Protein AF-A0A7J8PVX2-F1 (afdb_monomer_lite)

pLDDT: mean 70.54, std 24.71, range [24.61, 98.69]

Secondary structure (DSSP, 8-state):
-HHHHHHHHHHHHHHHHHHHHHHHHHHHHHHHHHHHTTSS-----------------SSSSHHHHHHHHHHHHHHH-TT----TT--HHHHHHHHTTSHHHHHHH-------------S--HHHHHHHHHHHHHHTT-----HHHHHHT-HHHHHHHHHHHHHHHHGGG----S------------------------------SSSSS------SS--HHHHHHHHHHHHHHHHHHHHHSHHHHHHHHHHHHHHHHHHHHHHHHHHHHHHHHHHHHHHHHHHHHHHHHHHHHHHHHHHHHHHHHHHHHHHHHHHHHHHHHHHHHHHHHHHHHHHHHHHHHHHHHHHHHHHHHHHHHHHHHHHHHHHHHHHHHHHHHHHHHHHHHHHHHHHHHHHHHHHHHHHHHHHHHHHHHHHH-

Foldseek 3Di:
DVVVVVVVVVVVVVVVVVVVVVVVVVVVVVVVVVVVPPDDDDDDDDDDDDPPDPPDDPPPPVLPLLLVLVVVLCVLPVVDPDDSNDDLVNVLVVPQQLPSLLVLVDPDDDDDDDDDDDDDDRLVSVVVSQVVCVVVVHQADDNCCSVVSVCPSVSSRSVRSVCVVPVVPDDDDDDDDDDPDDDDDDDDDDDDDDDDDDDDDDDDDDPDPDDDPDDDDDDPVNVVVVVVVVVVVVVVVCPPCVVPVVVVVVVVVVVVVVVVVVVVVVVVVVVVVVVVVVVVVVVVVVVVVVVVVVVVVVVVVVVVVVVVVVVVVVVVVVVVVVVVVVVVVVVVVVVVVVVVVVVVVVVVVVVVVVVVVVVVVVVVVVVVVVVVVVVVVVVVVVVVVVVVVVVVVVVVVVVVVVVVVVVVVVVVVVVVD

InterPro domains:
  IPR001715 Calponin homology domain [PS50021] (63-166)
  IPR027640 Kinesin-like protein [PTHR47972] (85-417)
  IPR036872 CH domain superfamily [G3DSA:1.10.418.10] (64-169)
  IPR036872 CH domain superfamily [SSF47576] (66-169)

Organism: Gossypium raimondii (NCBI:txid29730)

Radius of gyration: 64.92 Å; chains: 1; bounding box: 144×57×229 Å

Sequence (417 aa):
LRSFTFRQTATKQRLDIENGLFEKSLDFKLISKMRGNSTANGSNGTHDVDIEQMESFDGLISGDWLSSLVNWLNGILPDLRLPLDATEEELRQYLIDGTIFCTILNKPRPSSAEMDGGSKCGPVNVKRFLVAMDEMGLASFELSDIEQGHMMPVIQCLKTLRVCVNSNGEVNNIQNPSRKTWNLSGEFERIQLKQGFNADLSDATILELMKPSSLENASTQSLFSMLYRIMDGSIERNKRDLPHIEKSKVEEMGKVEKQNLLQLKKNNIQNDLEISRLRKELESRKEMHERHCLQLEAQAEGTKAVLEVKLKELECLLTDSKKKADDLQSFSESTQKRWKNRECSYQSFIDQQFGALKGLREISKSIKREALKTKKSHSEELNHLGKKLKGLRDAAGNYHLTLAENRILYNEIQDLK

Structure (mmCIF, N/CA/C/O backbone):
data_AF-A0A7J8PVX2-F1
#
_entry.id   AF-A0A7J8PVX2-F1
#
loop_
_atom_site.group_PDB
_atom_site.id
_atom_site.type_symbol
_atom_site.label_atom_id
_atom_site.label_alt_id
_atom_site.label_comp_id
_atom_site.label_asym_id
_atom_site.label_entity_id
_atom_site.label_seq_id
_atom_site.pdbx_PDB_ins_code
_atom_site.Cartn_x
_atom_site.Cartn_y
_atom_site.Cartn_z
_atom_site.occupancy
_atom_site.B_iso_or_equiv
_atom_site.auth_seq_id
_atom_site.auth_comp_id
_atom_site.auth_asym_id
_atom_site.auth_atom_id
_atom_site.pdbx_PDB_model_num
ATOM 1 N N . LEU A 1 1 ? -2.454 8.209 26.049 1.00 47.81 1 LEU A N 1
ATOM 2 C CA . LEU A 1 1 ? -1.529 9.012 25.209 1.00 47.81 1 LEU A CA 1
ATOM 3 C C . LEU A 1 1 ? -0.669 8.182 24.244 1.00 47.81 1 LEU A C 1
ATOM 5 O O . LEU A 1 1 ? -0.766 8.442 23.057 1.00 47.81 1 LEU A O 1
ATOM 9 N N . ARG A 1 2 ? 0.098 7.161 24.671 1.00 36.06 2 ARG A N 1
ATOM 10 C CA . ARG A 1 2 ? 0.995 6.391 23.764 1.00 36.06 2 ARG A CA 1
ATOM 11 C C . ARG A 1 2 ? 0.306 5.639 22.604 1.00 36.06 2 ARG A C 1
ATOM 13 O O . ARG A 1 2 ? 0.864 5.558 21.519 1.00 36.06 2 ARG A O 1
ATOM 20 N N . SER A 1 3 ? -0.913 5.125 22.796 1.00 36.06 3 SER A N 1
ATOM 21 C CA . SER A 1 3 ? -1.684 4.464 21.717 1.00 36.06 3 SER A CA 1
ATOM 22 C C . SER A 1 3 ? -2.271 5.462 20.703 1.00 36.06 3 SER A C 1
ATOM 24 O O . SER A 1 3 ? -2.513 5.108 19.551 1.00 36.06 3 SER A O 1
ATOM 26 N N . PHE A 1 4 ? -2.468 6.718 21.119 1.00 38.09 4 PHE A N 1
ATOM 27 C CA . PHE A 1 4 ? -2.995 7.782 20.264 1.00 38.09 4 PHE A CA 1
ATOM 28 C C . PHE A 1 4 ? -1.893 8.341 19.359 1.00 38.09 4 PHE A C 1
ATOM 30 O O . PHE A 1 4 ? -2.088 8.446 18.153 1.00 38.09 4 PHE A O 1
ATOM 37 N N . THR A 1 5 ? -0.694 8.572 19.908 1.00 42.53 5 THR A N 1
ATOM 38 C CA . THR A 1 5 ? 0.482 8.959 19.116 1.00 42.53 5 THR A CA 1
ATOM 39 C C . THR A 1 5 ? 0.912 7.867 18.135 1.00 42.53 5 THR A C 1
ATOM 41 O O . THR A 1 5 ? 1.250 8.186 16.999 1.00 42.53 5 THR A O 1
ATOM 44 N N . PHE A 1 6 ? 0.830 6.582 18.503 1.00 43.50 6 PHE A N 1
ATOM 45 C CA . PHE A 1 6 ? 1.146 5.484 17.576 1.00 43.50 6 PHE A CA 1
ATOM 46 C C . PHE A 1 6 ? 0.176 5.422 16.386 1.00 43.50 6 PHE A C 1
ATOM 48 O O . PHE A 1 6 ? 0.616 5.350 15.241 1.00 43.50 6 PHE A O 1
ATOM 55 N N . ARG A 1 7 ? -1.138 5.543 16.631 1.00 43.59 7 ARG A N 1
ATOM 56 C CA . ARG A 1 7 ? -2.145 5.585 15.556 1.00 43.59 7 ARG A CA 1
ATOM 57 C C . ARG A 1 7 ? -1.966 6.789 14.639 1.00 43.59 7 ARG A C 1
ATOM 59 O O . ARG A 1 7 ? -2.012 6.619 13.430 1.00 43.59 7 ARG A O 1
ATOM 66 N N . GLN A 1 8 ? -1.693 7.963 15.205 1.00 45.53 8 GLN A N 1
ATOM 67 C CA . GLN A 1 8 ? -1.500 9.194 14.436 1.00 45.53 8 GLN A CA 1
ATOM 68 C C . GLN A 1 8 ? -0.233 9.146 13.557 1.00 45.53 8 GLN A C 1
ATOM 70 O O . GLN A 1 8 ? -0.214 9.686 12.451 1.00 45.53 8 GLN A O 1
ATOM 75 N N . THR A 1 9 ? 0.812 8.448 14.018 1.00 49.00 9 THR A N 1
ATOM 76 C CA . THR A 1 9 ? 2.056 8.248 13.253 1.00 49.00 9 THR A CA 1
ATOM 77 C C . THR A 1 9 ? 1.867 7.217 12.135 1.00 49.00 9 THR A C 1
ATOM 79 O O . THR A 1 9 ? 2.327 7.437 11.017 1.00 49.00 9 THR A O 1
ATOM 82 N N . ALA A 1 10 ? 1.122 6.138 12.401 1.00 51.75 10 ALA A N 1
ATOM 83 C CA . ALA A 1 10 ? 0.789 5.119 11.405 1.00 51.75 10 ALA A CA 1
ATOM 84 C C . ALA A 1 10 ? -0.134 5.659 10.296 1.00 51.75 10 ALA A C 1
ATOM 86 O O . ALA A 1 10 ? 0.075 5.363 9.121 1.00 51.75 10 ALA A O 1
ATOM 87 N N . THR A 1 11 ? -1.112 6.508 10.636 1.00 54.28 11 THR A N 1
ATOM 88 C CA . THR A 1 11 ? -1.960 7.178 9.636 1.00 54.28 11 THR A CA 1
ATOM 89 C C . THR A 1 11 ? -1.164 8.149 8.773 1.00 54.28 11 THR A C 1
ATOM 91 O O . THR A 1 11 ? -1.391 8.207 7.570 1.00 54.28 11 THR A O 1
ATOM 94 N N . LYS A 1 12 ? -0.189 8.859 9.356 1.00 57.00 12 LYS A N 1
ATOM 95 C CA . LYS A 1 12 ? 0.681 9.774 8.609 1.00 57.00 12 LYS A CA 1
ATOM 96 C C . LYS A 1 12 ? 1.586 9.026 7.622 1.00 57.00 12 LYS A C 1
ATOM 98 O O . LYS A 1 12 ? 1.623 9.385 6.455 1.00 57.00 12 LYS A O 1
ATOM 103 N N . GLN A 1 13 ? 2.222 7.932 8.050 1.00 55.34 13 GLN A N 1
ATOM 104 C CA . GLN A 1 13 ? 3.028 7.091 7.153 1.00 55.34 13 GLN A CA 1
ATOM 105 C C . GLN A 1 13 ? 2.207 6.457 6.026 1.00 55.34 13 GLN A C 1
ATOM 107 O O . GLN A 1 13 ? 2.706 6.319 4.913 1.00 55.34 13 GLN A O 1
ATOM 112 N N . ARG A 1 14 ? 0.952 6.079 6.292 1.00 57.72 14 ARG A N 1
ATOM 113 C CA . ARG A 1 14 ? 0.057 5.538 5.265 1.00 57.72 14 ARG A CA 1
ATOM 114 C C . ARG A 1 14 ? -0.314 6.591 4.216 1.00 57.72 14 ARG A C 1
ATOM 116 O O . ARG A 1 14 ? -0.226 6.290 3.031 1.00 57.72 14 ARG A O 1
ATOM 123 N N . LEU A 1 15 ? -0.639 7.810 4.649 1.00 54.41 15 LEU A N 1
ATOM 124 C CA . LEU A 1 15 ? -0.889 8.953 3.765 1.00 54.41 15 LEU A CA 1
ATOM 125 C C . LEU A 1 15 ? 0.341 9.302 2.917 1.00 54.41 15 LEU A C 1
ATOM 127 O O . LEU A 1 15 ? 0.212 9.493 1.714 1.00 54.41 15 LEU A O 1
ATOM 131 N N . ASP A 1 16 ? 1.542 9.298 3.498 1.00 53.50 16 ASP A N 1
ATOM 132 C CA . ASP A 1 16 ? 2.779 9.581 2.755 1.00 53.50 16 ASP A CA 1
ATOM 133 C C . ASP A 1 16 ? 3.081 8.499 1.690 1.00 53.50 16 ASP A C 1
ATOM 135 O O . ASP A 1 16 ? 3.583 8.804 0.606 1.00 53.50 16 ASP A O 1
ATOM 139 N N . ILE A 1 17 ? 2.742 7.230 1.960 1.00 60.22 17 ILE A N 1
ATOM 140 C CA . ILE A 1 17 ? 2.884 6.120 0.999 1.00 60.22 17 ILE A CA 1
ATOM 141 C C . ILE A 1 17 ? 1.820 6.191 -0.104 1.00 60.22 17 ILE A C 1
ATOM 143 O O . ILE A 1 17 ? 2.147 5.970 -1.271 1.00 60.22 17 ILE A O 1
ATOM 147 N N . GLU A 1 18 ? 0.565 6.486 0.242 1.00 50.28 18 GLU A N 1
ATOM 148 C CA . GLU A 1 18 ? -0.531 6.635 -0.724 1.00 50.28 18 GLU A CA 1
ATOM 149 C C . GLU A 1 18 ? -0.285 7.840 -1.647 1.00 50.28 18 GLU A C 1
ATOM 151 O O . GLU A 1 18 ? -0.389 7.695 -2.865 1.00 50.28 18 GLU A O 1
ATOM 156 N N . ASN A 1 19 ? 0.190 8.966 -1.104 1.00 46.56 19 ASN A N 1
ATOM 157 C CA . ASN A 1 19 ? 0.591 10.140 -1.883 1.00 46.56 19 ASN A CA 1
ATOM 158 C C . ASN A 1 19 ? 1.762 9.829 -2.828 1.00 46.56 19 ASN A C 1
ATOM 160 O O . ASN A 1 19 ? 1.694 10.145 -4.015 1.00 46.56 19 ASN A O 1
ATOM 164 N N . GLY A 1 20 ? 2.796 9.121 -2.353 1.00 52.06 20 GLY A N 1
ATOM 165 C CA . GLY A 1 20 ? 3.926 8.712 -3.197 1.00 52.06 20 GLY A CA 1
ATOM 166 C C . GLY A 1 20 ? 3.565 7.681 -4.279 1.00 52.06 20 GLY A C 1
ATOM 167 O O . GLY A 1 20 ? 4.192 7.644 -5.337 1.00 52.06 20 GLY A O 1
ATOM 168 N N . LEU A 1 21 ? 2.552 6.838 -4.053 1.00 47.91 21 LEU A N 1
ATOM 169 C CA . LEU A 1 21 ? 2.011 5.928 -5.073 1.00 47.91 21 LEU A CA 1
ATOM 170 C C . LEU A 1 21 ? 1.160 6.673 -6.109 1.00 47.91 21 LEU A C 1
ATOM 172 O O . LEU A 1 21 ? 1.183 6.317 -7.291 1.00 47.91 21 LEU A O 1
ATOM 176 N N . PHE A 1 22 ? 0.436 7.706 -5.682 1.00 43.22 22 PHE A N 1
ATOM 177 C CA . PHE A 1 22 ? -0.389 8.535 -6.553 1.00 43.22 22 PHE A CA 1
ATOM 178 C C . PHE A 1 22 ? 0.467 9.394 -7.493 1.00 43.22 22 PHE A C 1
ATOM 180 O O . PHE A 1 22 ? 0.227 9.409 -8.701 1.00 43.22 22 PHE A O 1
ATOM 187 N N . GLU A 1 23 ? 1.533 10.004 -6.972 1.00 44.66 23 GLU A N 1
ATOM 188 C CA . GLU A 1 23 ? 2.498 10.801 -7.741 1.00 44.66 23 GLU A CA 1
ATOM 189 C C . GLU A 1 23 ? 3.204 9.949 -8.817 1.00 44.66 23 GLU A C 1
ATOM 191 O O . GLU A 1 23 ? 3.236 10.310 -9.993 1.00 44.66 23 GLU A O 1
ATOM 196 N N . LYS A 1 24 ? 3.619 8.719 -8.469 1.00 50.28 24 LYS A N 1
ATOM 197 C CA . LYS A 1 24 ? 4.195 7.757 -9.432 1.00 50.28 24 LYS A CA 1
ATOM 198 C C . LYS A 1 24 ? 3.195 7.264 -10.488 1.00 50.28 24 LYS A C 1
ATOM 200 O O . LYS A 1 24 ? 3.590 6.940 -11.608 1.00 50.28 24 LYS A O 1
ATOM 205 N N . SER A 1 25 ? 1.906 7.186 -10.153 1.00 45.50 25 SER A N 1
ATOM 206 C CA . SER A 1 25 ? 0.832 6.819 -11.092 1.00 45.50 25 SER A CA 1
ATOM 207 C C . SER A 1 25 ? 0.553 7.938 -12.105 1.00 45.50 25 SER A C 1
ATOM 209 O O . SER A 1 25 ? 0.358 7.671 -13.297 1.00 45.50 25 SER A O 1
ATOM 211 N N . LEU A 1 26 ? 0.599 9.195 -11.650 1.00 45.44 26 LEU A N 1
ATOM 212 C CA . LEU A 1 26 ? 0.530 10.396 -12.487 1.00 45.44 26 LEU A CA 1
ATOM 213 C C . LEU A 1 26 ? 1.711 10.468 -13.461 1.00 45.44 26 LEU A C 1
ATOM 215 O O . LEU A 1 26 ? 1.483 10.628 -14.662 1.00 45.44 26 LEU A O 1
ATOM 219 N N . ASP A 1 27 ? 2.935 10.229 -12.986 1.00 53.28 27 ASP A N 1
ATOM 220 C CA . ASP A 1 27 ? 4.129 10.165 -13.837 1.00 53.28 27 ASP A CA 1
ATOM 221 C C . ASP A 1 27 ? 4.020 9.061 -14.896 1.00 53.28 27 ASP A C 1
ATOM 223 O O . ASP A 1 27 ? 4.310 9.279 -16.075 1.00 53.28 27 ASP A O 1
ATOM 227 N N . PHE A 1 28 ? 3.518 7.879 -14.523 1.00 42.19 28 PHE A N 1
ATOM 228 C CA . PHE A 1 28 ? 3.331 6.775 -15.467 1.00 42.19 28 PHE A CA 1
ATOM 229 C C . PHE A 1 28 ? 2.276 7.096 -16.543 1.00 42.19 28 PHE A C 1
ATOM 231 O O . PHE A 1 28 ? 2.468 6.780 -17.723 1.00 42.19 28 PHE A O 1
ATOM 238 N N . LYS A 1 29 ? 1.180 7.778 -16.176 1.00 45.00 29 LYS A N 1
ATOM 239 C CA . LYS A 1 29 ? 0.164 8.261 -17.130 1.00 45.00 29 LYS A CA 1
ATOM 240 C C . LYS A 1 29 ? 0.699 9.371 -18.039 1.00 45.00 29 LYS A C 1
ATOM 242 O O . LYS A 1 29 ? 0.405 9.349 -19.236 1.00 45.00 29 LYS A O 1
ATOM 247 N N . LEU A 1 30 ? 1.515 10.288 -17.518 1.00 45.38 30 LEU A N 1
ATOM 248 C CA . LEU A 1 30 ? 2.146 11.361 -18.292 1.00 45.38 30 LEU A CA 1
ATOM 249 C C . LEU A 1 30 ? 3.147 10.794 -19.315 1.00 45.38 30 LEU A C 1
ATOM 251 O O . LEU A 1 30 ? 3.119 11.159 -20.492 1.00 45.38 30 LEU A O 1
ATOM 255 N N . ILE A 1 31 ? 3.952 9.807 -18.905 1.00 46.91 31 ILE A N 1
ATOM 256 C CA . ILE A 1 31 ? 4.888 9.078 -19.775 1.00 46.91 31 ILE A CA 1
ATOM 257 C C . ILE A 1 31 ? 4.140 8.273 -20.853 1.00 46.91 31 ILE A C 1
ATOM 259 O O . ILE A 1 31 ? 4.582 8.214 -22.004 1.00 46.91 31 ILE A O 1
ATOM 263 N N . SER A 1 32 ? 2.981 7.688 -20.526 1.00 46.84 32 SER A N 1
ATOM 264 C CA . SER A 1 32 ? 2.128 6.998 -21.503 1.00 46.84 32 SER A CA 1
ATOM 265 C C . SER A 1 32 ? 1.498 7.961 -22.520 1.00 46.84 32 SER A C 1
ATOM 267 O O . SER A 1 32 ? 1.388 7.614 -23.696 1.00 46.84 32 SER A O 1
ATOM 269 N N . LYS A 1 33 ? 1.117 9.176 -22.101 1.00 42.09 33 LYS A N 1
ATOM 270 C CA . LYS A 1 33 ? 0.555 10.218 -22.981 1.00 42.09 33 LYS A CA 1
ATOM 271 C C . LYS A 1 33 ? 1.622 10.806 -23.919 1.00 42.09 33 LYS A C 1
ATOM 273 O O . LYS A 1 33 ? 1.370 10.955 -25.110 1.00 42.09 33 LYS A O 1
ATOM 278 N N . MET A 1 34 ? 2.844 11.029 -23.423 1.00 43.12 34 MET A N 1
ATOM 279 C CA . MET A 1 34 ? 3.997 11.467 -24.232 1.00 43.12 34 MET A CA 1
ATOM 280 C C . MET A 1 34 ? 4.395 10.436 -25.304 1.00 43.12 34 MET A C 1
ATOM 282 O O . MET A 1 34 ? 4.826 10.799 -26.398 1.00 43.12 34 MET A O 1
ATOM 286 N N . ARG A 1 35 ? 4.202 9.141 -25.020 1.00 43.62 35 ARG A N 1
ATOM 287 C CA . ARG A 1 35 ? 4.445 8.045 -25.972 1.00 43.62 35 ARG A CA 1
ATOM 288 C C . ARG A 1 35 ? 3.366 7.938 -27.058 1.00 43.62 35 ARG A C 1
ATOM 290 O O . ARG A 1 35 ? 3.695 7.559 -28.176 1.00 43.62 35 ARG A O 1
ATOM 297 N N . GLY A 1 36 ? 2.116 8.300 -26.755 1.00 38.06 36 GLY A N 1
ATOM 298 C CA . GLY A 1 36 ? 1.002 8.295 -27.715 1.00 38.06 36 GLY A CA 1
ATOM 299 C C . GLY A 1 36 ? 1.053 9.418 -28.760 1.00 38.06 36 GLY A C 1
ATOM 300 O O . GLY A 1 36 ? 0.540 9.246 -29.860 1.00 38.06 36 GLY A O 1
ATOM 301 N N . ASN A 1 37 ? 1.726 10.533 -28.459 1.00 39.94 37 ASN A N 1
ATOM 302 C CA . ASN A 1 37 ? 1.791 11.700 -29.348 1.00 39.94 37 ASN A CA 1
ATOM 303 C C . ASN A 1 37 ? 2.960 11.673 -30.355 1.00 39.94 37 ASN A C 1
ATOM 305 O O . ASN A 1 37 ? 3.088 12.588 -31.161 1.00 39.94 37 ASN A O 1
ATOM 309 N N . SER A 1 38 ? 3.823 10.650 -30.335 1.00 41.47 38 SER A N 1
ATOM 310 C CA . SER A 1 38 ? 5.005 10.575 -31.219 1.00 41.47 38 SER A CA 1
ATOM 311 C C . SER A 1 38 ? 4.773 9.812 -32.533 1.00 41.47 38 SER A C 1
ATOM 313 O O . SER A 1 38 ? 5.717 9.572 -33.284 1.00 41.47 38 SER A O 1
ATOM 315 N N . THR A 1 39 ? 3.530 9.437 -32.839 1.00 42.78 39 THR A N 1
ATOM 316 C CA . THR A 1 39 ? 3.168 8.740 -34.082 1.00 42.78 39 THR A CA 1
ATOM 317 C C . THR A 1 39 ? 1.979 9.411 -34.761 1.00 42.78 39 THR A C 1
ATOM 319 O O . THR A 1 39 ? 0.872 8.893 -34.691 1.00 42.78 39 THR A O 1
ATOM 322 N N . ALA A 1 40 ? 2.212 10.553 -35.418 1.00 39.66 40 ALA A N 1
ATOM 323 C CA . ALA A 1 40 ? 1.543 10.947 -36.665 1.00 39.66 40 ALA A CA 1
ATOM 324 C C . ALA A 1 40 ? 2.111 12.273 -37.213 1.00 39.66 40 ALA A C 1
ATOM 326 O O . ALA A 1 40 ? 2.048 13.304 -36.558 1.00 39.66 40 ALA A O 1
ATOM 327 N N . ASN A 1 41 ? 2.574 12.196 -38.463 1.00 34.19 41 ASN A N 1
ATOM 328 C CA . ASN A 1 41 ? 2.618 13.235 -39.497 1.00 34.19 41 ASN A CA 1
ATOM 329 C C . ASN A 1 41 ? 3.578 14.427 -39.350 1.00 34.19 41 ASN A C 1
ATOM 331 O O . ASN A 1 41 ? 3.411 15.334 -38.544 1.00 34.19 41 ASN A O 1
ATOM 335 N N . GLY A 1 42 ? 4.535 14.469 -40.282 1.00 39.22 42 GLY A N 1
ATOM 336 C CA . GLY A 1 42 ? 5.121 15.720 -40.733 1.00 39.22 42 GLY A CA 1
ATOM 337 C C . GLY A 1 42 ? 4.179 16.444 -41.694 1.00 39.22 42 GLY A C 1
ATOM 338 O O . GLY A 1 42 ? 3.648 15.830 -42.613 1.00 39.22 42 GLY A O 1
ATOM 339 N N . SER A 1 43 ? 4.034 17.751 -41.502 1.00 34.25 43 SER A N 1
ATOM 340 C CA . SER A 1 43 ? 3.824 18.752 -42.553 1.00 34.25 43 SER A CA 1
ATOM 341 C C . SER A 1 43 ? 3.884 20.146 -41.929 1.00 34.25 43 SER A C 1
ATOM 343 O O . SER A 1 43 ? 3.336 20.371 -40.855 1.00 34.25 43 SER A O 1
ATOM 345 N N . ASN A 1 44 ? 4.565 21.061 -42.617 1.00 37.72 44 ASN A N 1
ATOM 346 C CA . ASN A 1 44 ? 4.631 22.493 -42.326 1.00 37.72 44 ASN A CA 1
ATOM 347 C C . ASN A 1 44 ? 3.245 23.127 -42.125 1.00 37.72 44 ASN A C 1
ATOM 349 O O . ASN A 1 44 ? 2.313 22.803 -42.856 1.00 37.72 44 ASN A O 1
ATOM 353 N N . GLY A 1 45 ? 3.167 24.122 -41.241 1.00 30.25 45 GLY A N 1
ATOM 354 C CA . GLY A 1 45 ? 2.026 25.029 -41.151 1.00 30.25 45 GLY A CA 1
ATOM 355 C C . GLY A 1 45 ? 2.123 25.945 -39.939 1.00 30.25 45 GLY A C 1
ATOM 356 O O . GLY A 1 45 ? 1.873 25.525 -38.818 1.00 30.25 45 GLY A O 1
ATOM 357 N N . THR A 1 46 ? 2.508 27.196 -40.171 1.00 42.09 46 THR A N 1
ATOM 358 C CA . THR A 1 46 ? 2.279 28.323 -39.264 1.00 42.09 46 THR A CA 1
ATOM 359 C C . THR A 1 46 ? 0.776 28.562 -39.147 1.00 42.09 46 THR A C 1
ATOM 361 O O . THR A 1 46 ? 0.171 28.906 -40.158 1.00 42.09 46 THR A O 1
ATOM 364 N N . HIS A 1 47 ? 0.183 28.401 -37.965 1.00 30.27 47 HIS A N 1
ATOM 365 C CA . HIS A 1 47 ? -1.035 29.114 -37.575 1.00 30.27 47 HIS A CA 1
ATOM 366 C C . HIS A 1 47 ? -1.292 28.964 -36.072 1.00 30.27 47 HIS A C 1
ATOM 368 O O . HIS A 1 47 ? -1.226 27.858 -35.536 1.00 30.27 47 HIS A O 1
ATOM 374 N N . ASP A 1 48 ? -1.565 30.106 -35.437 1.00 39.66 48 ASP A N 1
ATOM 375 C CA . ASP A 1 48 ? -2.241 30.242 -34.148 1.00 39.66 48 ASP A CA 1
ATOM 376 C C . ASP A 1 48 ? -3.413 29.268 -34.029 1.00 39.66 48 ASP A C 1
ATOM 378 O O . ASP A 1 48 ? -4.245 29.189 -34.937 1.00 39.66 48 ASP A O 1
ATOM 382 N N . VAL A 1 49 ? -3.501 28.589 -32.886 1.00 31.41 49 VAL A N 1
ATOM 383 C CA . VAL A 1 49 ? -4.769 28.080 -32.365 1.00 31.41 49 VAL A CA 1
ATOM 384 C C . VAL A 1 49 ? -4.790 28.350 -30.869 1.00 31.41 49 VAL A C 1
ATOM 386 O O . VAL A 1 49 ? -3.910 27.916 -30.122 1.00 31.41 49 VAL A O 1
ATOM 389 N N . ASP A 1 50 ? -5.810 29.108 -30.498 1.00 31.72 50 ASP A N 1
ATOM 390 C CA . ASP A 1 50 ? -6.150 29.597 -29.178 1.00 31.72 50 ASP A CA 1
ATOM 391 C C . ASP A 1 50 ? -6.088 28.529 -28.082 1.00 31.72 50 ASP A C 1
ATOM 393 O O . ASP A 1 50 ? -6.637 27.428 -28.182 1.00 31.72 50 ASP A O 1
ATOM 397 N N . ILE A 1 51 ? -5.437 28.909 -26.984 1.00 34.09 51 ILE A N 1
ATOM 398 C CA . ILE A 1 51 ? -5.463 28.203 -25.707 1.00 34.09 51 ILE A CA 1
ATOM 399 C C . ILE A 1 51 ? -6.722 28.670 -24.968 1.00 34.09 51 ILE A C 1
ATOM 401 O O . ILE A 1 51 ? -6.664 29.492 -24.060 1.00 34.09 51 ILE A O 1
ATOM 405 N N . GLU A 1 52 ? -7.870 28.128 -25.359 1.00 37.12 52 GLU A N 1
ATOM 406 C CA . GLU A 1 52 ? -9.092 28.127 -24.548 1.00 37.12 52 GLU A CA 1
ATOM 407 C C . GLU A 1 52 ? -9.504 26.681 -24.265 1.00 37.12 52 GLU A C 1
ATOM 409 O O . GLU A 1 52 ? -10.496 26.178 -24.776 1.00 37.12 52 GLU A O 1
ATOM 414 N N . GLN A 1 53 ? -8.713 25.985 -23.448 1.00 32.72 53 GLN A N 1
ATOM 415 C CA . GLN A 1 53 ? -9.169 24.824 -22.675 1.00 32.72 53 GLN A CA 1
ATOM 416 C C . GLN A 1 53 ? -8.419 24.794 -21.341 1.00 32.72 53 GLN A C 1
ATOM 418 O O . GLN A 1 53 ? -7.589 23.926 -21.082 1.00 32.72 53 GLN A O 1
ATOM 423 N N . MET A 1 54 ? -8.700 25.784 -20.493 1.00 29.19 54 MET A N 1
ATOM 424 C CA . MET A 1 54 ? -8.303 25.788 -19.084 1.00 29.19 54 MET A CA 1
ATOM 425 C C . MET A 1 54 ? -9.538 25.907 -18.183 1.00 29.19 54 MET A C 1
ATOM 427 O O . MET A 1 54 ? -9.578 26.704 -17.259 1.00 29.19 54 MET A O 1
ATOM 431 N N . GLU A 1 55 ? -10.544 25.078 -18.451 1.00 33.44 55 GLU A N 1
ATOM 432 C CA . GLU A 1 55 ? -11.661 24.819 -17.537 1.00 33.44 55 GLU A CA 1
ATOM 433 C C . GLU A 1 55 ? -11.816 23.305 -17.352 1.00 33.44 55 GLU A C 1
ATOM 435 O O . GLU A 1 55 ? -12.765 22.669 -17.796 1.00 33.44 55 GLU A O 1
ATOM 440 N N . SER A 1 56 ? -10.809 22.680 -16.742 1.00 37.50 56 SER A N 1
ATOM 441 C CA . SER A 1 56 ? -10.927 21.322 -16.201 1.00 37.50 56 SER A CA 1
ATOM 442 C C . SER A 1 56 ? -9.827 21.085 -15.170 1.00 37.50 56 SER A C 1
ATOM 444 O O . SER A 1 56 ? -8.937 20.255 -15.342 1.00 37.50 56 SER A O 1
ATOM 446 N N . PHE A 1 57 ? -9.837 21.883 -14.102 1.00 31.73 57 PHE A N 1
ATOM 447 C CA . PHE A 1 57 ? -8.940 21.658 -12.965 1.00 31.73 57 PHE A CA 1
ATOM 448 C C . PHE A 1 57 ? -9.616 21.838 -11.602 1.00 31.73 57 PHE A C 1
ATOM 450 O O . PHE A 1 57 ? -8.938 22.017 -10.598 1.00 31.73 57 PHE A O 1
ATOM 457 N N . ASP A 1 58 ? -10.946 21.727 -11.549 1.00 35.91 58 ASP A N 1
ATOM 458 C CA . ASP A 1 58 ? -11.698 21.760 -10.283 1.00 35.91 58 ASP A CA 1
ATOM 459 C C . ASP A 1 58 ? -12.090 20.351 -9.779 1.00 35.91 58 ASP A C 1
ATOM 461 O O . ASP A 1 58 ? -12.565 20.163 -8.666 1.00 35.91 58 ASP A O 1
ATOM 465 N N . GLY A 1 59 ? -11.819 19.305 -10.573 1.00 38.31 59 GLY A N 1
ATOM 466 C CA . GLY A 1 59 ? -12.137 17.912 -10.225 1.00 38.31 59 GLY A CA 1
ATOM 467 C C . GLY A 1 59 ? -11.097 17.189 -9.358 1.00 38.31 59 GLY A C 1
ATOM 468 O O . GLY A 1 59 ? -11.331 16.050 -8.961 1.00 38.31 59 GLY A O 1
ATOM 469 N N . LEU A 1 60 ? -9.941 17.804 -9.072 1.00 37.84 60 LEU A N 1
ATOM 470 C CA . LEU A 1 60 ? -8.808 17.123 -8.422 1.00 37.84 60 LEU A CA 1
ATOM 471 C C . LEU A 1 60 ? -8.678 17.406 -6.912 1.00 37.84 60 LEU A C 1
ATOM 473 O O . LEU A 1 60 ? -7.871 16.767 -6.247 1.00 37.84 60 LEU A O 1
ATOM 477 N N . ILE A 1 61 ? -9.499 18.303 -6.352 1.00 43.25 61 ILE A N 1
ATOM 478 C CA . ILE A 1 61 ? -9.517 18.640 -4.910 1.00 43.25 61 ILE A CA 1
ATOM 479 C C . ILE A 1 61 ? -10.686 17.934 -4.179 1.00 43.25 61 ILE A C 1
ATOM 481 O O . ILE A 1 61 ? -10.889 18.105 -2.978 1.00 43.25 61 ILE A O 1
ATOM 485 N N . SER A 1 62 ? -11.461 17.085 -4.871 1.00 54.00 62 SER A N 1
ATOM 486 C CA . SER A 1 62 ? -12.678 16.499 -4.286 1.00 54.00 62 SER A CA 1
ATOM 487 C C . SER A 1 62 ? -12.420 15.402 -3.226 1.00 54.00 62 SER A C 1
ATOM 489 O O . SER A 1 62 ? -13.244 15.172 -2.345 1.00 54.00 62 SER A O 1
ATOM 491 N N . GLY A 1 63 ? -11.256 14.743 -3.243 1.00 54.34 63 GLY A N 1
ATOM 492 C CA . GLY A 1 63 ? -10.966 13.627 -2.325 1.00 54.34 63 GLY A CA 1
ATOM 493 C C . GLY A 1 63 ? -10.721 14.046 -0.868 1.00 54.34 63 GLY A C 1
ATOM 494 O O . GLY A 1 63 ? -11.204 13.400 0.064 1.00 54.34 63 GLY A O 1
ATOM 495 N N . ASP A 1 64 ? -10.020 15.163 -0.659 1.00 63.94 64 ASP A N 1
ATOM 496 C CA . ASP A 1 64 ? -9.561 15.569 0.677 1.00 63.94 64 ASP A CA 1
ATOM 497 C C . ASP A 1 64 ? -10.688 16.147 1.546 1.00 63.94 64 ASP A C 1
ATOM 499 O O . ASP A 1 64 ? -10.697 15.986 2.774 1.00 63.94 64 ASP A O 1
ATOM 503 N N . TRP A 1 65 ? -11.677 16.810 0.935 1.00 70.62 65 TRP A N 1
ATOM 504 C CA . TRP A 1 65 ? -12.773 17.412 1.698 1.00 70.62 65 TRP A CA 1
ATOM 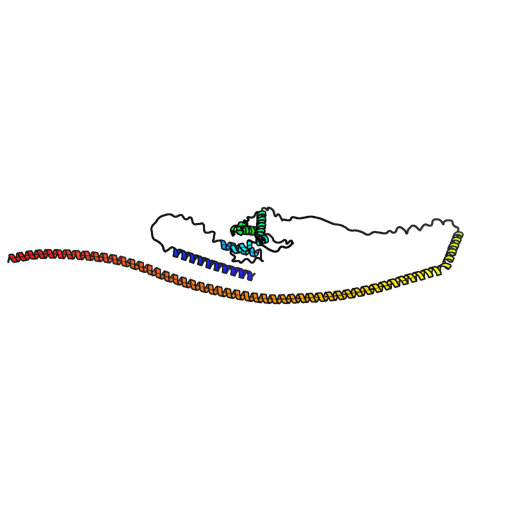505 C C . TRP A 1 65 ? -13.772 16.361 2.198 1.00 70.62 65 TRP A C 1
ATOM 507 O O . TRP A 1 65 ? -14.308 16.530 3.296 1.00 70.62 65 TRP A O 1
ATOM 517 N N . LEU A 1 66 ? -13.992 15.279 1.441 1.00 75.12 66 LEU A N 1
ATOM 518 C CA . LEU A 1 66 ? -14.925 14.210 1.799 1.00 75.12 66 LEU A CA 1
ATOM 519 C C . LEU A 1 66 ? -14.436 13.463 3.043 1.00 75.12 66 LEU A C 1
ATOM 521 O O . LEU A 1 66 ? -15.176 13.325 4.016 1.00 75.12 66 LEU A O 1
ATOM 525 N N . SER A 1 67 ? -13.145 13.120 3.074 1.00 76.75 67 SER A N 1
ATOM 526 C CA . SER A 1 67 ? -12.495 12.516 4.244 1.00 76.75 67 SER A CA 1
ATOM 527 C C . SER A 1 67 ? -12.562 13.431 5.479 1.00 76.75 67 SER A C 1
ATOM 529 O O . SER A 1 67 ? -12.917 12.995 6.579 1.00 76.75 67 SER A O 1
ATOM 531 N N . SER A 1 68 ? -12.319 14.738 5.301 1.00 78.69 68 SER A N 1
ATOM 532 C CA . SER A 1 68 ? -12.433 15.737 6.378 1.00 78.69 68 SER A CA 1
ATOM 533 C C . SER A 1 68 ? -13.860 15.873 6.923 1.00 78.69 68 SER A C 1
ATOM 535 O O . SER A 1 68 ? -14.047 16.058 8.130 1.00 78.69 68 SER A O 1
ATOM 537 N N . LEU A 1 69 ? -14.872 15.785 6.055 1.00 77.62 69 LEU A N 1
ATOM 538 C CA . LEU A 1 69 ? -16.278 15.894 6.436 1.00 77.62 69 LEU A CA 1
ATOM 539 C C . LEU A 1 69 ? -16.778 14.626 7.136 1.00 77.62 69 LEU A C 1
ATOM 541 O O . LEU A 1 69 ? -17.395 14.726 8.195 1.00 77.62 69 LEU A O 1
ATOM 545 N N . VAL A 1 70 ? -16.467 13.448 6.594 1.00 80.75 70 VAL A N 1
ATOM 546 C CA . VAL A 1 70 ? -16.833 12.150 7.181 1.00 80.75 70 VAL A CA 1
ATOM 547 C C . VAL A 1 70 ? -16.223 11.990 8.573 1.00 80.75 70 VAL A C 1
ATOM 549 O O . VAL A 1 70 ? -16.913 11.598 9.512 1.00 80.75 70 VAL A O 1
ATOM 552 N N . ASN A 1 71 ? -14.955 12.372 8.746 1.00 80.31 71 ASN A N 1
ATOM 553 C CA . ASN A 1 71 ? -14.300 12.328 10.052 1.00 80.31 71 ASN A CA 1
ATOM 554 C C . ASN A 1 71 ? -14.968 13.273 11.071 1.00 80.31 71 ASN A C 1
ATOM 556 O O . ASN A 1 71 ? -15.124 12.928 12.240 1.00 80.31 71 ASN A O 1
ATOM 560 N N . TRP A 1 72 ? -15.410 14.456 10.630 1.00 82.31 72 TRP A N 1
ATOM 561 C CA . TRP A 1 72 ? -16.166 15.376 11.482 1.00 82.31 72 TRP A CA 1
ATOM 562 C C . TRP A 1 72 ? -17.548 14.818 11.860 1.00 82.31 72 TRP A C 1
ATOM 564 O O . TRP A 1 72 ? -17.911 14.864 13.035 1.00 82.31 72 TRP A O 1
ATOM 574 N N . LEU A 1 73 ? -18.283 14.234 10.908 1.00 80.25 73 LEU A N 1
ATOM 575 C CA . LEU A 1 73 ? -19.591 13.615 11.154 1.00 80.25 73 LEU A CA 1
ATOM 576 C C . LEU A 1 73 ? -19.496 12.451 12.149 1.00 80.25 73 LEU A C 1
ATOM 578 O O . LEU A 1 73 ? -20.242 12.431 13.126 1.00 80.25 73 LEU A O 1
ATOM 582 N N . ASN A 1 74 ? -18.530 11.547 11.964 1.00 81.94 74 ASN A N 1
ATOM 583 C CA . ASN A 1 74 ? -18.265 10.441 12.892 1.00 81.94 74 ASN A CA 1
ATOM 584 C C . ASN A 1 74 ? -17.796 10.934 14.277 1.00 81.94 74 ASN A C 1
ATOM 586 O O . ASN A 1 74 ? -17.994 10.259 15.284 1.00 81.94 74 ASN A O 1
ATOM 590 N N . GLY A 1 75 ? -17.179 12.120 14.348 1.00 74.94 75 GLY A N 1
ATOM 591 C CA . GLY A 1 75 ? -16.794 12.759 15.608 1.00 74.94 75 GLY A CA 1
ATOM 592 C C . GLY A 1 75 ? -17.972 13.365 16.380 1.00 74.94 75 GLY A C 1
ATOM 593 O O . GLY A 1 75 ? -17.982 13.319 17.610 1.00 74.94 75 GLY A O 1
ATOM 594 N N . ILE A 1 76 ? -18.967 13.925 15.681 1.00 70.62 76 ILE A N 1
ATOM 595 C CA . ILE A 1 76 ? -20.188 14.470 16.303 1.00 70.62 76 ILE A CA 1
ATOM 596 C C . ILE A 1 76 ? -21.177 13.360 16.661 1.00 70.62 76 ILE A C 1
ATOM 598 O O . ILE A 1 76 ? -21.856 13.459 17.685 1.00 70.62 76 ILE A O 1
ATOM 602 N N . LEU A 1 77 ? -21.244 12.312 15.841 1.00 73.00 77 LEU A N 1
ATOM 603 C CA . LEU A 1 77 ? -22.164 11.189 15.981 1.00 73.00 77 LEU A CA 1
ATOM 604 C C . LEU A 1 77 ? -21.359 9.885 16.096 1.00 73.00 77 LEU A C 1
ATOM 606 O O . LEU A 1 77 ? -21.113 9.236 15.085 1.00 73.00 77 LEU A O 1
ATOM 610 N N . PRO A 1 78 ? -20.961 9.468 17.312 1.00 64.81 78 PRO A N 1
ATOM 611 C CA . PRO A 1 78 ? -20.148 8.264 17.512 1.00 64.81 78 PRO A CA 1
ATOM 612 C C . PRO A 1 78 ? -20.834 6.969 17.053 1.00 64.81 78 PRO A C 1
ATOM 614 O O . PRO A 1 78 ? -20.164 5.984 16.748 1.00 64.81 78 PRO A O 1
ATOM 617 N N . ASP A 1 79 ? -22.168 6.973 17.006 1.00 62.91 79 ASP A N 1
ATOM 618 C CA . ASP A 1 79 ? -22.980 5.841 16.551 1.00 62.91 79 ASP A CA 1
ATOM 619 C C . ASP A 1 79 ? -23.096 5.777 15.019 1.00 62.91 79 ASP A C 1
ATOM 621 O O . ASP A 1 79 ? -23.503 4.753 14.461 1.00 62.91 79 ASP A O 1
ATOM 625 N N . LEU A 1 80 ? -22.707 6.849 14.322 1.00 67.62 80 LEU A N 1
ATOM 626 C CA . LEU A 1 80 ? -22.679 6.908 12.871 1.00 67.62 80 LEU A CA 1
ATOM 627 C C . LEU A 1 80 ? -21.409 6.202 12.371 1.00 67.62 80 LEU A C 1
ATOM 629 O O . LEU A 1 80 ? -20.290 6.653 12.591 1.00 67.62 80 LEU A O 1
ATOM 633 N N . ARG A 1 81 ? -21.576 5.051 11.712 1.00 64.75 81 ARG A N 1
ATOM 634 C CA . ARG A 1 81 ? -20.468 4.244 11.171 1.00 64.75 81 ARG A CA 1
ATOM 635 C C . ARG A 1 81 ? -20.239 4.535 9.688 1.00 64.75 81 ARG A C 1
ATOM 637 O O . ARG A 1 81 ? -20.346 3.621 8.872 1.00 64.75 81 ARG A O 1
ATOM 644 N N . LEU A 1 82 ? -19.955 5.789 9.327 1.00 74.38 82 LEU A N 1
ATOM 645 C CA . LEU A 1 82 ? -19.586 6.103 7.943 1.00 74.38 82 LEU A CA 1
ATOM 646 C C . LEU A 1 82 ? -18.175 5.572 7.633 1.00 74.38 82 LEU A C 1
ATOM 648 O O . LEU A 1 82 ? -17.249 5.868 8.402 1.00 74.38 82 LEU A O 1
ATOM 652 N N . PRO A 1 83 ? -17.982 4.826 6.529 1.00 72.69 83 PRO A N 1
ATOM 653 C CA . PRO A 1 83 ? -16.656 4.432 6.054 1.00 72.69 83 PRO A CA 1
ATOM 654 C C . PRO A 1 83 ? -15.786 5.660 5.749 1.00 72.69 83 PRO A C 1
ATOM 656 O O . PRO A 1 83 ? -16.260 6.632 5.171 1.00 72.69 83 PRO A O 1
ATOM 659 N N . LEU A 1 84 ? -14.506 5.631 6.133 1.00 65.12 84 LEU A N 1
ATOM 660 C CA . LEU A 1 84 ? -13.564 6.739 5.889 1.00 65.12 84 LEU A CA 1
ATOM 661 C C . LEU A 1 84 ? -13.185 6.888 4.403 1.00 65.12 84 LEU A C 1
ATOM 663 O O . LEU A 1 84 ? -12.682 7.934 4.003 1.00 65.12 84 LEU A O 1
ATOM 667 N N . ASP A 1 85 ? -13.419 5.839 3.620 1.00 68.31 85 ASP A N 1
ATOM 668 C CA . ASP A 1 85 ? -13.280 5.737 2.168 1.00 68.31 85 ASP A CA 1
ATOM 669 C C . ASP A 1 85 ? -14.623 5.886 1.432 1.00 68.31 85 ASP A C 1
ATOM 671 O O . ASP A 1 85 ? -14.708 5.556 0.250 1.00 68.31 85 ASP A O 1
ATOM 675 N N . ALA A 1 86 ? -15.661 6.383 2.117 1.00 73.75 86 ALA A N 1
ATOM 676 C CA . ALA A 1 86 ? -16.968 6.599 1.515 1.00 73.75 86 ALA A CA 1
ATOM 677 C C . ALA A 1 86 ? -16.866 7.510 0.288 1.00 73.75 86 ALA A C 1
ATOM 679 O O . ALA A 1 86 ? -16.212 8.553 0.315 1.00 73.75 86 ALA A O 1
ATOM 680 N N . THR A 1 87 ? -17.556 7.115 -0.772 1.00 80.56 87 THR A N 1
ATOM 681 C CA . THR A 1 87 ? -17.763 7.914 -1.978 1.00 80.56 87 THR A CA 1
ATOM 682 C C . THR A 1 87 ? -18.835 8.982 -1.752 1.00 80.56 87 THR A C 1
ATOM 684 O O . THR A 1 87 ? -19.626 8.921 -0.809 1.00 80.56 87 THR A O 1
ATOM 687 N N . GLU A 1 88 ? -18.884 9.979 -2.635 1.00 78.06 88 GLU A N 1
ATOM 688 C CA . GLU A 1 88 ? -19.909 11.033 -2.620 1.00 78.06 88 GLU A CA 1
ATOM 689 C C . GLU A 1 88 ? -21.335 10.450 -2.660 1.00 78.06 88 GLU A C 1
ATOM 691 O O . GLU A 1 88 ? -22.222 10.907 -1.937 1.00 78.06 88 GLU A O 1
ATOM 696 N N . GLU A 1 89 ? -21.525 9.378 -3.432 1.00 80.25 89 GLU A N 1
ATOM 697 C CA . GLU A 1 89 ? -22.800 8.672 -3.558 1.00 80.25 89 GLU A CA 1
ATOM 698 C C . GLU A 1 89 ? -23.148 7.867 -2.299 1.00 80.25 89 GLU A C 1
ATOM 700 O O . GLU A 1 89 ? -24.294 7.862 -1.860 1.00 80.25 89 GLU A O 1
ATOM 705 N N . GLU A 1 90 ? -22.171 7.235 -1.648 1.00 80.19 90 GLU A N 1
ATOM 706 C CA . GLU A 1 90 ? -22.414 6.573 -0.363 1.00 80.19 90 GLU A CA 1
ATOM 707 C C . GLU A 1 90 ? -22.779 7.595 0.714 1.00 80.19 90 GLU A C 1
ATOM 709 O O . GLU A 1 90 ? -23.773 7.406 1.411 1.00 80.19 90 GLU A O 1
ATOM 714 N N . LEU A 1 91 ? -22.061 8.722 0.802 1.00 81.81 91 LEU A N 1
ATOM 715 C CA . LEU A 1 91 ? -22.399 9.815 1.719 1.00 81.81 91 LEU A CA 1
ATOM 716 C C . LEU A 1 91 ? -23.833 10.319 1.489 1.00 81.81 91 LEU A C 1
ATOM 718 O O . LEU A 1 91 ? -24.571 10.547 2.451 1.00 81.81 91 LEU A O 1
ATOM 722 N N . ARG A 1 92 ? -24.249 10.450 0.226 1.00 85.62 92 ARG A N 1
ATOM 723 C CA . ARG A 1 92 ? -25.620 10.813 -0.138 1.00 85.62 92 ARG A CA 1
ATOM 724 C C . ARG A 1 92 ? -26.644 9.832 0.431 1.00 85.62 92 ARG A C 1
ATOM 726 O O . ARG A 1 92 ? -27.621 10.281 1.024 1.00 85.62 92 ARG A O 1
ATOM 733 N N . GLN A 1 93 ? -26.413 8.521 0.325 1.00 82.19 93 GLN A N 1
ATOM 734 C CA . GLN A 1 93 ? -27.330 7.498 0.855 1.00 82.19 93 GLN A CA 1
ATOM 735 C C . GLN A 1 93 ? -27.536 7.604 2.372 1.00 82.19 93 GLN A C 1
ATOM 737 O O . GLN A 1 93 ? -28.621 7.317 2.872 1.00 82.19 93 GLN A O 1
ATOM 742 N N . TYR A 1 94 ? -26.527 8.059 3.116 1.00 80.19 94 TYR A N 1
ATOM 743 C CA . TYR A 1 94 ? -26.660 8.281 4.557 1.00 80.19 94 TYR A CA 1
ATOM 744 C C . TYR A 1 94 ? -27.377 9.593 4.902 1.00 80.19 94 TYR A C 1
ATOM 746 O O . TYR A 1 94 ? -28.058 9.675 5.925 1.00 80.19 94 TYR A O 1
ATOM 754 N N . LEU A 1 95 ? -27.238 10.623 4.065 1.00 82.31 95 LEU A N 1
ATOM 755 C CA . LEU A 1 95 ? -27.811 11.950 4.304 1.00 82.31 95 LEU A CA 1
ATOM 756 C C . LEU A 1 95 ? -29.244 12.108 3.770 1.00 82.31 95 LEU A C 1
ATOM 758 O O . LEU A 1 95 ? -29.997 12.923 4.303 1.00 82.31 95 LEU A O 1
ATOM 762 N N . ILE A 1 96 ? -29.644 11.327 2.762 1.00 81.94 96 ILE A N 1
ATOM 763 C CA . ILE A 1 96 ? -30.942 11.457 2.075 1.00 81.94 96 ILE A CA 1
ATOM 764 C C . ILE A 1 96 ? -32.148 11.155 2.977 1.00 81.94 96 ILE A C 1
ATOM 766 O O . ILE A 1 96 ? -33.234 11.688 2.758 1.00 81.94 96 ILE A O 1
ATOM 770 N N . ASP A 1 97 ? -31.962 10.348 4.028 1.00 80.38 97 ASP A N 1
ATOM 771 C CA . ASP A 1 97 ? -33.005 10.070 5.025 1.00 80.38 97 ASP A CA 1
ATOM 772 C C . ASP A 1 97 ? -33.224 11.245 6.007 1.00 80.38 97 ASP A C 1
ATOM 774 O O . ASP A 1 97 ? -34.139 11.249 6.831 1.00 80.38 97 ASP A O 1
ATOM 778 N N . GLY A 1 98 ? -32.363 12.265 5.956 1.00 74.50 98 GLY A N 1
ATOM 779 C CA . GLY A 1 98 ? -32.472 13.483 6.758 1.00 74.50 98 GLY A CA 1
ATOM 780 C C . GLY A 1 98 ? -32.218 13.312 8.260 1.00 74.50 98 GLY A C 1
ATOM 781 O O . GLY A 1 98 ? -32.057 14.300 8.975 1.00 74.50 98 GLY A O 1
ATOM 782 N N . THR A 1 99 ? -32.119 12.077 8.749 1.00 78.50 99 THR A N 1
ATOM 783 C CA . THR A 1 99 ? -31.919 11.744 10.164 1.00 78.50 99 THR A CA 1
ATOM 784 C C . THR A 1 99 ? -30.613 12.322 10.719 1.00 78.50 99 THR A C 1
ATOM 786 O O . THR A 1 99 ? -30.598 12.891 11.810 1.00 78.50 99 THR A O 1
ATOM 789 N N . ILE A 1 100 ? -29.520 12.258 9.953 1.00 79.94 100 ILE A N 1
ATOM 790 C CA . ILE A 1 100 ? -28.213 12.813 10.349 1.00 79.94 100 ILE A CA 1
ATOM 791 C C . ILE A 1 100 ? -28.292 14.332 10.516 1.00 79.94 100 ILE A C 1
ATOM 793 O O . ILE A 1 100 ? -27.852 14.861 11.535 1.00 79.94 100 ILE A O 1
ATOM 797 N N . PHE A 1 101 ? -28.906 15.029 9.560 1.00 82.19 101 PHE A N 1
ATOM 798 C CA . PHE A 1 101 ? -29.091 16.477 9.614 1.00 82.19 101 PHE A CA 1
ATOM 799 C C . PHE A 1 101 ? -29.881 16.911 10.854 1.00 82.19 101 PHE A C 1
ATOM 801 O O . PHE A 1 101 ? -29.448 17.795 11.594 1.00 82.19 101 PHE A O 1
ATOM 808 N N . CYS A 1 102 ? -31.002 16.242 11.135 1.00 73.44 102 CYS A N 1
ATOM 809 C CA . CYS A 1 102 ? -31.793 16.518 12.332 1.00 73.44 102 CYS A CA 1
ATOM 810 C C . CYS A 1 102 ? -31.032 16.202 13.627 1.00 73.44 102 CYS A C 1
ATOM 812 O O . CYS A 1 102 ? -31.184 16.926 14.607 1.00 73.44 102 CYS A O 1
ATOM 814 N N . THR A 1 103 ? -30.196 15.161 13.639 1.00 74.56 103 THR A N 1
ATOM 815 C CA . THR A 1 103 ? -29.394 14.786 14.818 1.00 74.56 103 THR A CA 1
ATOM 816 C C . THR A 1 103 ? -28.270 15.792 15.087 1.00 74.56 103 THR A C 1
ATOM 818 O O . THR A 1 103 ? -27.964 16.077 16.242 1.00 74.56 103 THR A O 1
ATOM 821 N N . ILE A 1 104 ? -27.681 16.387 14.042 1.00 74.00 104 ILE A N 1
ATOM 822 C CA . ILE A 1 104 ? -26.674 17.452 14.190 1.00 74.00 104 ILE A CA 1
ATOM 823 C C . ILE A 1 104 ? -27.301 18.717 14.791 1.00 74.00 104 ILE A C 1
ATOM 825 O O . ILE A 1 104 ? -26.687 19.347 15.652 1.00 74.00 104 ILE A O 1
ATOM 829 N N . LEU A 1 105 ? -28.519 19.078 14.374 1.00 69.50 105 LEU A N 1
ATOM 830 C CA . LEU A 1 105 ? -29.231 20.233 14.931 1.00 69.50 105 LEU A CA 1
ATOM 831 C C . LEU A 1 105 ? -29.790 19.977 16.343 1.00 69.50 105 LEU A C 1
ATOM 833 O O . LEU A 1 105 ? -29.827 20.900 17.155 1.00 69.50 105 LEU A O 1
ATOM 837 N N . ASN A 1 106 ? -30.181 18.739 16.667 1.00 67.94 106 ASN A N 1
ATOM 838 C CA . ASN A 1 106 ? -30.746 18.368 17.967 1.00 67.94 106 ASN A CA 1
ATOM 839 C C . ASN A 1 106 ? -29.761 17.564 18.834 1.00 67.94 106 ASN A C 1
ATOM 841 O O . ASN A 1 106 ? -29.768 16.333 18.821 1.00 67.94 106 ASN A O 1
ATOM 845 N N . LYS A 1 107 ? -29.023 18.236 19.729 1.00 47.19 107 LYS A N 1
ATOM 846 C CA . LYS A 1 107 ? -28.685 17.611 21.024 1.00 47.19 107 LYS A CA 1
ATOM 847 C C . LYS A 1 107 ? -29.938 17.639 21.914 1.00 47.19 107 LYS A C 1
ATOM 849 O O . LYS A 1 107 ? -30.632 18.650 21.949 1.00 47.19 107 LYS A O 1
ATOM 854 N N . PRO A 1 108 ? -30.289 16.536 22.589 1.00 40.09 108 PRO A N 1
ATOM 855 C CA . PRO A 1 108 ? -31.680 16.156 22.799 1.00 40.09 108 PRO A CA 1
ATOM 856 C C . PRO A 1 108 ? -32.400 17.018 23.842 1.00 40.09 108 PRO A C 1
ATOM 858 O O . PRO A 1 108 ? -31.876 17.290 24.921 1.00 40.09 108 PRO A O 1
ATOM 861 N N . ARG A 1 109 ? -33.685 17.274 23.592 1.00 24.61 109 ARG A N 1
ATOM 862 C CA . ARG A 1 109 ? -34.706 16.898 24.573 1.00 24.61 109 ARG A CA 1
ATOM 863 C C . ARG A 1 109 ? -35.513 15.741 23.985 1.00 24.61 109 ARG A C 1
ATOM 865 O O . ARG A 1 109 ? -36.085 15.911 22.912 1.00 24.61 109 ARG A O 1
ATOM 872 N N . PRO A 1 110 ? -35.572 14.582 24.654 1.00 37.53 110 PRO A N 1
ATOM 873 C CA . PRO A 1 110 ? -36.545 13.563 24.328 1.00 37.53 110 PRO A CA 1
ATOM 874 C C . PRO A 1 110 ? -37.859 13.931 25.026 1.00 37.53 110 PRO A C 1
ATOM 876 O O . PRO A 1 110 ? -37.958 13.888 26.249 1.00 37.53 110 PRO A O 1
ATOM 879 N N . SER A 1 111 ? -38.875 14.293 24.257 1.00 26.95 111 SER A N 1
ATOM 880 C CA . SER A 1 111 ? -40.271 14.115 24.665 1.00 26.95 111 SER A CA 1
ATOM 881 C C . SER A 1 111 ? -40.879 13.191 23.616 1.00 26.95 111 SER A C 1
ATOM 883 O O . SER A 1 111 ? -40.982 13.560 22.453 1.00 26.95 111 SER A O 1
ATOM 885 N N . SER A 1 112 ? -41.006 11.900 23.922 1.00 37.50 112 SER A N 1
ATOM 886 C CA . SER A 1 112 ? -42.236 11.346 24.498 1.00 37.50 112 SER A CA 1
ATOM 887 C C . SER A 1 112 ? -43.453 11.700 23.649 1.00 37.50 112 SER A C 1
ATOM 889 O O . SER A 1 112 ? -44.115 12.694 23.927 1.00 37.50 112 SER A O 1
ATOM 891 N N . ALA A 1 113 ? -43.733 10.887 22.634 1.00 29.02 113 ALA A N 1
ATOM 892 C CA . ALA A 1 113 ? -44.961 10.095 22.555 1.00 29.02 113 ALA A CA 1
ATOM 893 C C . ALA A 1 113 ? -45.070 9.442 21.166 1.00 29.02 113 ALA A C 1
ATOM 895 O O . ALA A 1 113 ? -45.135 10.123 20.153 1.00 29.02 113 ALA A O 1
ATOM 896 N N . GLU A 1 114 ? -45.060 8.111 21.211 1.00 34.88 114 GLU A N 1
ATOM 897 C CA . GLU A 1 114 ? -45.859 7.167 20.421 1.00 34.88 114 GLU A CA 1
ATOM 898 C C . GLU A 1 114 ? -45.728 7.076 18.888 1.00 34.88 114 GLU A C 1
ATOM 900 O O . GLU A 1 114 ? -46.026 7.988 18.130 1.00 34.88 114 GLU A O 1
ATOM 905 N N . MET A 1 115 ? -45.336 5.853 18.498 1.00 41.56 115 MET A N 1
ATOM 906 C CA . MET A 1 115 ? -45.902 4.994 17.450 1.00 41.56 115 MET A CA 1
ATOM 907 C C . MET A 1 115 ? -46.281 5.634 16.109 1.00 41.56 115 MET A C 1
ATOM 909 O O . MET A 1 115 ? -47.310 6.282 16.001 1.00 41.56 115 MET A O 1
ATOM 913 N N . ASP A 1 116 ? -45.576 5.240 15.048 1.00 31.73 116 ASP A N 1
ATOM 914 C CA . ASP A 1 116 ? -46.215 4.395 14.035 1.00 31.73 116 ASP A CA 1
ATOM 915 C C . ASP A 1 116 ? -45.159 3.637 13.222 1.00 31.73 116 ASP A C 1
ATOM 917 O O . ASP A 1 116 ? -44.059 4.130 12.955 1.00 31.73 116 ASP A O 1
ATOM 921 N N . GLY A 1 117 ? -45.480 2.396 12.884 1.00 37.44 117 GLY A N 1
ATOM 922 C CA . GLY A 1 117 ? -44.651 1.535 12.066 1.00 37.44 117 GLY A CA 1
ATOM 923 C C . GLY A 1 117 ? -44.819 1.851 10.585 1.00 37.44 117 GLY A C 1
ATOM 924 O O . GLY A 1 117 ? -45.925 1.984 10.081 1.00 37.44 117 GLY A O 1
ATOM 925 N N . GLY A 1 118 ? -43.703 1.828 9.861 1.00 39.31 118 GLY A N 1
ATOM 926 C CA . GLY A 1 118 ? -43.708 1.574 8.425 1.00 39.31 118 GLY A CA 1
ATOM 927 C C . GLY A 1 118 ? -43.640 2.807 7.523 1.00 39.31 118 GLY A C 1
ATOM 928 O O . GLY A 1 118 ? -44.538 3.631 7.462 1.00 39.31 118 GLY A O 1
ATOM 929 N N . SER A 1 119 ? -42.603 2.788 6.682 1.00 45.81 119 SER A N 1
ATOM 930 C CA . SER A 1 119 ? -42.490 3.483 5.394 1.00 45.81 119 SER A CA 1
ATOM 931 C C . SER A 1 119 ? -42.038 4.954 5.388 1.00 45.81 119 SER A C 1
ATOM 933 O O . SER A 1 119 ? -42.815 5.880 5.575 1.00 45.81 119 SER A O 1
ATOM 935 N N . LYS A 1 120 ? -40.766 5.122 4.987 1.00 48.66 120 LYS A N 1
ATOM 936 C CA . LYS A 1 120 ? -40.187 6.232 4.201 1.00 48.66 120 LYS A CA 1
ATOM 937 C C . LYS A 1 120 ? -40.525 7.652 4.674 1.00 48.66 120 LYS A C 1
ATOM 939 O O . LYS A 1 120 ? -41.462 8.267 4.177 1.00 48.66 120 LYS A O 1
ATOM 944 N N . CYS A 1 121 ? -39.662 8.229 5.509 1.00 50.16 121 CYS A N 1
ATOM 945 C CA . CYS A 1 121 ? -39.747 9.646 5.876 1.00 50.16 121 CYS A CA 1
ATOM 946 C C . CYS A 1 121 ? -38.449 10.430 5.605 1.00 50.16 121 CYS A C 1
ATOM 948 O O . CYS A 1 121 ? -38.168 11.418 6.276 1.00 50.16 121 CYS A O 1
ATOM 950 N N . GLY A 1 122 ? -37.671 10.028 4.595 1.00 60.09 122 GLY A N 1
ATOM 951 C CA . GLY A 1 122 ? -36.435 10.727 4.228 1.00 60.09 122 GLY A CA 1
ATOM 952 C C . GLY A 1 122 ? -36.612 12.224 3.912 1.00 60.09 122 GLY A C 1
ATOM 953 O O . GLY 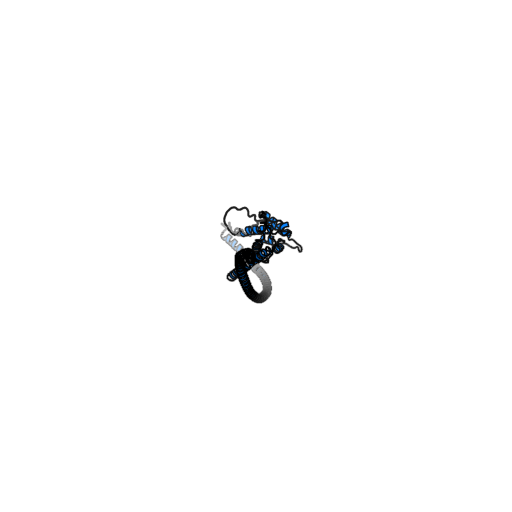A 1 122 ? -36.003 13.065 4.578 1.00 60.09 122 GLY A O 1
ATOM 954 N N . PRO A 1 123 ? -37.513 12.616 2.985 1.00 65.31 123 PRO A N 1
ATOM 955 C CA . PRO A 1 123 ? -37.617 14.016 2.564 1.00 65.31 123 PRO A CA 1
ATOM 956 C C . PRO A 1 123 ? -38.246 14.945 3.616 1.00 65.31 123 PRO A C 1
ATOM 958 O O . PRO A 1 123 ? -38.048 16.157 3.560 1.00 65.31 123 PRO A O 1
ATOM 961 N N . VAL A 1 124 ? -38.995 14.423 4.595 1.00 73.69 124 VAL A N 1
ATOM 962 C CA . VAL A 1 124 ? -39.622 15.249 5.649 1.00 73.69 124 VAL A CA 1
ATOM 963 C C . VAL A 1 124 ? -38.580 15.738 6.653 1.00 73.69 124 VAL A C 1
ATOM 965 O O . VAL A 1 124 ? -38.615 16.898 7.064 1.00 73.69 124 VAL A O 1
ATOM 968 N N . ASN A 1 125 ? -37.621 14.881 7.005 1.00 75.31 125 ASN A N 1
ATOM 969 C CA . ASN A 1 125 ? -36.518 15.241 7.892 1.00 75.31 125 ASN A CA 1
ATOM 970 C C . ASN A 1 125 ? -35.571 16.247 7.223 1.00 75.31 125 ASN A C 1
ATOM 972 O O . ASN A 1 125 ? -35.178 17.230 7.852 1.00 75.31 125 ASN A O 1
ATOM 976 N N . VAL A 1 126 ? -35.286 16.076 5.925 1.00 80.25 126 VAL A N 1
ATOM 977 C CA . VAL A 1 126 ? -34.496 17.051 5.152 1.00 80.25 126 VAL A CA 1
ATOM 978 C C . VAL A 1 126 ? -35.210 18.406 5.086 1.00 80.25 126 VAL A C 1
ATOM 980 O O . VAL A 1 126 ? -34.599 19.425 5.390 1.00 80.25 126 VAL A O 1
ATOM 983 N N . LYS A 1 127 ? -36.521 18.446 4.797 1.00 78.44 127 LYS A N 1
ATOM 984 C CA . LYS A 1 127 ? -37.293 19.706 4.807 1.00 78.44 127 LYS A CA 1
ATOM 985 C C . LYS A 1 127 ? -37.260 20.404 6.166 1.00 78.44 127 LYS A C 1
ATOM 987 O O . LYS A 1 127 ? -37.083 21.616 6.221 1.00 78.44 127 LYS A O 1
ATOM 992 N N . ARG A 1 128 ? -37.386 19.652 7.264 1.00 77.38 128 ARG A N 1
ATOM 993 C CA . ARG A 1 128 ? -37.270 20.197 8.628 1.00 77.38 128 ARG A CA 1
ATOM 994 C C . ARG A 1 128 ? -35.895 20.807 8.897 1.00 77.38 128 ARG A C 1
ATOM 996 O O . ARG A 1 128 ? -35.817 21.868 9.505 1.00 77.38 128 ARG A O 1
ATOM 1003 N N . PHE A 1 129 ? -34.829 20.161 8.430 1.00 83.06 129 PHE A N 1
ATOM 1004 C CA . PHE A 1 129 ? -33.477 20.704 8.518 1.00 83.06 129 PHE A CA 1
ATOM 1005 C C . PHE A 1 129 ? -33.319 22.001 7.713 1.00 83.06 129 PHE A C 1
ATOM 1007 O O . PHE A 1 129 ? -32.765 22.968 8.228 1.00 83.06 129 PHE A O 1
ATOM 1014 N N . LEU A 1 130 ? -33.831 22.044 6.481 1.00 81.50 130 LEU A N 1
ATOM 1015 C CA . LEU A 1 130 ? -33.729 23.226 5.622 1.00 81.50 130 LEU A CA 1
ATOM 1016 C C . LEU A 1 130 ? -34.462 24.436 6.214 1.00 81.50 130 LEU A C 1
ATOM 1018 O O . LEU A 1 130 ? -33.908 25.531 6.206 1.00 81.50 130 LEU A O 1
ATOM 1022 N N . VAL A 1 131 ? -35.645 24.229 6.806 1.00 78.38 131 VAL A N 1
ATOM 1023 C CA . VAL A 1 131 ? -36.371 25.282 7.542 1.00 78.38 131 VAL A CA 1
ATOM 1024 C C . VAL A 1 131 ? -35.540 25.803 8.718 1.00 78.38 131 VAL A C 1
ATOM 1026 O O . VAL A 1 131 ? -35.430 27.009 8.901 1.00 78.38 131 VAL A O 1
ATOM 1029 N N . ALA A 1 132 ? -34.885 24.921 9.477 1.00 76.19 132 ALA A N 1
ATOM 1030 C CA . ALA A 1 132 ? -34.032 25.342 10.586 1.00 76.19 132 ALA A CA 1
ATOM 1031 C C . ALA A 1 132 ? -32.775 26.107 10.120 1.00 76.19 132 ALA A C 1
ATOM 1033 O O . ALA A 1 132 ? -32.346 27.044 10.789 1.00 76.19 132 ALA A O 1
ATOM 1034 N N . MET A 1 133 ? -32.181 25.738 8.979 1.00 78.94 133 MET A N 1
ATOM 1035 C CA . MET A 1 133 ? -31.055 26.474 8.383 1.00 78.94 133 MET A CA 1
ATOM 1036 C C . MET A 1 133 ? -31.462 27.879 7.923 1.00 78.94 133 MET A C 1
ATOM 1038 O O . MET A 1 133 ? -30.709 28.825 8.158 1.00 78.94 133 MET A O 1
ATOM 1042 N N . ASP A 1 134 ? -32.658 28.019 7.345 1.00 75.62 134 ASP A N 1
ATOM 1043 C CA . ASP A 1 134 ? -33.239 29.306 6.939 1.00 75.62 134 ASP A CA 1
ATOM 1044 C C . ASP A 1 134 ? -33.550 30.201 8.154 1.00 75.62 134 ASP A C 1
ATOM 1046 O O . ASP A 1 134 ? -33.163 31.368 8.193 1.00 75.62 134 ASP A O 1
ATOM 1050 N N . GLU A 1 135 ? -34.117 29.632 9.224 1.00 73.19 135 GLU A N 1
ATOM 1051 C CA . GLU A 1 135 ? -34.341 30.336 10.498 1.00 73.19 135 GLU A CA 1
ATOM 1052 C C . GLU A 1 135 ? -33.037 30.803 11.171 1.00 73.19 135 GLU A C 1
ATOM 1054 O O . GLU A 1 135 ? -33.023 31.824 11.865 1.00 73.19 135 GLU A O 1
ATOM 1059 N N . MET A 1 136 ? -31.936 30.070 10.970 1.00 67.44 136 MET A N 1
ATOM 1060 C CA . MET A 1 136 ? -30.595 30.444 11.436 1.00 67.44 136 MET A CA 1
ATOM 1061 C C . MET A 1 136 ? -29.869 31.411 10.483 1.00 67.44 136 MET A C 1
ATOM 1063 O O . MET A 1 136 ? -28.771 31.864 10.812 1.00 67.44 136 MET A O 1
ATOM 1067 N N . GLY A 1 137 ? -30.455 31.738 9.325 1.00 65.44 137 GLY A N 1
ATOM 1068 C CA . GLY A 1 137 ? -29.858 32.613 8.313 1.00 65.44 137 GLY A CA 1
ATOM 1069 C C . GLY A 1 137 ? -28.602 32.031 7.656 1.00 65.44 137 GLY A C 1
ATOM 1070 O O . GLY A 1 137 ? -27.725 32.784 7.231 1.00 65.44 137 GLY A O 1
ATOM 1071 N N . LEU A 1 138 ? -28.476 30.702 7.618 1.00 74.00 138 LEU A N 1
ATOM 1072 C CA . LEU A 1 138 ? -27.329 30.000 7.046 1.00 74.00 138 LEU A CA 1
ATOM 1073 C C . LEU A 1 138 ? -27.623 29.555 5.612 1.00 74.00 138 LEU A C 1
ATOM 1075 O O . LEU A 1 138 ? -28.751 29.207 5.276 1.00 74.00 138 LEU A O 1
ATOM 1079 N N . ALA A 1 139 ? -26.585 29.515 4.773 1.00 73.81 139 ALA A N 1
ATOM 1080 C CA . ALA A 1 139 ? -26.705 29.011 3.408 1.00 73.81 139 ALA A CA 1
ATOM 1081 C C . ALA A 1 139 ? -27.163 27.539 3.415 1.00 73.81 139 ALA A C 1
ATOM 1083 O O . ALA A 1 139 ? -26.477 26.674 3.969 1.00 73.81 139 ALA A O 1
ATOM 1084 N N . SER A 1 140 ? -28.323 27.280 2.813 1.00 78.69 140 SER A N 1
ATOM 1085 C CA . SER A 1 140 ? -28.955 25.964 2.697 1.00 78.69 140 SER A CA 1
ATOM 1086 C C . SER A 1 140 ? -28.890 25.442 1.250 1.00 78.69 140 SER A C 1
ATOM 1088 O O . SER A 1 140 ? -28.317 26.091 0.375 1.00 78.69 140 SER A O 1
ATOM 1090 N N . PHE A 1 141 ? -29.411 24.238 1.011 1.00 85.38 141 PHE A N 1
ATOM 1091 C CA . PHE A 1 141 ? -29.487 23.593 -0.307 1.00 85.38 141 PHE A CA 1
ATOM 1092 C C . PHE A 1 141 ? -30.946 23.249 -0.640 1.00 85.38 141 PHE A C 1
ATOM 1094 O O . PHE A 1 141 ? -31.802 23.270 0.246 1.00 85.38 141 PHE A O 1
ATOM 1101 N N . GLU A 1 142 ? -31.257 22.908 -1.887 1.00 81.88 142 GLU A N 1
ATOM 1102 C CA . GLU A 1 142 ? -32.610 22.496 -2.262 1.00 81.88 142 GLU A CA 1
ATOM 1103 C C . GLU A 1 142 ? -32.814 20.989 -2.084 1.00 81.88 142 GLU A C 1
ATOM 1105 O O . GLU A 1 142 ? -31.913 20.183 -2.297 1.00 81.88 142 GLU A O 1
ATOM 1110 N N . LEU A 1 143 ? -34.033 20.556 -1.751 1.00 81.38 143 LEU A N 1
ATOM 1111 C CA . LEU A 1 143 ? -34.330 19.121 -1.638 1.00 81.38 143 LEU A CA 1
ATOM 1112 C C . LEU A 1 143 ? -34.034 18.356 -2.949 1.00 81.38 143 LEU A C 1
ATOM 1114 O O . LEU A 1 143 ? -33.612 17.202 -2.905 1.00 81.38 143 LEU A O 1
ATOM 1118 N N . SER A 1 144 ? -34.192 19.019 -4.097 1.00 78.94 144 SER A N 1
ATOM 1119 C CA . SER A 1 144 ? -33.799 18.532 -5.424 1.00 78.94 144 SER A CA 1
ATOM 1120 C C . SER A 1 144 ? -32.314 18.188 -5.510 1.00 78.94 144 SER A C 1
ATOM 1122 O O . SER A 1 144 ? -31.976 17.193 -6.144 1.00 78.94 144 SER A O 1
ATOM 1124 N N . ASP A 1 145 ? -31.434 18.946 -4.853 1.00 83.19 145 ASP A N 1
ATOM 1125 C CA . ASP A 1 145 ? -29.982 18.767 -4.955 1.00 83.19 145 ASP A CA 1
ATOM 1126 C C . ASP A 1 145 ? -29.553 17.411 -4.385 1.00 83.19 145 ASP A C 1
ATOM 1128 O O . ASP A 1 145 ? -28.841 16.641 -5.033 1.00 83.19 145 ASP A O 1
ATOM 1132 N N . ILE A 1 146 ? -30.056 17.059 -3.198 1.00 81.06 146 ILE A N 1
ATOM 1133 C CA . ILE A 1 146 ? -29.746 15.771 -2.566 1.00 81.06 146 ILE A CA 1
ATOM 1134 C C . ILE A 1 146 ? -30.476 14.604 -3.244 1.00 81.06 146 ILE A C 1
ATOM 1136 O O . ILE A 1 146 ? -29.928 13.506 -3.339 1.00 81.06 146 ILE A O 1
ATOM 1140 N N . GLU A 1 147 ? -31.686 14.817 -3.769 1.00 80.62 147 GLU A N 1
ATOM 1141 C CA . GLU A 1 147 ? -32.437 13.784 -4.490 1.00 80.62 147 GLU A CA 1
ATOM 1142 C C . GLU A 1 147 ? -31.851 13.489 -5.877 1.00 80.62 147 GLU A C 1
ATOM 1144 O O . GLU A 1 147 ? -31.892 12.339 -6.309 1.00 80.62 147 GLU A O 1
ATOM 1149 N N . GLN A 1 148 ? -31.248 14.472 -6.548 1.00 80.56 148 GLN A N 1
ATOM 1150 C CA . GLN A 1 148 ? -30.658 14.325 -7.887 1.00 80.56 148 GLN A CA 1
ATOM 1151 C C . GLN A 1 148 ? -29.153 14.015 -7.864 1.00 80.56 148 GLN A C 1
ATOM 1153 O O . GLN A 1 148 ? -28.588 13.669 -8.897 1.00 80.56 148 GLN A O 1
ATOM 1158 N N . GLY A 1 149 ? -28.515 14.066 -6.690 1.00 74.94 149 GLY A N 1
ATOM 1159 C CA . GLY A 1 149 ? -27.100 13.720 -6.528 1.00 74.94 149 GLY A CA 1
ATOM 1160 C C . GLY A 1 149 ? -26.130 14.886 -6.709 1.00 74.94 149 GLY A C 1
ATOM 1161 O O . GLY A 1 149 ? -24.931 14.674 -6.851 1.00 74.94 149 GLY A O 1
ATOM 1162 N N . HIS A 1 150 ? -26.623 16.121 -6.662 1.00 81.00 150 HIS A N 1
ATOM 1163 C CA . HIS A 1 150 ? -25.806 17.327 -6.632 1.00 81.00 150 HIS A CA 1
ATOM 1164 C C . HIS A 1 150 ? -25.314 17.582 -5.202 1.00 81.00 150 HIS A C 1
ATOM 1166 O O . HIS A 1 150 ? -25.919 18.337 -4.445 1.00 81.00 150 HIS A O 1
ATOM 1172 N N . MET A 1 151 ? -24.208 16.955 -4.791 1.00 82.38 151 MET A N 1
ATOM 1173 C CA . MET A 1 151 ? -23.762 17.069 -3.396 1.00 82.38 151 MET A CA 1
ATOM 1174 C C . MET A 1 151 ? -23.059 18.389 -3.083 1.00 82.38 151 MET A C 1
ATOM 1176 O O . MET A 1 151 ? -23.007 18.770 -1.918 1.00 82.38 151 MET A O 1
ATOM 1180 N N . MET A 1 152 ? -22.540 19.125 -4.070 1.00 77.44 152 MET A N 1
ATOM 1181 C CA . MET A 1 152 ? -21.777 20.365 -3.834 1.00 77.44 152 MET A CA 1
ATOM 1182 C C . MET A 1 152 ? -22.516 21.410 -2.968 1.00 77.44 152 MET A C 1
ATOM 1184 O O . MET A 1 152 ? -21.930 21.865 -1.979 1.00 77.44 152 MET A O 1
ATOM 1188 N N . PRO A 1 153 ? -23.798 21.740 -3.223 1.00 80.50 153 PRO A N 1
ATOM 1189 C CA . PRO A 1 153 ? -24.597 22.578 -2.322 1.00 80.50 153 PRO A CA 1
ATOM 1190 C C . PRO A 1 153 ? -24.767 21.981 -0.915 1.00 80.50 153 PRO A C 1
ATOM 1192 O O . PRO A 1 153 ? -24.605 22.680 0.088 1.00 80.50 153 PRO A O 1
ATOM 1195 N N . VAL A 1 154 ? -25.015 20.670 -0.820 1.00 82.31 154 VAL A N 1
ATOM 1196 C CA . VAL A 1 154 ? -25.184 19.936 0.450 1.00 82.31 154 VAL A CA 1
ATOM 1197 C C . VAL A 1 154 ? -23.913 20.013 1.303 1.00 82.31 154 VAL A C 1
ATOM 1199 O O . VAL A 1 154 ? -23.952 20.246 2.513 1.00 82.31 154 VAL A O 1
ATOM 1202 N N . ILE A 1 155 ? -22.759 19.870 0.661 1.00 79.62 155 ILE A N 1
ATOM 1203 C CA . ILE A 1 155 ? -21.437 19.937 1.282 1.00 79.62 155 ILE A CA 1
ATOM 1204 C C . ILE A 1 155 ? -21.146 21.352 1.763 1.00 79.62 155 ILE A C 1
ATOM 1206 O O . ILE A 1 155 ? -20.639 21.532 2.870 1.00 79.62 155 ILE A O 1
ATOM 1210 N N . GLN A 1 156 ? -21.461 22.360 0.951 1.00 76.50 156 GLN A N 1
ATOM 1211 C CA . GLN A 1 156 ? -21.256 23.756 1.315 1.00 76.50 156 GLN A CA 1
ATOM 1212 C C . GLN A 1 156 ? -22.132 24.152 2.513 1.00 76.50 156 GLN A C 1
ATOM 1214 O O . GLN A 1 156 ? -21.650 24.805 3.445 1.00 76.50 156 GLN A O 1
ATOM 1219 N N . CYS A 1 157 ? -23.374 23.667 2.549 1.00 83.31 157 CYS A N 1
ATOM 1220 C CA . CYS A 1 157 ? -24.279 23.782 3.690 1.00 83.31 157 CYS A CA 1
ATOM 1221 C C . CYS A 1 157 ? -23.683 23.126 4.951 1.00 83.31 157 CYS A C 1
ATOM 1223 O O . CYS A 1 157 ? -23.600 23.756 6.007 1.00 83.31 157 CYS A O 1
ATOM 1225 N N . LEU A 1 158 ? -23.182 21.889 4.852 1.00 80.88 158 LEU A N 1
ATOM 1226 C CA . LEU A 1 158 ? -22.549 21.183 5.974 1.00 80.88 158 LEU A CA 1
ATOM 1227 C C . LEU A 1 158 ? -21.248 21.842 6.455 1.00 80.88 158 LEU A C 1
ATOM 1229 O O . LEU A 1 158 ? -20.990 21.882 7.658 1.00 80.88 158 LEU A O 1
ATOM 1233 N N . LYS A 1 159 ? -20.432 22.391 5.548 1.00 76.75 159 LYS A N 1
ATOM 1234 C CA . LYS A 1 159 ? -19.231 23.168 5.895 1.00 76.75 159 LYS A CA 1
ATOM 1235 C C . LYS A 1 159 ? -19.599 24.437 6.658 1.00 76.75 159 LYS A C 1
ATOM 1237 O O . LYS A 1 159 ? -18.978 24.729 7.677 1.00 76.75 159 LYS A O 1
ATOM 1242 N N . THR A 1 160 ? -20.626 25.148 6.204 1.00 78.06 160 THR A N 1
ATOM 1243 C CA . THR A 1 160 ? -21.139 26.351 6.874 1.00 78.06 160 THR A CA 1
ATOM 1244 C C . THR A 1 160 ? -21.645 26.006 8.273 1.00 78.06 160 THR A C 1
ATOM 1246 O O . THR A 1 160 ? -21.231 26.621 9.254 1.00 78.06 160 THR A O 1
ATOM 1249 N N . LEU A 1 161 ? -22.433 24.934 8.392 1.00 79.19 161 LEU A N 1
ATOM 1250 C CA . LEU A 1 161 ? -22.917 24.432 9.674 1.00 79.19 161 LEU A CA 1
ATOM 1251 C C . LEU A 1 161 ? -21.768 24.016 10.607 1.00 79.19 161 LEU A C 1
ATOM 1253 O O . LEU A 1 161 ? -21.786 24.346 11.789 1.00 79.19 161 LEU A O 1
ATOM 1257 N N . ARG A 1 162 ? -20.734 23.345 10.085 1.00 79.88 162 ARG A N 1
ATOM 1258 C CA . ARG A 1 162 ? -19.523 22.985 10.839 1.00 79.88 162 ARG A CA 1
ATOM 1259 C C . ARG A 1 162 ? -18.830 24.212 11.424 1.00 79.88 162 ARG A C 1
ATOM 1261 O O . ARG A 1 162 ? -18.390 24.154 12.571 1.00 79.88 162 ARG A O 1
ATOM 1268 N N . VAL A 1 163 ? -18.726 25.301 10.664 1.00 72.81 163 VAL A N 1
ATOM 1269 C CA . VAL A 1 163 ? -18.171 26.567 11.164 1.00 72.81 163 VAL A CA 1
ATOM 1270 C C . VAL A 1 163 ? -19.056 27.117 12.286 1.00 72.81 163 VAL A C 1
ATOM 1272 O O . VAL A 1 163 ? -18.546 27.371 13.371 1.00 72.81 163 VAL A O 1
ATOM 1275 N N . CYS A 1 164 ? -20.379 27.168 12.109 1.00 66.12 164 CYS A N 1
ATOM 1276 C CA . CYS A 1 164 ? -21.310 27.633 13.147 1.00 66.12 164 CYS A CA 1
ATOM 1277 C C . CYS A 1 164 ? -21.273 26.797 14.438 1.00 66.12 164 CYS A C 1
ATOM 1279 O O . CYS A 1 164 ? -21.358 27.344 15.536 1.00 66.12 164 CYS A O 1
ATOM 1281 N N . VAL A 1 165 ? -21.119 25.476 14.327 1.00 67.00 165 VAL A N 1
ATOM 1282 C CA . VAL A 1 165 ? -21.035 24.570 15.484 1.00 67.00 165 VAL A CA 1
ATOM 1283 C C . VAL A 1 165 ? -19.697 24.723 16.222 1.00 67.00 165 VAL A C 1
ATOM 1285 O O . VAL A 1 165 ? -19.671 24.660 17.452 1.00 67.00 165 VAL A O 1
ATOM 1288 N N . ASN A 1 166 ? -18.596 24.967 15.500 1.00 63.31 166 ASN A N 1
ATOM 1289 C CA . ASN A 1 166 ? -17.246 25.056 16.072 1.00 63.31 166 ASN A CA 1
ATOM 1290 C C . ASN A 1 166 ? -16.872 26.461 16.581 1.00 63.31 166 ASN A C 1
ATOM 1292 O O . ASN A 1 166 ? -16.093 26.573 17.526 1.00 63.31 166 ASN A O 1
ATOM 1296 N N . SER A 1 167 ? -17.446 27.532 16.025 1.00 49.66 167 SER A N 1
ATOM 1297 C CA . SER A 1 167 ? -17.211 28.921 16.462 1.00 49.66 167 SER A CA 1
ATOM 1298 C C . SER A 1 167 ? -17.791 29.255 17.847 1.00 49.66 167 SER A C 1
ATOM 1300 O O . SER A 1 167 ? -17.571 30.347 18.357 1.00 49.66 167 SER A O 1
ATOM 1302 N N . ASN A 1 168 ? -18.468 28.314 18.514 1.00 47.50 168 ASN A N 1
ATOM 1303 C CA . ASN A 1 168 ? -18.933 28.461 19.899 1.00 47.50 168 ASN A CA 1
ATOM 1304 C C . ASN A 1 168 ? -17.824 28.264 20.961 1.00 47.50 168 ASN A C 1
ATOM 1306 O O . ASN A 1 168 ? -18.123 28.302 22.156 1.00 47.50 168 ASN A O 1
ATOM 1310 N N . GLY A 1 169 ? -16.571 28.022 20.548 1.00 42.34 169 GLY A N 1
ATOM 1311 C CA . GLY A 1 169 ? -15.435 27.713 21.429 1.00 42.34 169 GLY A CA 1
ATOM 1312 C C . GLY A 1 169 ? -14.473 28.863 21.756 1.00 42.34 169 GLY A C 1
ATOM 1313 O O . GLY A 1 169 ? -13.639 28.689 22.641 1.00 42.34 169 GLY A O 1
ATOM 1314 N N . GLU A 1 170 ? -14.574 30.028 21.110 1.00 32.75 170 GLU A N 1
ATOM 1315 C CA . GLU A 1 170 ? -13.683 31.167 21.380 1.00 32.75 170 GLU A CA 1
ATOM 1316 C C . GLU A 1 170 ? -14.481 32.425 21.731 1.00 32.75 170 GLU A C 1
ATOM 1318 O O . GLU A 1 170 ? -15.174 33.026 20.913 1.00 32.75 170 GLU A O 1
ATOM 1323 N N . VAL A 1 171 ? -14.376 32.830 22.995 1.00 35.28 171 VAL A N 1
ATOM 1324 C CA . VAL A 1 171 ? -14.769 34.163 23.447 1.00 35.28 171 VAL A CA 1
ATOM 1325 C C . VAL A 1 171 ? -13.773 35.159 22.862 1.00 35.28 171 VAL A C 1
ATOM 1327 O O . VAL A 1 171 ? -12.593 35.062 23.182 1.00 35.28 171 VAL A O 1
ATOM 1330 N N . ASN A 1 172 ? -14.249 36.110 22.049 1.00 28.23 172 ASN A N 1
ATOM 1331 C CA . ASN A 1 172 ? -13.969 37.549 22.173 1.00 28.23 172 ASN A CA 1
ATOM 1332 C C . ASN A 1 172 ? -14.839 38.376 21.197 1.00 28.23 172 ASN A C 1
ATOM 1334 O O . ASN A 1 172 ? -14.846 38.119 20.000 1.00 28.23 172 ASN A O 1
ATOM 1338 N N . ASN A 1 173 ? -15.572 39.350 21.768 1.00 32.28 173 ASN A N 1
ATOM 1339 C CA . ASN A 1 173 ? -16.178 40.578 21.201 1.00 32.28 173 ASN A CA 1
ATOM 1340 C C . ASN A 1 173 ? -15.966 40.810 19.683 1.00 32.28 173 ASN A C 1
ATOM 1342 O O . ASN A 1 173 ? -14.827 40.898 19.243 1.00 32.28 173 ASN A O 1
ATOM 1346 N N . ILE A 1 174 ? -16.987 41.032 18.839 1.00 32.19 174 ILE A N 1
ATOM 1347 C CA . ILE A 1 174 ? -17.981 42.128 18.858 1.00 32.19 174 ILE A CA 1
ATOM 1348 C C . ILE A 1 174 ? -19.255 41.711 18.070 1.00 32.19 174 ILE A C 1
ATOM 1350 O O . ILE A 1 174 ? -19.166 41.068 17.032 1.00 32.19 174 ILE A O 1
ATOM 1354 N N . GLN A 1 175 ? -20.418 42.156 18.571 1.00 32.97 175 GLN A N 1
ATOM 1355 C CA . GLN A 1 175 ? -21.781 42.163 17.993 1.00 32.97 175 GLN A CA 1
ATOM 1356 C C . GLN A 1 175 ? -22.515 40.836 17.717 1.00 32.97 175 GLN A C 1
ATOM 1358 O O . GLN A 1 175 ? -22.567 40.289 16.623 1.00 32.97 175 GLN A O 1
ATOM 1363 N N . ASN A 1 176 ? -23.242 40.441 18.762 1.00 29.16 176 ASN A N 1
ATOM 1364 C CA . ASN A 1 176 ? -24.507 39.708 18.738 1.00 29.16 176 ASN A CA 1
ATOM 1365 C C . ASN A 1 176 ? -25.461 40.238 17.638 1.00 29.16 176 ASN A C 1
ATOM 1367 O O . ASN A 1 176 ? -25.639 41.456 17.525 1.00 29.16 176 ASN A O 1
ATOM 1371 N N . PRO A 1 177 ? -26.180 39.339 16.946 1.00 32.66 177 PRO A N 1
ATOM 1372 C CA . PRO A 1 177 ? -27.614 39.296 17.202 1.00 32.66 177 PRO A CA 1
ATOM 1373 C C . PRO A 1 177 ? -28.138 37.884 17.508 1.00 32.66 177 PRO A C 1
ATOM 1375 O O . PRO A 1 177 ? -28.063 36.962 16.708 1.00 32.66 177 PRO A O 1
ATOM 1378 N N . SER A 1 178 ? -28.792 37.809 18.669 1.00 33.34 178 SER A N 1
ATOM 1379 C CA . SER A 1 178 ? -29.992 37.017 18.950 1.00 33.34 178 SER A CA 1
ATOM 1380 C C . SER A 1 178 ? -29.893 35.489 18.911 1.00 33.34 178 SER A C 1
ATOM 1382 O O . SER A 1 178 ? -30.429 34.824 18.030 1.00 33.34 178 SER A O 1
ATOM 1384 N N . ARG A 1 179 ? -29.434 34.923 20.035 1.00 32.09 179 ARG A N 1
ATOM 1385 C CA . ARG A 1 179 ? -30.001 33.670 20.562 1.00 32.09 179 ARG A CA 1
ATOM 1386 C C . ARG A 1 179 ? -31.492 33.871 20.861 1.00 32.09 179 ARG A C 1
ATOM 1388 O O . ARG A 1 179 ? -31.844 34.405 21.911 1.00 32.09 179 ARG A O 1
ATOM 1395 N N . LYS A 1 180 ? -32.366 33.416 19.963 1.00 31.09 180 LYS A N 1
ATOM 1396 C CA . LYS A 1 180 ? -33.736 33.031 20.318 1.00 31.09 180 LYS A CA 1
ATOM 1397 C C . LYS A 1 180 ? -33.724 31.555 20.694 1.00 31.09 180 LYS A C 1
ATOM 1399 O O . LYS A 1 180 ? -33.638 30.673 19.851 1.00 31.09 180 LYS A O 1
ATOM 1404 N N . THR A 1 181 ? -33.774 31.307 21.994 1.00 30.06 181 THR A N 1
ATOM 1405 C CA . THR A 1 181 ? -34.100 30.007 22.571 1.00 30.06 181 THR A CA 1
ATOM 1406 C C . THR A 1 181 ? -35.579 29.740 22.299 1.00 30.06 181 THR A C 1
ATOM 1408 O O . THR A 1 181 ? -36.437 30.448 22.824 1.00 30.06 181 THR A O 1
ATOM 1411 N N . TRP A 1 182 ? -35.884 28.746 21.469 1.00 34.56 182 TRP A N 1
ATOM 1412 C CA . TRP A 1 182 ? -37.249 28.295 21.215 1.00 34.56 182 TRP A CA 1
ATOM 1413 C C . TRP A 1 182 ? -37.821 27.612 22.465 1.00 34.56 182 TRP A C 1
ATOM 1415 O O . TRP A 1 182 ? -37.480 26.475 22.775 1.00 34.56 182 TRP A O 1
ATOM 1425 N N . ASN A 1 183 ? -38.684 28.318 23.198 1.00 31.48 183 ASN A N 1
ATOM 1426 C CA . ASN A 1 183 ? -39.609 27.740 24.171 1.00 31.48 183 ASN A CA 1
ATOM 1427 C C . ASN A 1 183 ? -40.994 28.343 23.907 1.00 31.48 183 ASN A C 1
ATOM 1429 O O . ASN A 1 183 ? -41.158 29.561 23.967 1.00 31.48 183 ASN A O 1
ATOM 1433 N N . LEU A 1 184 ? -41.983 27.491 23.652 1.00 29.47 184 LEU A N 1
ATOM 1434 C CA . LEU A 1 184 ? -43.400 27.841 23.674 1.00 29.47 184 LEU A CA 1
ATOM 1435 C C . LEU A 1 184 ? -44.161 26.775 24.472 1.00 29.47 184 LEU A C 1
ATOM 1437 O O . LEU A 1 184 ? -43.899 25.585 24.309 1.00 29.47 184 LEU A O 1
ATOM 1441 N N . SER A 1 185 ? -45.126 27.266 25.261 1.00 28.86 185 SER A N 1
ATOM 1442 C CA . SER A 1 185 ? -46.132 26.567 26.086 1.00 28.86 185 SER A CA 1
ATOM 1443 C C . SER A 1 185 ? -45.669 26.142 27.491 1.00 28.86 185 SER A C 1
ATOM 1445 O O . SER A 1 185 ? -44.693 25.416 27.617 1.00 28.86 185 SER A O 1
ATOM 1447 N N . GLY A 1 186 ? -46.295 26.509 28.616 1.00 28.14 186 GLY A N 1
ATOM 1448 C CA . GLY A 1 186 ? -47.506 27.289 28.904 1.00 28.14 186 GLY A CA 1
ATOM 1449 C C . GLY A 1 186 ? -47.940 27.036 30.368 1.00 28.14 186 GLY A C 1
ATOM 1450 O O . GLY A 1 186 ? -47.912 25.890 30.795 1.00 28.14 186 GLY A O 1
ATOM 1451 N N . GLU A 1 187 ? -48.299 28.116 31.083 1.00 29.75 187 GLU A N 1
ATOM 1452 C CA . GLU A 1 187 ? -49.223 28.229 32.249 1.00 29.75 187 GLU A CA 1
ATOM 1453 C C . GLU A 1 187 ? -48.875 27.589 33.625 1.00 29.75 187 GLU A C 1
ATOM 1455 O O . GLU A 1 187 ? -48.631 26.397 33.736 1.00 29.75 187 GLU A O 1
ATOM 1460 N N . PHE A 1 188 ? -48.679 28.436 34.665 1.00 30.47 188 PHE A N 1
ATOM 1461 C CA . PHE A 1 188 ? -49.542 28.674 35.867 1.00 30.47 188 PHE A CA 1
ATOM 1462 C C . PHE A 1 188 ? -49.432 27.556 36.945 1.00 30.47 188 PHE A C 1
ATOM 1464 O O . PHE A 1 188 ? -49.346 26.389 36.618 1.00 30.47 188 PHE A O 1
ATOM 1471 N N . GLU A 1 189 ? -49.378 27.745 38.269 1.00 30.77 189 GLU A N 1
ATOM 1472 C CA . GLU A 1 189 ? -49.681 28.844 39.188 1.00 30.77 189 GLU A CA 1
ATOM 1473 C C . GLU A 1 189 ? -49.080 28.519 40.580 1.00 30.77 189 GLU A C 1
ATOM 1475 O O . GLU A 1 189 ? -48.788 27.368 40.907 1.00 30.77 189 GLU A O 1
ATOM 1480 N N . ARG A 1 190 ? -48.899 29.546 41.417 1.00 30.22 190 ARG A N 1
ATOM 1481 C CA . ARG A 1 190 ? -48.468 29.473 42.827 1.00 30.22 190 ARG A CA 1
ATOM 1482 C C . ARG A 1 190 ? -49.555 28.887 43.726 1.00 30.22 190 ARG A C 1
ATOM 1484 O O . ARG A 1 190 ? -50.678 29.350 43.597 1.00 30.22 190 ARG A O 1
ATOM 1491 N N . ILE A 1 191 ? -49.191 28.140 44.782 1.00 28.05 191 ILE A N 1
ATOM 1492 C CA . ILE A 1 191 ? -49.898 28.195 46.083 1.00 28.05 191 ILE A CA 1
ATOM 1493 C C . ILE A 1 191 ? -48.907 28.034 47.260 1.00 28.05 191 ILE A C 1
ATOM 1495 O O . ILE A 1 191 ? -48.292 26.988 47.445 1.00 28.05 191 ILE A O 1
ATOM 1499 N N . GLN A 1 192 ? -48.775 29.094 48.068 1.00 35.91 192 GLN A N 1
ATOM 1500 C CA . GLN A 1 192 ? -48.442 29.043 49.503 1.00 35.91 192 GLN A CA 1
ATOM 1501 C C . GLN A 1 192 ? -49.741 28.840 50.299 1.00 35.91 192 GLN A C 1
ATOM 1503 O O . GLN A 1 192 ? -50.756 29.349 49.840 1.00 35.91 192 GLN A O 1
ATOM 1508 N N . LEU A 1 193 ? -49.686 28.216 51.488 1.00 28.77 193 LEU A N 1
ATOM 1509 C CA . LEU A 1 193 ? -50.533 28.394 52.703 1.00 28.77 193 LEU A CA 1
ATOM 1510 C C . LEU A 1 193 ? -50.467 27.084 53.538 1.00 28.77 193 LEU A C 1
ATOM 1512 O O . LEU A 1 193 ? -50.334 26.023 52.949 1.00 28.77 193 LEU A O 1
ATOM 1516 N N . LYS A 1 194 ? -50.610 26.989 54.867 1.00 29.17 194 LYS A N 1
ATOM 1517 C CA . LYS A 1 194 ? -50.740 27.906 56.014 1.00 29.17 194 LYS A CA 1
ATOM 1518 C C . LYS A 1 194 ? -50.617 27.053 57.299 1.00 29.17 194 LYS A C 1
ATOM 1520 O O . LYS A 1 194 ? -50.732 25.833 57.260 1.00 29.17 194 LYS A O 1
ATOM 1525 N N . GLN A 1 195 ? -50.437 27.734 58.422 1.00 28.25 195 GLN A N 1
ATOM 1526 C CA . GLN A 1 195 ? -50.347 27.254 59.806 1.00 28.25 195 GLN A CA 1
ATOM 1527 C C . GLN A 1 195 ? -51.718 27.320 60.535 1.00 28.25 195 GLN A C 1
ATOM 1529 O O . GLN A 1 195 ? -52.566 28.114 60.127 1.00 28.25 195 GLN A O 1
ATOM 1534 N N . GLY A 1 196 ? -51.876 26.586 61.655 1.00 27.02 196 GLY A N 1
ATOM 1535 C CA . GLY A 1 196 ? -52.904 26.764 62.720 1.00 27.02 196 GLY A CA 1
ATOM 1536 C C . GLY A 1 196 ? -53.848 25.554 62.901 1.00 27.02 196 GLY A C 1
ATOM 1537 O O . GLY A 1 196 ? -54.156 24.909 61.911 1.00 27.02 196 GLY A O 1
ATOM 1538 N N . PHE A 1 197 ? -54.372 25.166 64.076 1.00 26.39 197 PHE A N 1
ATOM 1539 C CA . PHE A 1 197 ? -54.555 25.826 65.384 1.00 26.39 197 PHE A CA 1
ATOM 1540 C C . PHE A 1 197 ? -55.072 24.784 66.422 1.00 26.39 197 PHE A C 1
ATOM 1542 O O . PHE A 1 197 ? -55.634 23.774 66.007 1.00 26.39 197 PHE A O 1
ATOM 1549 N N . ASN A 1 198 ? -54.966 25.042 67.736 1.00 27.03 198 ASN A N 1
ATOM 1550 C CA . ASN A 1 198 ? -55.902 24.537 68.765 1.00 27.03 198 ASN A CA 1
ATOM 1551 C C . ASN A 1 198 ? -55.841 25.429 70.028 1.00 27.03 198 ASN A C 1
ATOM 1553 O O . ASN A 1 198 ? -54.756 25.721 70.523 1.00 27.03 198 ASN A O 1
ATOM 1557 N N . ALA A 1 199 ? -57.015 25.839 70.515 1.00 31.88 199 ALA A N 1
ATOM 1558 C CA . ALA A 1 199 ? -57.336 26.508 71.793 1.00 31.88 199 ALA A CA 1
ATOM 1559 C C . ALA A 1 199 ? -58.377 25.606 72.516 1.00 31.88 199 ALA A C 1
ATOM 1561 O O . ALA A 1 199 ? -58.893 24.698 71.868 1.00 31.88 199 ALA A O 1
ATOM 1562 N N . ASP A 1 200 ? -58.811 25.705 73.776 1.00 31.12 200 ASP A N 1
ATOM 1563 C CA . ASP A 1 200 ? -58.693 26.618 74.928 1.00 31.12 200 ASP A CA 1
ATOM 1564 C C . ASP A 1 200 ? -59.377 25.897 76.130 1.00 31.12 200 ASP A C 1
ATOM 1566 O O . ASP A 1 200 ? -60.072 24.907 75.887 1.00 31.12 200 ASP A O 1
ATOM 1570 N N . LEU A 1 201 ? -59.258 26.392 77.380 1.00 32.09 201 LEU A N 1
ATOM 1571 C CA . LEU A 1 201 ? -60.341 26.455 78.409 1.00 32.09 201 LEU A CA 1
ATOM 1572 C C . LEU A 1 201 ? -59.857 27.074 79.750 1.00 32.09 201 LEU A C 1
ATOM 1574 O O . LEU A 1 201 ? -58.731 26.843 80.179 1.00 32.09 201 LEU A O 1
ATOM 1578 N N . SER A 1 202 ? -60.731 27.865 80.398 1.00 41.41 202 SER A N 1
ATOM 1579 C CA . SER A 1 202 ? -60.441 28.924 81.392 1.00 41.41 202 SER A CA 1
ATOM 1580 C C . SER A 1 202 ? -60.913 28.677 82.846 1.00 41.41 202 SER A C 1
ATOM 1582 O O . SER A 1 202 ? -61.997 28.141 83.068 1.00 41.41 202 SER A O 1
ATOM 1584 N N . ASP A 1 203 ? -60.170 29.240 83.811 1.00 37.12 203 ASP A N 1
ATOM 1585 C CA . ASP A 1 203 ? -60.241 29.118 85.289 1.00 37.12 203 ASP A CA 1
ATOM 1586 C C . ASP A 1 203 ? -61.183 30.109 86.038 1.00 37.12 203 ASP A C 1
ATOM 1588 O O . ASP A 1 203 ? -60.874 30.614 87.118 1.00 37.12 203 ASP A O 1
ATOM 1592 N N . ALA A 1 204 ? -62.368 30.425 85.513 1.00 35.78 204 ALA A N 1
ATOM 1593 C CA . ALA A 1 204 ? -63.185 31.534 86.048 1.00 35.78 204 ALA A CA 1
ATOM 1594 C C . ALA A 1 204 ? -64.196 31.194 87.176 1.00 35.78 204 ALA A C 1
ATOM 1596 O O . ALA A 1 204 ? -64.972 32.062 87.559 1.00 35.78 204 ALA A O 1
ATOM 1597 N N . THR A 1 205 ? -64.226 29.976 87.737 1.00 41.91 205 THR A N 1
ATOM 1598 C CA . THR A 1 205 ? -65.384 29.526 88.562 1.00 41.91 205 THR A CA 1
ATOM 1599 C C . THR A 1 205 ? -65.096 29.344 90.065 1.00 41.91 205 THR A C 1
ATOM 1601 O O . THR A 1 205 ? -66.006 29.063 90.838 1.00 41.91 205 THR A O 1
ATOM 1604 N N . ILE A 1 206 ? -63.854 29.510 90.536 1.00 40.69 206 ILE A N 1
ATOM 1605 C CA . ILE A 1 206 ? -63.469 29.055 91.895 1.00 40.69 206 ILE A CA 1
ATOM 1606 C C . ILE A 1 206 ? -63.397 30.181 92.952 1.00 40.69 206 ILE A C 1
ATOM 1608 O O . ILE A 1 206 ? -63.195 29.905 94.132 1.00 40.69 206 ILE A O 1
ATOM 1612 N N . LEU A 1 207 ? -63.652 31.448 92.603 1.00 42.31 207 LEU A N 1
ATOM 1613 C CA . LEU A 1 207 ? -63.427 32.577 93.524 1.00 42.31 207 LEU A CA 1
ATOM 1614 C C . LEU A 1 207 ? -64.678 33.382 93.930 1.00 42.31 207 LEU A C 1
ATOM 1616 O O . LEU A 1 207 ? -64.579 34.587 94.141 1.00 42.31 207 LEU A O 1
ATOM 1620 N N . GLU A 1 208 ? -65.844 32.740 94.078 1.00 42.94 208 GLU A N 1
ATOM 1621 C CA . GLU A 1 208 ? -67.098 33.444 94.431 1.00 42.94 208 GLU A CA 1
ATOM 1622 C C . GLU A 1 208 ? -67.810 32.962 95.714 1.00 42.94 208 GLU A C 1
ATOM 1624 O O . GLU A 1 208 ? -68.923 33.390 96.002 1.00 42.94 208 GLU A O 1
ATOM 1629 N N . LEU A 1 209 ? -67.182 32.116 96.542 1.00 42.03 209 LEU A N 1
ATOM 1630 C CA . LEU A 1 209 ? -67.859 31.494 97.700 1.00 42.03 209 LEU A CA 1
ATOM 1631 C C . LEU A 1 209 ? -67.293 31.841 99.088 1.00 42.03 209 LEU A C 1
ATOM 1633 O O . LEU A 1 209 ? -67.591 31.154 100.063 1.00 42.03 209 LEU A O 1
ATOM 1637 N N . MET A 1 210 ? -66.533 32.931 99.235 1.00 40.84 210 MET A N 1
ATOM 1638 C CA . MET A 1 210 ? -66.060 33.385 100.554 1.00 40.84 210 MET A CA 1
ATOM 1639 C C . MET A 1 210 ? -66.372 34.858 100.836 1.00 40.84 210 MET A C 1
ATOM 1641 O O . MET A 1 210 ? -65.536 35.729 100.620 1.00 40.84 210 MET A O 1
ATOM 1645 N N . LYS A 1 211 ? -67.553 35.118 101.416 1.00 37.28 211 LYS A N 1
ATOM 1646 C CA . LYS A 1 211 ? -67.818 36.277 102.291 1.00 37.28 211 LYS A CA 1
ATOM 1647 C C . LYS A 1 211 ? -68.891 35.935 103.341 1.00 37.28 211 LYS A C 1
ATOM 1649 O O . LYS A 1 211 ? -70.042 35.741 102.962 1.00 37.28 211 LYS A O 1
ATOM 1654 N N . PRO A 1 212 ? -68.573 35.912 104.649 1.00 46.00 212 PRO A N 1
ATOM 1655 C CA . PRO A 1 212 ? -69.570 35.988 105.712 1.00 46.00 212 PRO A CA 1
ATOM 1656 C C . PRO A 1 212 ? -69.564 37.385 106.355 1.00 46.00 212 PRO A C 1
ATOM 1658 O O . PRO A 1 212 ? -68.630 37.751 107.061 1.00 46.00 212 PRO A O 1
ATOM 1661 N N . SER A 1 213 ? -70.624 38.164 106.135 1.00 40.41 213 SER A N 1
ATOM 1662 C CA . SER A 1 213 ? -70.852 39.466 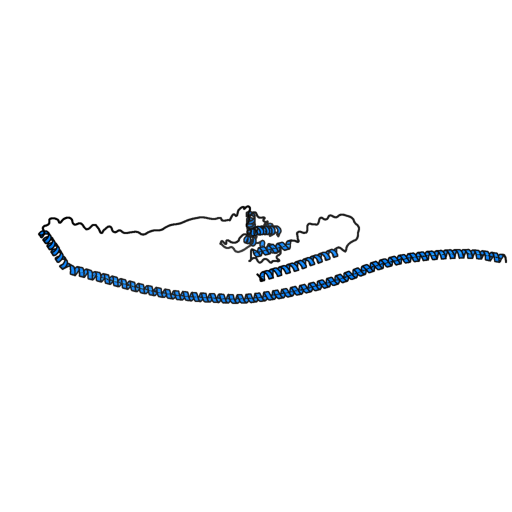106.776 1.00 40.41 213 SER A CA 1
ATOM 1663 C C . SER A 1 213 ? -72.188 39.466 107.525 1.00 40.41 213 SER A C 1
ATOM 1665 O O . SER A 1 213 ? -73.172 39.977 107.003 1.00 40.41 213 SER A O 1
ATOM 1667 N N . SER A 1 214 ? -72.232 38.865 108.721 1.00 44.19 214 SER A N 1
ATOM 1668 C CA . SER A 1 214 ? -73.156 39.237 109.814 1.00 44.19 214 SER A CA 1
ATOM 1669 C C . SER A 1 214 ? -72.944 38.332 111.037 1.00 44.19 214 SER A C 1
ATOM 1671 O O . SER A 1 214 ? -73.639 37.328 111.201 1.00 44.19 214 SER A O 1
ATOM 1673 N N . LEU A 1 215 ? -71.994 38.656 111.915 1.00 45.16 215 LEU A N 1
ATOM 1674 C CA . LEU A 1 215 ? -72.008 38.094 113.272 1.00 45.16 215 LEU A CA 1
ATOM 1675 C C . LEU A 1 215 ? -71.270 38.979 114.280 1.00 45.16 215 LEU A C 1
ATOM 1677 O O . LEU A 1 215 ? -70.529 38.496 115.127 1.00 45.16 215 LEU A O 1
ATOM 1681 N N . GLU A 1 216 ? -71.481 40.288 114.198 1.00 45.53 216 GLU A N 1
ATOM 1682 C CA . GLU A 1 216 ? -71.121 41.199 115.282 1.00 45.53 216 GLU A CA 1
ATOM 1683 C C . GLU A 1 216 ? -72.411 41.518 116.054 1.00 45.53 216 GLU A C 1
ATOM 1685 O O . GLU A 1 216 ? -73.406 41.911 115.451 1.00 45.53 216 GLU A O 1
ATOM 1690 N N . ASN A 1 217 ? -72.394 41.288 117.374 1.00 54.16 217 ASN A N 1
ATOM 1691 C CA . ASN A 1 217 ? -73.473 41.447 118.376 1.00 54.16 217 ASN A CA 1
ATOM 1692 C C . ASN A 1 217 ? -74.370 40.246 118.750 1.00 54.16 217 ASN A C 1
ATOM 1694 O O . ASN A 1 217 ? -75.368 40.429 119.448 1.00 54.16 217 ASN A O 1
ATOM 1698 N N . ALA A 1 218 ? -73.992 39.004 118.439 1.00 41.16 218 ALA A N 1
ATOM 1699 C CA . ALA A 1 218 ? -74.628 37.834 119.061 1.00 41.16 218 ALA A CA 1
ATOM 1700 C C . ALA A 1 218 ? -73.966 37.489 120.414 1.00 41.16 218 ALA A C 1
ATOM 1702 O O . ALA A 1 218 ? -72.760 37.268 120.484 1.00 41.16 218 ALA A O 1
ATOM 1703 N N . SER A 1 219 ? -74.760 37.419 121.491 1.00 54.28 219 SER A N 1
ATOM 1704 C CA . SER A 1 219 ? -74.321 36.976 122.828 1.00 54.28 219 SER A CA 1
ATOM 1705 C C . SER A 1 219 ? -73.598 35.622 122.765 1.00 54.28 219 SER A C 1
ATOM 1707 O O . SER A 1 219 ? -74.064 34.695 122.096 1.00 54.28 219 SER A O 1
ATOM 1709 N N . THR A 1 220 ? -72.501 35.476 123.517 1.00 55.16 220 THR A N 1
ATOM 1710 C CA . THR A 1 220 ? -71.675 34.256 123.607 1.00 55.16 220 THR A CA 1
ATOM 1711 C C . THR A 1 220 ? -72.509 33.009 123.931 1.00 55.16 220 THR A C 1
ATOM 1713 O O . THR A 1 220 ? -72.192 31.915 123.476 1.00 55.16 220 THR A O 1
ATOM 1716 N N . GLN A 1 221 ? -73.634 33.166 124.633 1.00 57.31 221 GLN A N 1
ATOM 1717 C CA . GLN A 1 221 ? -74.570 32.083 124.957 1.00 57.31 221 GLN A CA 1
ATOM 1718 C C . GLN A 1 221 ? -75.442 31.652 123.761 1.00 57.31 221 GLN A C 1
ATOM 1720 O O . GLN A 1 221 ? -75.745 30.470 123.614 1.00 57.31 221 GLN A O 1
ATOM 1725 N N . SER A 1 222 ? -75.802 32.588 122.875 1.00 56.62 222 SER A N 1
ATOM 1726 C CA . SER A 1 222 ? -76.552 32.319 121.637 1.00 56.62 222 SER A CA 1
ATOM 1727 C C . SER A 1 222 ? -75.668 31.725 120.540 1.00 56.62 222 SER A C 1
ATOM 1729 O O . SER A 1 222 ? -76.142 30.942 119.718 1.00 56.62 222 SER A O 1
ATOM 1731 N N . LEU A 1 223 ? -74.383 32.082 120.529 1.00 56.19 223 LEU A N 1
ATOM 1732 C CA . LEU A 1 223 ? -73.388 31.454 119.663 1.00 56.19 223 LEU A CA 1
ATOM 1733 C C . LEU A 1 223 ? -73.097 30.024 120.114 1.00 56.19 223 LEU A C 1
ATOM 1735 O O . LEU A 1 223 ? -73.056 29.132 119.272 1.00 56.19 223 LEU A O 1
ATOM 1739 N N . PHE A 1 224 ? -73.005 29.779 121.426 1.00 58.44 224 PHE A N 1
ATOM 1740 C CA . PHE A 1 224 ? -72.867 28.426 121.964 1.00 58.44 224 PHE A CA 1
ATOM 1741 C C . PHE A 1 224 ? -74.114 27.564 121.739 1.00 58.44 224 PHE A C 1
ATOM 1743 O O . PHE A 1 224 ? -73.957 26.390 121.433 1.00 58.44 224 PHE A O 1
ATOM 1750 N N . SER A 1 225 ? -75.340 28.097 121.811 1.00 60.88 225 SER A N 1
ATOM 1751 C CA . SER A 1 225 ? -76.550 27.303 121.528 1.00 60.88 225 SER A CA 1
ATOM 1752 C C . SER A 1 225 ? -76.726 26.995 120.038 1.00 60.88 225 SER A C 1
ATOM 1754 O O . SER A 1 225 ? -77.139 25.889 119.700 1.00 60.88 225 SER A O 1
ATOM 1756 N N . MET A 1 226 ? -76.340 27.906 119.135 1.00 59.41 226 MET A N 1
ATOM 1757 C CA . MET A 1 226 ? -76.240 27.595 117.705 1.00 59.41 226 MET A CA 1
ATOM 1758 C C . MET A 1 226 ? -75.132 26.582 117.422 1.00 59.41 226 MET A C 1
ATOM 1760 O O . MET A 1 226 ? -75.364 25.659 116.650 1.00 59.41 226 MET A O 1
ATOM 1764 N N . LEU A 1 227 ? -73.973 26.682 118.078 1.00 58.69 227 LEU A N 1
ATOM 1765 C CA . LEU A 1 227 ? -72.895 25.694 117.967 1.00 58.69 227 LEU A CA 1
ATOM 1766 C C . LEU A 1 227 ? -73.304 24.327 118.511 1.00 58.69 227 LEU A C 1
ATOM 1768 O O . LEU A 1 227 ? -73.063 23.333 117.839 1.00 58.69 227 LEU A O 1
ATOM 1772 N N . TYR A 1 228 ? -73.965 24.257 119.668 1.00 58.41 228 TYR A N 1
ATOM 1773 C CA . TYR A 1 228 ? -74.480 23.002 120.210 1.00 58.41 228 TYR A CA 1
ATOM 1774 C C . TYR A 1 228 ? -75.601 22.440 119.339 1.00 58.41 228 TYR A C 1
ATOM 1776 O O . TYR A 1 228 ? -75.621 21.240 119.132 1.00 58.41 228 TYR A O 1
ATOM 1784 N N . ARG A 1 229 ? -76.462 23.263 118.727 1.00 61.94 229 ARG A N 1
ATOM 1785 C CA . ARG A 1 229 ? -77.512 22.786 117.809 1.00 61.94 229 ARG A CA 1
ATOM 1786 C C . ARG A 1 229 ? -76.969 22.358 116.438 1.00 61.94 229 ARG A C 1
ATOM 1788 O O . ARG A 1 229 ? -77.495 21.426 115.838 1.00 61.94 229 ARG A O 1
ATOM 1795 N N . ILE A 1 230 ? -75.909 23.005 115.945 1.00 63.50 230 ILE A N 1
ATOM 1796 C CA . ILE A 1 230 ? -75.186 22.606 114.726 1.00 63.50 230 ILE A CA 1
ATOM 1797 C C . ILE A 1 230 ? -74.354 21.347 114.994 1.00 63.50 230 ILE A C 1
ATOM 1799 O O . ILE A 1 230 ? -74.346 20.456 114.152 1.00 63.50 230 ILE A O 1
ATOM 1803 N N . MET A 1 231 ? -73.703 21.227 116.157 1.00 60.16 231 MET A N 1
ATOM 1804 C CA . MET A 1 231 ? -72.979 20.015 116.550 1.00 60.16 231 MET A CA 1
ATOM 1805 C C . MET A 1 231 ? -73.929 18.849 116.825 1.00 60.16 231 MET A C 1
ATOM 1807 O O . MET A 1 231 ? -73.677 17.768 116.314 1.00 60.16 231 MET A O 1
ATOM 1811 N N . ASP A 1 232 ? -75.047 19.051 117.521 1.00 58.09 232 ASP A N 1
ATOM 1812 C CA . ASP A 1 232 ? -76.046 18.009 117.801 1.00 58.09 232 ASP A CA 1
ATOM 1813 C C . ASP A 1 232 ? -76.728 17.530 116.503 1.00 58.09 232 ASP A C 1
ATOM 1815 O O . ASP A 1 232 ? -76.750 16.337 116.196 1.00 58.09 232 ASP A O 1
ATOM 1819 N N . GLY A 1 233 ? -77.106 18.466 115.621 1.00 58.72 233 GLY A N 1
ATOM 1820 C CA . GLY A 1 233 ? -77.608 18.156 114.277 1.00 58.72 233 GLY A CA 1
ATOM 1821 C C . GLY A 1 233 ? -76.562 17.588 113.302 1.00 58.72 233 GLY A C 1
ATOM 1822 O O . GLY A 1 233 ? -76.927 17.042 112.259 1.00 58.72 233 GLY A O 1
ATOM 1823 N N . SER A 1 234 ? -75.262 17.702 113.592 1.00 57.56 234 SER A N 1
ATOM 1824 C CA . SER A 1 234 ? -74.185 17.081 112.800 1.00 57.56 234 SER A CA 1
ATOM 1825 C C . SER A 1 234 ? -73.806 15.697 113.347 1.00 57.56 234 SER A C 1
ATOM 1827 O O . SER A 1 234 ? -73.536 14.775 112.579 1.00 57.56 234 SER A O 1
ATOM 1829 N N . ILE A 1 235 ? -73.873 15.506 114.668 1.00 56.66 235 ILE A N 1
ATOM 1830 C CA . ILE A 1 235 ? -73.595 14.235 115.348 1.00 56.66 235 ILE A CA 1
ATOM 1831 C C . ILE A 1 235 ? -74.724 13.221 115.104 1.00 56.66 235 ILE A C 1
ATOM 1833 O O . ILE A 1 235 ? -74.432 12.038 114.913 1.00 56.66 235 ILE A O 1
ATOM 1837 N N . GLU A 1 236 ? -75.988 13.652 115.016 1.00 53.53 236 GLU A N 1
ATOM 1838 C CA . GLU A 1 236 ? -77.088 12.745 114.656 1.00 53.53 236 GLU A CA 1
ATOM 1839 C C . GLU A 1 236 ? -77.108 12.360 113.167 1.00 53.53 236 GLU A C 1
ATOM 1841 O O . GLU A 1 236 ? -77.376 11.198 112.849 1.00 53.53 236 GLU A O 1
ATOM 1846 N N . ARG A 1 237 ? -76.749 13.277 112.251 1.00 53.50 237 ARG A 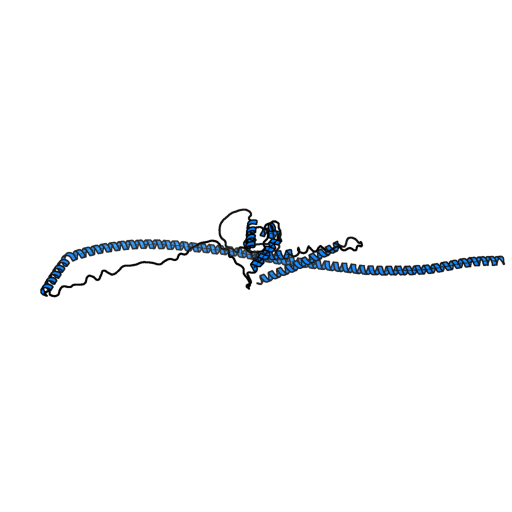N 1
ATOM 1847 C CA . ARG A 1 237 ? -76.626 12.969 110.809 1.00 53.50 237 ARG A CA 1
ATOM 1848 C C . ARG A 1 237 ? -75.438 12.050 110.497 1.00 53.50 237 ARG A C 1
ATOM 1850 O O . ARG A 1 237 ? -75.533 11.215 109.605 1.00 53.50 237 ARG A O 1
ATOM 1857 N N . ASN A 1 238 ? -74.361 12.116 111.282 1.00 51.31 238 ASN A N 1
ATOM 1858 C CA . ASN A 1 238 ? -73.193 11.243 111.114 1.00 51.31 238 ASN A CA 1
ATOM 1859 C C . ASN A 1 238 ? -73.329 9.850 111.762 1.00 51.31 238 ASN A C 1
ATOM 1861 O O . ASN A 1 238 ? -72.510 8.982 111.476 1.00 51.31 238 ASN A O 1
ATOM 1865 N N . LYS A 1 239 ? -74.336 9.590 112.612 1.00 48.41 239 LYS A N 1
ATOM 1866 C CA . LYS A 1 239 ? -74.504 8.277 113.278 1.00 48.41 239 LYS A CA 1
ATOM 1867 C C . LYS A 1 239 ? -75.517 7.332 112.625 1.00 48.41 239 LYS A C 1
ATOM 1869 O O . LYS A 1 239 ? -75.514 6.153 112.970 1.00 48.41 239 LYS A O 1
ATOM 1874 N N . ARG A 1 240 ? -76.358 7.801 111.693 1.00 48.00 240 ARG A N 1
ATOM 1875 C CA . ARG A 1 240 ? -77.356 6.951 111.008 1.00 48.00 240 ARG A CA 1
ATOM 1876 C C . ARG A 1 240 ? -77.060 6.657 109.533 1.00 48.00 240 ARG A C 1
ATOM 1878 O O . ARG A 1 240 ? -77.394 5.563 109.092 1.00 48.00 240 ARG A O 1
ATOM 1885 N N . ASP A 1 241 ? -76.332 7.524 108.825 1.00 49.06 241 ASP A N 1
ATOM 1886 C CA . ASP A 1 241 ? -76.106 7.358 107.375 1.00 49.06 241 ASP A CA 1
ATOM 1887 C C . ASP A 1 241 ? -74.648 7.047 106.980 1.00 49.06 241 ASP A C 1
ATOM 1889 O O . ASP A 1 241 ? -74.378 6.664 105.841 1.00 49.06 241 ASP A O 1
ATOM 1893 N N . LEU A 1 242 ? -73.698 7.124 107.921 1.00 47.59 242 LEU A N 1
ATOM 1894 C CA . LEU A 1 242 ? -72.276 6.869 107.660 1.00 47.59 242 LEU A CA 1
ATOM 1895 C C . LEU A 1 242 ? -71.952 5.388 107.349 1.00 47.59 242 LEU A C 1
ATOM 1897 O O . LEU A 1 242 ? -71.315 5.145 106.327 1.00 47.59 242 LEU A O 1
ATOM 1901 N N . PRO A 1 243 ? -72.465 4.365 108.072 1.00 53.31 243 PRO A N 1
ATOM 1902 C CA . PRO A 1 243 ? -72.161 2.971 107.734 1.00 53.31 243 PRO A CA 1
ATOM 1903 C C . PRO A 1 243 ? -72.948 2.438 106.523 1.00 53.31 243 PRO A C 1
ATOM 1905 O O . PRO A 1 243 ? -72.637 1.351 106.045 1.00 53.31 243 PRO A O 1
ATOM 1908 N N . HIS A 1 244 ? -73.952 3.162 106.009 1.00 46.19 244 HIS A N 1
ATOM 1909 C CA . HIS A 1 244 ? -74.705 2.769 104.808 1.00 46.19 244 HIS A CA 1
ATOM 1910 C C . HIS A 1 244 ? -74.196 3.455 103.537 1.00 46.19 244 HIS A C 1
ATOM 1912 O O . HIS A 1 244 ? -74.109 2.789 102.509 1.00 46.19 244 HIS A O 1
ATOM 1918 N N . ILE A 1 245 ? -73.796 4.730 103.605 1.00 52.75 245 ILE A N 1
ATOM 1919 C CA . ILE A 1 245 ? -73.194 5.456 102.476 1.00 52.75 245 ILE A CA 1
ATOM 1920 C C . ILE A 1 245 ? -71.730 5.047 102.277 1.00 52.75 245 ILE A C 1
ATOM 1922 O O . ILE A 1 245 ? -71.292 4.927 101.137 1.00 52.75 245 ILE A O 1
ATOM 1926 N N . GLU A 1 246 ? -70.968 4.774 103.342 1.00 51.44 246 GLU A N 1
ATOM 1927 C CA . GLU A 1 246 ? -69.617 4.213 103.193 1.00 51.44 246 GLU A CA 1
ATOM 1928 C C . GLU A 1 246 ? -69.670 2.776 102.687 1.00 51.44 246 GLU A C 1
ATOM 1930 O O . GLU A 1 246 ? -68.883 2.411 101.826 1.00 51.44 246 GLU A O 1
ATOM 1935 N N . LYS A 1 247 ? -70.637 1.966 103.129 1.00 52.03 247 LYS A N 1
ATOM 1936 C CA . LYS A 1 247 ? -70.795 0.595 102.631 1.00 52.03 247 LYS A CA 1
ATOM 1937 C C . LYS A 1 247 ? -71.314 0.557 101.193 1.00 52.03 247 LYS A C 1
ATOM 1939 O O . LYS A 1 247 ? -70.799 -0.238 100.417 1.00 52.03 247 LYS A O 1
ATOM 1944 N N . SER A 1 248 ? -72.243 1.437 100.801 1.00 57.41 248 SER A N 1
ATOM 1945 C CA . SER A 1 248 ? -72.693 1.540 99.405 1.00 57.41 248 SER A CA 1
ATOM 1946 C C . SER A 1 248 ? -71.612 2.117 98.488 1.00 57.41 248 SER A C 1
ATOM 1948 O O . SER A 1 248 ? -71.401 1.565 97.416 1.00 57.41 248 SER A O 1
ATOM 1950 N N . LYS A 1 249 ? -70.845 3.130 98.920 1.00 58.62 249 LYS A N 1
ATOM 1951 C CA . LYS A 1 249 ? -69.697 3.660 98.161 1.00 58.62 249 LYS A CA 1
ATOM 1952 C C . LYS A 1 249 ? -68.521 2.692 98.099 1.00 58.62 249 LYS A C 1
ATOM 1954 O O . LYS A 1 249 ? -67.878 2.625 97.064 1.00 58.62 249 LYS A O 1
ATOM 1959 N N . VAL A 1 250 ? -68.227 1.933 99.155 1.00 60.97 250 VAL A N 1
ATOM 1960 C CA . VAL A 1 250 ? -67.189 0.883 99.136 1.00 60.97 250 VAL A CA 1
ATOM 1961 C C . VAL A 1 250 ? -67.623 -0.285 98.250 1.00 60.97 250 VAL A C 1
ATOM 1963 O O . VAL A 1 250 ? -66.801 -0.842 97.528 1.00 60.97 250 VAL A O 1
ATOM 1966 N N . GLU A 1 251 ? -68.910 -0.638 98.237 1.00 59.50 251 GLU A N 1
ATOM 1967 C CA . GLU A 1 251 ? -69.436 -1.675 97.348 1.00 59.50 251 GLU A CA 1
ATOM 1968 C C . GLU A 1 251 ? -69.499 -1.209 95.881 1.00 59.50 251 GLU A C 1
ATOM 1970 O O . GLU A 1 251 ? -69.219 -1.993 94.976 1.00 59.50 251 GLU A O 1
ATOM 1975 N N . GLU A 1 252 ? -69.810 0.063 95.625 1.00 61.03 252 GLU A N 1
ATOM 1976 C CA . GLU A 1 252 ? -69.847 0.670 94.290 1.00 61.03 252 GLU A CA 1
ATOM 1977 C C . GLU A 1 252 ? -68.438 0.972 93.751 1.00 61.03 252 GLU A C 1
ATOM 1979 O O . GLU A 1 252 ? -68.142 0.590 92.622 1.00 61.03 252 GLU A O 1
ATOM 1984 N N . MET A 1 253 ? -67.515 1.505 94.565 1.00 59.75 253 MET A N 1
ATOM 1985 C CA . MET A 1 253 ? -66.084 1.586 94.229 1.00 59.75 253 MET A CA 1
ATOM 1986 C C . MET A 1 253 ? -65.480 0.198 94.026 1.00 59.75 253 MET A C 1
ATOM 1988 O O . MET A 1 253 ? -64.740 0.006 93.071 1.00 59.75 253 MET A O 1
ATOM 1992 N N . GLY A 1 254 ? -65.850 -0.799 94.835 1.00 63.06 254 GLY A N 1
ATOM 1993 C CA . GLY A 1 254 ? -65.411 -2.182 94.643 1.00 63.06 254 GLY A CA 1
ATOM 1994 C C . GLY A 1 254 ? -65.964 -2.829 93.363 1.00 63.06 254 GLY A C 1
ATOM 1995 O O . GLY A 1 254 ? -65.292 -3.663 92.752 1.00 63.06 254 GLY A O 1
ATOM 1996 N N . LYS A 1 255 ? -67.170 -2.447 92.915 1.00 69.81 255 LYS A N 1
ATOM 1997 C CA . LYS A 1 255 ? -67.743 -2.853 91.615 1.00 69.81 255 LYS A CA 1
ATOM 1998 C C . LYS A 1 255 ? -67.056 -2.135 90.450 1.00 69.81 255 LYS A C 1
ATOM 2000 O O . LYS A 1 255 ? -66.702 -2.799 89.478 1.00 69.81 255 LYS A O 1
ATOM 2005 N N . VAL A 1 256 ? -66.802 -0.831 90.570 1.00 72.00 256 VAL A N 1
ATOM 2006 C CA . VAL A 1 256 ? -66.079 -0.016 89.578 1.00 72.00 256 VAL A CA 1
ATOM 2007 C C . VAL A 1 256 ? -64.623 -0.465 89.447 1.00 72.00 256 VAL A C 1
ATOM 2009 O O . VAL A 1 256 ? -64.148 -0.650 88.333 1.00 72.00 256 VAL A O 1
ATOM 2012 N N . GLU A 1 257 ? -63.920 -0.745 90.545 1.00 70.50 257 GLU A N 1
ATOM 2013 C CA . GLU A 1 257 ? -62.567 -1.312 90.523 1.00 70.50 257 GLU A CA 1
ATOM 2014 C C . GLU A 1 257 ? -62.545 -2.706 89.907 1.00 70.50 257 GLU A C 1
ATOM 2016 O O . GLU A 1 257 ? -61.669 -2.992 89.095 1.00 70.50 257 GLU A O 1
ATOM 2021 N N . LYS A 1 258 ? -63.520 -3.573 90.214 1.00 75.00 258 LYS A N 1
ATOM 2022 C CA . LYS A 1 258 ? -63.643 -4.877 89.541 1.00 75.00 258 LYS A CA 1
ATOM 2023 C C . LYS A 1 258 ? -63.911 -4.730 88.045 1.00 75.00 258 LYS A C 1
ATOM 2025 O O . LYS A 1 258 ? -63.337 -5.483 87.262 1.00 75.00 258 LYS A O 1
ATOM 2030 N N . GLN A 1 259 ? -64.751 -3.780 87.642 1.00 77.94 259 GLN A N 1
ATOM 2031 C CA . GLN A 1 259 ? -65.049 -3.501 86.239 1.00 77.94 259 GLN A CA 1
ATOM 2032 C C . GLN A 1 259 ? -63.824 -2.935 85.507 1.00 77.94 259 GLN A C 1
ATOM 2034 O O . GLN A 1 259 ? -63.475 -3.437 84.440 1.00 77.94 259 GLN A O 1
ATOM 2039 N N . ASN A 1 260 ? -63.103 -1.996 86.122 1.00 80.38 260 ASN A N 1
ATOM 2040 C CA . ASN A 1 260 ? -61.837 -1.463 85.622 1.00 80.38 260 ASN A CA 1
ATOM 2041 C C . ASN A 1 260 ? -60.759 -2.550 85.538 1.00 80.38 260 ASN A C 1
ATOM 2043 O O . ASN A 1 260 ? -60.054 -2.633 84.538 1.00 80.38 260 ASN A O 1
ATOM 2047 N N . LEU A 1 261 ? -60.662 -3.436 86.533 1.00 80.75 261 LEU A N 1
ATOM 2048 C CA . LEU A 1 261 ? -59.728 -4.564 86.539 1.00 80.75 261 LEU A CA 1
ATOM 2049 C C . LEU A 1 261 ? -60.059 -5.584 85.440 1.00 80.75 261 LEU A C 1
ATOM 2051 O O . LEU A 1 261 ? -59.156 -6.119 84.798 1.00 80.75 261 LEU A O 1
ATOM 2055 N N . LEU A 1 262 ? -61.344 -5.854 85.197 1.00 81.75 262 LEU A N 1
ATOM 2056 C CA . LEU A 1 262 ? -61.802 -6.718 84.105 1.00 81.75 262 LEU A CA 1
ATOM 2057 C C . LEU A 1 262 ? -61.519 -6.098 82.732 1.00 81.75 262 LEU A C 1
ATOM 2059 O O . LEU A 1 262 ? -61.048 -6.793 81.831 1.00 81.75 262 LEU A O 1
ATOM 2063 N N . GLN A 1 263 ? -61.758 -4.796 82.576 1.00 84.50 263 GLN A N 1
ATOM 2064 C CA . GLN A 1 263 ? -61.486 -4.055 81.346 1.00 84.50 263 GLN A CA 1
ATOM 2065 C C . GLN A 1 263 ? -59.978 -3.957 81.077 1.00 84.50 263 GLN A C 1
ATOM 2067 O O . GLN A 1 263 ? -59.539 -4.183 79.951 1.00 84.50 263 GLN A O 1
ATOM 2072 N N . LEU A 1 264 ? -59.177 -3.746 82.124 1.00 87.88 264 LEU A N 1
ATOM 2073 C CA . LEU A 1 264 ? -57.718 -3.782 82.071 1.00 87.88 264 LEU A CA 1
ATOM 2074 C C . LEU A 1 264 ? -57.208 -5.166 81.659 1.00 87.88 264 LEU A C 1
ATOM 2076 O O . LEU A 1 264 ? -56.369 -5.258 80.770 1.00 87.88 264 LEU A O 1
ATOM 2080 N N . LYS A 1 265 ? -57.748 -6.251 82.232 1.00 86.38 265 LYS A N 1
ATOM 2081 C CA . LYS A 1 265 ? -57.398 -7.624 81.829 1.00 86.38 265 LYS A CA 1
ATOM 2082 C C . LYS A 1 265 ? -57.752 -7.907 80.371 1.00 86.38 265 LYS A C 1
ATOM 2084 O O . LYS A 1 265 ? -56.935 -8.482 79.661 1.00 86.38 265 LYS A O 1
ATOM 2089 N N . LYS A 1 266 ? -58.935 -7.488 79.909 1.00 88.94 266 LYS A N 1
ATOM 2090 C CA . LYS A 1 266 ? -59.353 -7.644 78.507 1.00 88.94 266 LYS A CA 1
ATOM 2091 C C . LYS A 1 266 ? -58.429 -6.879 77.555 1.00 88.94 266 LYS A C 1
ATOM 2093 O O . LYS A 1 266 ? -58.000 -7.441 76.553 1.00 88.94 266 LYS A O 1
ATOM 2098 N N . ASN A 1 267 ? -58.090 -5.636 77.895 1.00 88.25 267 ASN A N 1
ATOM 2099 C CA . ASN A 1 267 ? -57.158 -4.819 77.119 1.00 88.25 267 ASN A CA 1
ATOM 2100 C C . ASN A 1 267 ? -55.748 -5.422 77.109 1.00 88.25 267 ASN A C 1
ATOM 2102 O O . ASN A 1 267 ? -55.101 -5.423 76.069 1.00 88.25 267 ASN A O 1
ATOM 2106 N N . ASN A 1 268 ? -55.286 -5.984 78.229 1.00 89.31 268 ASN A N 1
ATOM 2107 C CA . ASN A 1 268 ? -53.973 -6.620 78.301 1.00 89.31 268 ASN A CA 1
ATOM 2108 C C . ASN A 1 268 ? -53.902 -7.876 77.418 1.00 89.31 268 ASN A C 1
ATOM 2110 O O . ASN A 1 268 ? -52.964 -8.030 76.649 1.00 89.31 268 ASN A O 1
ATOM 2114 N N . ILE A 1 269 ? -54.945 -8.715 77.443 1.00 92.12 269 ILE A N 1
ATOM 2115 C CA . ILE A 1 269 ? -55.055 -9.884 76.555 1.00 92.12 269 ILE A CA 1
ATOM 2116 C C . ILE A 1 269 ? -55.094 -9.453 75.081 1.00 92.12 269 ILE A C 1
ATOM 2118 O O . ILE A 1 269 ? -54.439 -10.070 74.244 1.00 92.12 269 ILE A O 1
ATOM 2122 N N . GLN A 1 270 ? -55.836 -8.390 74.749 1.00 93.00 270 GLN A N 1
ATOM 2123 C CA . GLN A 1 270 ? -55.874 -7.852 73.387 1.00 93.00 270 GLN A CA 1
ATOM 2124 C C . GLN A 1 270 ? -54.492 -7.355 72.939 1.00 93.00 270 GLN A C 1
ATOM 2126 O O . GLN A 1 270 ? -54.061 -7.672 71.833 1.00 93.00 270 GLN A O 1
ATOM 2131 N N . ASN A 1 271 ? -53.783 -6.626 73.803 1.00 92.38 271 ASN A N 1
ATOM 2132 C CA . ASN A 1 271 ? -52.425 -6.160 73.533 1.00 92.38 271 ASN A CA 1
ATOM 2133 C C . ASN A 1 271 ? -51.449 -7.332 73.356 1.00 92.38 271 ASN A C 1
ATOM 2135 O O . ASN A 1 271 ? -50.640 -7.303 72.435 1.00 92.38 271 ASN A O 1
ATOM 2139 N N . ASP A 1 272 ? -51.545 -8.383 74.173 1.00 93.19 272 ASP A N 1
ATOM 2140 C CA . ASP A 1 272 ? -50.705 -9.582 74.053 1.00 93.19 272 ASP A CA 1
ATOM 2141 C C . ASP A 1 272 ? -50.945 -10.327 72.729 1.00 93.19 272 ASP A C 1
ATOM 2143 O O . ASP A 1 272 ? -49.996 -10.802 72.092 1.00 93.19 272 ASP A O 1
ATOM 2147 N N . LEU A 1 273 ? -52.199 -10.394 72.272 1.00 94.00 273 LEU A N 1
ATOM 2148 C CA . LEU A 1 273 ? -52.550 -10.949 70.962 1.00 94.00 273 LEU A CA 1
ATOM 2149 C C . LEU A 1 273 ? -52.000 -10.084 69.820 1.00 94.00 273 LEU A C 1
ATOM 2151 O O . LEU A 1 273 ? -51.424 -10.622 68.872 1.00 94.00 273 LEU A O 1
ATOM 2155 N N . GLU A 1 274 ? -52.120 -8.757 69.923 1.00 94.19 274 GLU A N 1
ATOM 2156 C CA . GLU A 1 274 ? -51.585 -7.803 68.944 1.00 94.19 274 GLU A CA 1
ATOM 2157 C C . GLU A 1 274 ? -50.053 -7.899 68.859 1.00 94.19 274 GLU A C 1
ATOM 2159 O O . GLU A 1 274 ? -49.499 -8.041 67.770 1.00 94.19 274 GLU A O 1
ATOM 2164 N N . ILE A 1 275 ? -49.356 -7.923 70.001 1.00 94.56 275 ILE A N 1
ATOM 2165 C CA . ILE A 1 275 ? -47.900 -8.107 70.078 1.00 94.56 275 ILE A CA 1
ATOM 2166 C C . ILE A 1 275 ? -47.498 -9.442 69.444 1.00 94.56 275 ILE A C 1
ATOM 2168 O O . ILE A 1 275 ? -46.534 -9.494 68.679 1.00 94.56 275 ILE A O 1
ATOM 2172 N N . SER A 1 276 ? -48.231 -10.522 69.723 1.00 94.62 276 SER A N 1
ATOM 2173 C CA . SER A 1 276 ? -47.951 -11.842 69.142 1.00 94.62 276 SER A CA 1
ATOM 2174 C C . SER A 1 276 ? -48.137 -11.852 67.620 1.00 94.62 276 SER A C 1
ATOM 2176 O O . SER A 1 276 ? -47.304 -12.412 66.901 1.00 94.62 276 SER A O 1
ATOM 2178 N N . ARG A 1 277 ? -49.184 -11.186 67.110 1.00 96.06 277 ARG A N 1
ATOM 2179 C CA . ARG A 1 277 ? -49.416 -11.010 65.668 1.00 96.06 277 ARG A CA 1
ATOM 2180 C C . ARG A 1 277 ? -48.281 -10.222 65.019 1.00 96.06 277 ARG A C 1
ATOM 2182 O O . ARG A 1 277 ? -47.711 -10.686 64.034 1.00 96.06 277 ARG A O 1
ATOM 2189 N N . LEU A 1 278 ? -47.915 -9.082 65.603 1.00 96.00 278 LEU A N 1
ATOM 2190 C CA . LEU A 1 278 ? -46.845 -8.218 65.104 1.00 96.00 278 LEU A CA 1
ATOM 2191 C C . LEU A 1 278 ? -45.490 -8.929 65.098 1.00 96.00 278 LEU A C 1
ATOM 2193 O O . LEU A 1 278 ? -44.739 -8.795 64.137 1.00 96.00 278 LEU A O 1
ATOM 2197 N N . ARG A 1 279 ? -45.182 -9.735 66.121 1.00 96.06 279 ARG A N 1
ATOM 2198 C CA . ARG A 1 279 ? -43.967 -10.567 66.145 1.00 96.06 279 ARG A CA 1
ATOM 2199 C C . ARG A 1 279 ? -43.939 -11.569 64.994 1.00 96.06 279 ARG A C 1
ATOM 2201 O O . ARG A 1 279 ? -42.909 -11.709 64.343 1.00 96.06 279 ARG A O 1
ATOM 2208 N N . LYS A 1 280 ? -45.063 -12.235 64.713 1.00 95.88 280 LYS A N 1
ATOM 2209 C CA . LYS A 1 280 ? -45.160 -13.185 63.596 1.00 95.88 280 LYS A CA 1
ATOM 2210 C C . LYS A 1 280 ? -45.019 -12.491 62.237 1.00 95.88 280 LYS A C 1
ATOM 2212 O O . LYS A 1 280 ? -44.343 -13.014 61.354 1.00 95.88 280 LYS A O 1
ATOM 2217 N N . GLU A 1 281 ? -45.621 -11.314 62.070 1.00 94.44 281 GLU A N 1
ATOM 2218 C CA . GLU A 1 281 ? -45.459 -10.496 60.859 1.00 94.44 281 GLU A CA 1
ATOM 2219 C C . GLU A 1 281 ? -44.022 -9.993 60.685 1.00 94.44 281 GLU A C 1
ATOM 2221 O O . GLU A 1 281 ? -43.504 -10.010 59.568 1.00 94.44 281 GLU A O 1
ATOM 2226 N N . LEU A 1 282 ? -43.368 -9.580 61.775 1.00 95.38 282 LEU A N 1
ATOM 2227 C CA . LEU A 1 282 ? -41.965 -9.172 61.775 1.00 95.38 282 LEU A CA 1
ATOM 2228 C C . LEU A 1 282 ? -41.062 -10.325 61.324 1.00 95.38 282 LEU A C 1
ATOM 2230 O O . LEU A 1 282 ? -40.231 -10.122 60.442 1.00 95.38 282 LEU A O 1
ATOM 2234 N N . GLU A 1 283 ? -41.246 -11.522 61.886 1.00 95.50 283 GLU A N 1
ATOM 2235 C CA . GLU A 1 283 ? -40.440 -12.693 61.526 1.00 95.50 283 GLU A CA 1
ATOM 2236 C C . GLU A 1 283 ? -40.664 -13.085 60.059 1.00 95.50 283 GLU A C 1
ATOM 2238 O O . GLU A 1 283 ? -39.708 -13.211 59.301 1.00 95.50 283 GLU A O 1
ATOM 2243 N N . SER A 1 284 ? -41.920 -13.137 59.600 1.00 93.94 284 SER A N 1
ATOM 2244 C CA . SER A 1 284 ? -42.229 -13.421 58.192 1.00 93.94 284 SER A CA 1
ATOM 2245 C C . SER A 1 284 ? -41.633 -12.379 57.233 1.00 93.94 284 SER A C 1
ATOM 2247 O O . SER A 1 284 ? -41.147 -12.719 56.151 1.00 93.94 284 SER A O 1
ATOM 2249 N N . ARG A 1 285 ? -41.631 -11.096 57.623 1.00 95.19 285 ARG A N 1
ATOM 2250 C CA . ARG A 1 285 ? -41.017 -10.020 56.834 1.00 95.19 285 ARG A CA 1
ATOM 2251 C C . ARG A 1 285 ? -39.492 -10.126 56.816 1.00 95.19 285 ARG A C 1
ATOM 2253 O O . ARG A 1 285 ? -38.897 -9.884 55.769 1.00 95.19 285 ARG A O 1
ATOM 2260 N N . LYS A 1 286 ? -38.872 -10.500 57.936 1.00 96.31 286 LYS A N 1
ATOM 2261 C CA . LYS A 1 286 ? -37.428 -10.740 58.045 1.00 96.31 286 LYS A CA 1
ATOM 2262 C C . LYS A 1 286 ? -36.996 -11.910 57.158 1.00 96.31 286 LYS A C 1
ATOM 2264 O O . LYS A 1 286 ? -36.088 -11.730 56.354 1.00 96.31 286 LYS A O 1
ATOM 2269 N N . GLU A 1 287 ? -37.711 -13.035 57.204 1.00 97.25 287 GLU A N 1
ATOM 2270 C CA . GLU A 1 287 ? -37.490 -14.182 56.309 1.00 97.25 287 GLU A CA 1
ATOM 2271 C C . GLU A 1 287 ? -37.666 -13.802 54.827 1.00 97.25 287 GLU A C 1
ATOM 2273 O O . GLU A 1 287 ? -36.899 -14.238 53.967 1.00 97.25 287 GLU A O 1
ATOM 2278 N N . MET A 1 288 ? -38.673 -12.981 54.494 1.00 95.56 288 MET A N 1
ATOM 2279 C CA . MET A 1 288 ? -38.846 -12.461 53.129 1.00 95.56 288 MET A CA 1
ATOM 2280 C C . MET A 1 288 ? -37.673 -11.589 52.684 1.00 95.56 288 MET A C 1
ATOM 2282 O O . MET A 1 288 ? -37.207 -11.734 51.554 1.00 95.56 288 MET A O 1
ATOM 2286 N N . HIS A 1 289 ? -37.202 -10.692 53.549 1.00 96.69 289 HIS A N 1
ATOM 2287 C CA . HIS A 1 289 ? -36.080 -9.813 53.244 1.00 96.69 289 HIS A CA 1
ATOM 2288 C C . HIS A 1 289 ? -34.777 -10.597 53.065 1.00 96.69 289 HIS A C 1
ATOM 2290 O O . HIS A 1 289 ? -34.061 -10.364 52.097 1.00 96.69 289 HIS A O 1
ATOM 2296 N N . GLU A 1 290 ? -34.507 -11.569 53.935 1.00 97.50 290 GLU A N 1
ATOM 2297 C CA . GLU A 1 290 ? -33.340 -12.448 53.834 1.00 97.50 290 GLU A CA 1
ATOM 2298 C C . GLU A 1 290 ? -33.335 -13.227 52.512 1.00 97.50 290 GLU A C 1
ATOM 2300 O O . GLU A 1 290 ? -32.340 -13.212 51.786 1.00 97.50 290 GLU A O 1
ATOM 230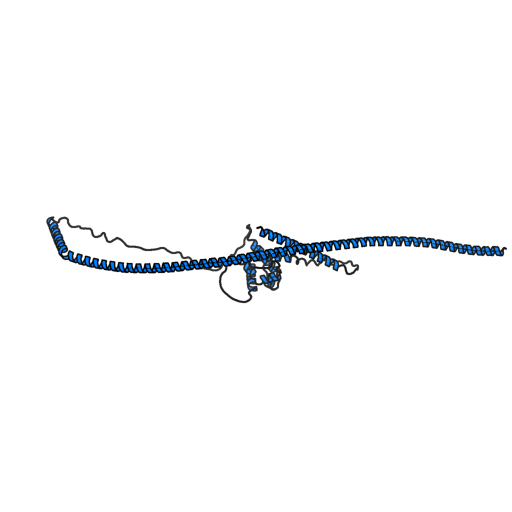5 N N . ARG A 1 291 ? -34.479 -13.810 52.123 1.00 97.06 291 ARG A N 1
ATOM 2306 C CA . ARG A 1 291 ? -34.626 -14.467 50.813 1.00 97.06 291 ARG A CA 1
ATOM 2307 C C . ARG A 1 291 ? -34.379 -13.516 49.645 1.00 97.06 291 ARG A C 1
ATOM 2309 O O . ARG A 1 291 ? -33.745 -13.906 48.669 1.00 97.06 291 ARG A O 1
ATOM 2316 N N . HIS A 1 292 ? -34.866 -12.282 49.736 1.00 97.12 292 HIS A N 1
ATOM 2317 C CA . HIS A 1 292 ? -34.639 -11.273 48.706 1.00 97.12 292 HIS A CA 1
ATOM 2318 C C . HIS A 1 292 ? -33.156 -10.880 48.601 1.00 97.12 292 HIS A C 1
ATOM 2320 O O . HIS A 1 292 ? -32.637 -10.765 47.493 1.00 97.12 292 HIS A O 1
ATOM 2326 N N . CYS A 1 293 ? -32.449 -10.737 49.726 1.00 96.19 293 CYS A N 1
ATOM 2327 C CA . CYS A 1 293 ? -31.007 -10.481 49.735 1.00 96.19 293 CYS A CA 1
ATOM 2328 C C . CYS A 1 293 ? -30.223 -11.622 49.075 1.00 96.19 293 CYS A C 1
ATOM 2330 O O . CYS A 1 293 ? -29.406 -11.355 48.198 1.00 96.19 293 CYS A O 1
ATOM 2332 N N . LEU A 1 294 ? -30.533 -12.880 49.409 1.00 97.06 294 LEU A N 1
ATOM 2333 C CA . LEU A 1 294 ? -29.908 -14.051 48.780 1.00 97.06 294 LEU A CA 1
ATOM 2334 C C . LEU A 1 294 ? -30.172 -14.109 47.268 1.00 97.06 294 LEU A C 1
ATOM 2336 O O . LEU A 1 294 ? -29.283 -14.447 46.489 1.00 97.06 294 LEU A O 1
ATOM 2340 N N . GLN A 1 295 ? -31.385 -13.757 46.832 1.00 97.69 295 GLN A N 1
ATOM 2341 C CA . GLN A 1 295 ? -31.724 -13.700 45.411 1.00 97.69 295 GLN A CA 1
ATOM 2342 C C . GLN A 1 295 ? -30.925 -12.617 44.675 1.00 97.69 295 GLN A C 1
ATOM 2344 O O . GLN A 1 295 ? -30.405 -12.874 43.588 1.00 97.69 295 GLN A O 1
ATOM 2349 N N . LEU A 1 296 ? -30.817 -11.420 45.258 1.00 96.50 296 LEU A N 1
ATOM 2350 C CA . LEU A 1 296 ? -30.018 -10.334 44.692 1.00 96.50 296 LEU A CA 1
ATOM 2351 C C . LEU A 1 296 ? -28.532 -10.691 44.635 1.00 96.50 296 LEU A C 1
ATOM 2353 O O . LEU A 1 296 ? -27.876 -10.381 43.646 1.00 96.50 296 LEU A O 1
ATOM 2357 N N . GLU A 1 297 ? -28.009 -11.367 45.654 1.00 96.19 297 GLU A N 1
ATOM 2358 C CA . GLU A 1 297 ? -26.622 -11.829 45.690 1.00 96.19 297 GLU A CA 1
ATOM 2359 C C . GLU A 1 297 ? -26.356 -12.888 44.610 1.00 96.19 297 GLU A C 1
ATOM 2361 O O . GLU A 1 297 ? -25.390 -12.774 43.856 1.00 96.19 297 GLU A O 1
ATOM 2366 N N . ALA A 1 298 ? -27.269 -13.848 44.433 1.00 96.69 298 ALA A N 1
ATOM 2367 C CA . ALA A 1 298 ? -27.193 -14.822 43.345 1.00 96.69 298 ALA A CA 1
ATOM 2368 C C . ALA A 1 298 ? -27.261 -14.154 41.959 1.00 96.69 298 ALA A C 1
ATOM 2370 O O . ALA A 1 298 ? -26.533 -14.542 41.043 1.00 96.69 298 ALA A O 1
ATOM 2371 N N . GLN A 1 299 ? -28.099 -13.125 41.793 1.00 96.94 299 GLN A N 1
ATOM 2372 C CA . GLN A 1 299 ? -28.168 -12.349 40.554 1.00 96.94 299 GLN A CA 1
ATOM 2373 C C . GLN A 1 299 ? -26.878 -11.546 40.315 1.00 96.94 299 GLN A C 1
ATOM 2375 O O . GLN A 1 299 ? -26.376 -11.506 39.188 1.00 96.94 299 GLN A O 1
ATOM 2380 N N . ALA A 1 300 ? -26.317 -10.925 41.353 1.00 95.75 300 ALA A N 1
ATOM 2381 C CA . ALA A 1 300 ? -25.054 -10.197 41.279 1.00 95.75 300 ALA A CA 1
ATOM 2382 C C . ALA A 1 300 ? -23.888 -11.126 40.901 1.00 95.75 300 ALA A C 1
ATOM 2384 O O . ALA A 1 300 ? -23.121 -10.807 39.994 1.00 95.75 300 ALA A O 1
ATOM 2385 N N . GLU A 1 301 ? -23.792 -12.309 41.509 1.00 97.31 301 GLU A N 1
ATOM 2386 C CA . GLU A 1 301 ? -22.735 -13.268 41.178 1.00 97.31 301 GLU A CA 1
ATOM 2387 C C . GLU A 1 301 ? -22.931 -13.864 39.774 1.00 97.31 301 GLU A C 1
ATOM 2389 O O . GLU A 1 301 ? -21.975 -13.975 39.005 1.00 97.31 301 GLU A O 1
ATOM 2394 N N . GLY A 1 302 ? -24.177 -14.152 39.376 1.00 96.69 302 GLY A N 1
ATOM 2395 C CA . GLY A 1 302 ? -24.499 -14.598 38.018 1.00 96.69 302 GLY A CA 1
ATOM 2396 C C . GLY A 1 302 ? -24.128 -13.562 36.952 1.00 96.69 302 GLY A C 1
ATOM 2397 O O . GLY A 1 302 ? -23.487 -13.891 35.952 1.00 96.69 302 GLY A O 1
ATOM 2398 N N . THR A 1 303 ? -24.471 -12.288 37.169 1.00 96.00 303 THR A N 1
ATOM 2399 C CA . THR A 1 303 ? -24.094 -11.199 36.248 1.00 96.00 303 THR A CA 1
ATOM 2400 C C . THR A 1 303 ? -22.584 -10.986 36.190 1.00 96.00 303 THR A C 1
ATOM 2402 O O . THR A 1 303 ? -22.036 -10.820 35.100 1.00 96.00 303 THR A O 1
ATOM 2405 N N . LYS A 1 304 ? -21.891 -11.063 37.328 1.00 97.69 304 LYS A N 1
ATOM 2406 C CA . LYS A 1 304 ? -20.429 -10.986 37.402 1.00 97.69 304 LYS A CA 1
ATOM 2407 C C . LYS A 1 304 ? -19.750 -12.110 36.614 1.00 97.69 304 LYS A C 1
ATOM 2409 O O . LYS A 1 304 ? -18.860 -11.820 35.818 1.00 97.69 304 LYS A O 1
ATOM 2414 N N . ALA A 1 305 ? -20.203 -13.356 36.758 1.00 97.69 305 ALA A N 1
ATOM 2415 C CA . ALA A 1 305 ? -19.661 -14.489 36.006 1.00 97.69 305 ALA A CA 1
ATOM 2416 C C . ALA A 1 305 ? -19.841 -14.315 34.486 1.00 97.69 305 ALA A C 1
ATOM 2418 O O . ALA A 1 305 ? -18.910 -14.547 33.713 1.00 97.69 305 ALA A O 1
ATOM 2419 N N . VAL A 1 306 ? -21.012 -13.834 34.044 1.00 97.62 306 VAL A N 1
ATOM 2420 C CA . VAL A 1 306 ? -21.267 -13.525 32.624 1.00 97.62 306 VAL A CA 1
ATOM 2421 C C . VAL A 1 306 ? -20.328 -12.430 32.111 1.00 97.62 306 VAL A C 1
ATOM 2423 O O . VAL A 1 306 ? -19.804 -12.541 31.000 1.00 97.62 306 VAL A O 1
ATOM 2426 N N . LEU A 1 307 ? -20.099 -11.375 32.898 1.00 96.25 307 LEU A N 1
ATOM 2427 C CA . LEU A 1 307 ? -19.170 -10.305 32.529 1.00 96.25 307 LEU A CA 1
ATOM 2428 C C . LEU A 1 307 ? -17.727 -10.810 32.431 1.00 96.25 307 LEU A C 1
ATOM 2430 O O . LEU A 1 307 ? -17.026 -10.423 31.501 1.00 96.25 307 LEU A O 1
ATOM 2434 N N . GLU A 1 308 ? -17.296 -11.700 33.325 1.00 97.69 308 GLU A N 1
ATOM 2435 C CA . GLU A 1 308 ? -15.949 -12.275 33.287 1.00 97.69 308 GLU A CA 1
ATOM 2436 C C . GLU A 1 308 ? -15.713 -13.124 32.027 1.00 97.69 308 GLU A C 1
ATOM 2438 O O . GLU A 1 308 ? -14.661 -13.019 31.394 1.00 97.69 308 GLU A O 1
ATOM 2443 N N . VAL A 1 309 ? -16.706 -13.919 31.610 1.00 98.06 309 VAL A N 1
ATOM 2444 C CA . VAL A 1 309 ? -16.641 -14.681 30.351 1.00 98.06 309 VAL A CA 1
ATOM 2445 C C . VAL A 1 309 ? -16.527 -13.741 29.150 1.00 98.06 309 VAL A C 1
ATOM 2447 O O . VAL A 1 309 ? -15.641 -13.925 28.316 1.00 98.06 309 VAL A O 1
ATOM 2450 N N . LYS A 1 310 ? -17.365 -12.697 29.086 1.00 97.94 310 LYS A N 1
ATOM 2451 C CA . LYS A 1 310 ? -17.304 -11.695 28.007 1.00 97.94 310 LYS A CA 1
ATOM 2452 C C . LYS A 1 310 ? -15.971 -10.953 27.973 1.00 97.94 310 LYS A C 1
ATOM 2454 O O . LYS A 1 310 ? -15.484 -10.617 26.899 1.00 97.94 310 LYS A O 1
ATOM 2459 N N . LEU A 1 311 ? -15.375 -10.696 29.134 1.00 97.44 311 LEU A N 1
ATOM 2460 C CA . LEU A 1 311 ? -14.073 -10.045 29.233 1.00 97.44 311 LEU A CA 1
ATOM 2461 C C . LEU A 1 311 ? -12.982 -10.930 28.613 1.00 97.44 311 LEU A C 1
ATOM 2463 O O . LEU A 1 311 ? -12.242 -10.458 27.754 1.00 97.44 311 LEU A O 1
ATOM 2467 N N . LYS A 1 312 ? -12.954 -12.225 28.954 1.00 97.94 312 LYS A N 1
ATOM 2468 C CA . LYS A 1 312 ? -12.015 -13.199 28.364 1.00 97.94 312 LYS A CA 1
ATOM 2469 C C . LYS A 1 312 ? -12.203 -13.350 26.850 1.00 97.94 312 LYS A C 1
ATOM 2471 O O . LYS A 1 312 ? -11.224 -13.434 26.112 1.00 97.94 312 LYS A O 1
ATOM 2476 N N . GLU A 1 313 ? -13.447 -13.350 26.372 1.00 97.94 313 GLU A N 1
ATOM 2477 C CA . GLU A 1 313 ? -13.756 -13.389 24.937 1.00 97.94 313 GLU A CA 1
ATOM 2478 C C . GLU A 1 313 ? -13.224 -12.145 24.207 1.00 97.94 313 GLU A C 1
ATOM 2480 O O . GLU A 1 313 ? -12.552 -12.263 23.181 1.00 97.94 313 GLU A O 1
ATOM 2485 N N . LEU A 1 314 ? -13.453 -10.950 24.763 1.00 97.25 314 LEU A N 1
ATOM 2486 C CA . LEU A 1 314 ? -12.937 -9.699 24.205 1.00 97.25 314 LEU A CA 1
ATOM 2487 C C . LEU A 1 314 ? -11.406 -9.627 24.236 1.00 97.25 314 LEU A C 1
ATOM 2489 O O . LEU A 1 314 ? -10.811 -9.107 23.293 1.00 97.25 314 LEU A O 1
ATOM 2493 N N . GLU A 1 315 ? -10.755 -10.157 25.273 1.00 98.12 315 GLU A N 1
ATOM 2494 C CA . GLU A 1 315 ? -9.293 -10.282 25.319 1.00 98.12 315 GLU A CA 1
ATOM 2495 C C . GLU A 1 315 ? -8.770 -11.184 24.196 1.00 98.12 315 GLU A C 1
ATOM 2497 O O . GLU A 1 315 ? -7.830 -10.804 23.496 1.00 98.12 315 GLU A O 1
ATOM 2502 N N . CYS A 1 316 ? -9.411 -12.334 23.964 1.00 97.38 316 CYS A N 1
ATOM 2503 C CA . CYS A 1 316 ? -9.049 -13.238 22.874 1.00 97.38 316 CYS A CA 1
ATOM 2504 C C . CYS A 1 316 ? -9.209 -12.554 21.505 1.00 97.38 316 CYS A C 1
ATOM 2506 O O . CYS A 1 316 ? -8.252 -12.503 20.726 1.00 97.38 316 CYS A O 1
ATOM 2508 N N . LEU A 1 317 ? -10.354 -11.909 21.255 1.00 98.19 317 LEU A N 1
ATOM 2509 C CA . LEU A 1 317 ? -10.596 -11.147 20.023 1.00 98.19 317 LEU A CA 1
ATOM 2510 C C . LEU A 1 317 ? -9.590 -10.005 19.831 1.00 98.19 317 LEU A C 1
ATOM 2512 O O . LEU A 1 317 ? -9.148 -9.742 18.709 1.00 98.19 317 LEU A O 1
ATOM 2516 N N . LEU A 1 318 ? -9.193 -9.333 20.914 1.00 97.44 318 LEU A N 1
ATOM 2517 C CA . LEU A 1 318 ? -8.174 -8.290 20.868 1.00 97.44 318 LEU A CA 1
ATOM 2518 C C . LEU A 1 318 ? -6.809 -8.863 20.465 1.00 97.44 318 LEU A C 1
ATOM 2520 O O . LEU A 1 318 ? -6.114 -8.258 19.644 1.00 97.44 318 LEU A O 1
ATOM 2524 N N . THR A 1 319 ? -6.425 -10.025 21.004 1.00 97.50 319 THR A N 1
ATOM 2525 C CA . THR A 1 319 ? -5.171 -10.693 20.622 1.00 97.50 319 THR A CA 1
ATOM 2526 C C . THR A 1 319 ? -5.176 -11.157 19.167 1.00 97.50 319 THR A C 1
ATOM 2528 O O . THR A 1 319 ? -4.196 -10.918 18.458 1.00 97.50 319 THR A O 1
ATOM 2531 N N . ASP A 1 320 ? -6.291 -11.708 18.681 1.00 97.56 320 ASP A N 1
ATOM 2532 C CA . ASP A 1 320 ? -6.449 -12.131 17.287 1.00 97.56 320 ASP A CA 1
ATOM 2533 C C . ASP A 1 320 ? -6.401 -10.942 16.327 1.00 97.56 320 ASP A C 1
ATOM 2535 O O . ASP A 1 320 ? -5.687 -10.966 15.320 1.00 97.56 320 ASP A O 1
ATOM 2539 N N . SER A 1 321 ? -7.107 -9.855 16.659 1.00 95.19 321 SER A N 1
ATOM 2540 C CA . SER A 1 321 ? -7.067 -8.623 15.872 1.00 95.19 321 SER A CA 1
ATOM 2541 C C . SER A 1 321 ? -5.665 -8.020 15.834 1.00 95.19 321 SER A C 1
ATOM 2543 O O . SER A 1 321 ? -5.272 -7.477 14.801 1.00 95.19 321 SER A O 1
ATOM 2545 N N . LYS A 1 322 ? -4.908 -8.096 16.935 1.00 98.06 322 LYS A N 1
ATOM 2546 C CA . LYS A 1 322 ? -3.527 -7.611 16.988 1.00 98.06 322 LYS A CA 1
ATOM 2547 C C . LYS A 1 322 ? -2.610 -8.454 16.106 1.00 98.06 322 LYS A C 1
ATOM 2549 O O . LYS A 1 322 ? -1.898 -7.894 15.283 1.00 98.06 322 LYS A O 1
ATOM 2554 N N . LYS A 1 323 ? -2.694 -9.783 16.204 1.00 98.06 323 LYS A N 1
ATOM 2555 C CA . LYS A 1 323 ? -1.933 -10.694 15.341 1.00 98.06 323 LYS A CA 1
ATOM 2556 C C . LYS A 1 323 ? -2.225 -10.437 13.862 1.00 98.06 323 LYS A C 1
ATOM 2558 O O . LYS A 1 323 ? -1.306 -10.309 13.064 1.00 98.06 323 LYS A O 1
ATOM 2563 N N . LYS A 1 324 ? -3.502 -10.278 13.503 1.00 98.12 324 LYS A N 1
ATOM 2564 C CA . LYS A 1 324 ? -3.907 -9.951 12.131 1.00 98.12 324 LYS A CA 1
ATOM 2565 C C . LYS A 1 324 ? -3.339 -8.608 11.661 1.00 98.12 324 LYS A C 1
ATOM 2567 O O . LYS A 1 324 ? -2.990 -8.478 10.490 1.00 98.12 324 LYS A O 1
ATOM 2572 N N . ALA A 1 325 ? -3.243 -7.615 12.547 1.00 97.25 325 ALA A N 1
ATOM 2573 C CA . ALA A 1 325 ? -2.607 -6.339 12.232 1.00 97.25 325 ALA A CA 1
ATOM 2574 C C . ALA A 1 325 ? -1.097 -6.498 11.981 1.00 97.25 325 ALA A C 1
ATOM 2576 O O . ALA A 1 325 ? -0.598 -5.962 10.993 1.00 97.25 325 ALA A O 1
ATOM 2577 N N . ASP A 1 326 ? -0.399 -7.282 12.807 1.00 97.75 326 ASP A N 1
ATOM 2578 C CA . ASP A 1 326 ? 1.034 -7.569 12.648 1.00 97.75 326 ASP A CA 1
ATOM 2579 C C . ASP A 1 326 ? 1.319 -8.349 11.340 1.00 97.75 326 ASP A C 1
ATOM 2581 O O . ASP A 1 326 ? 2.265 -8.037 10.607 1.00 97.75 326 ASP A O 1
ATOM 2585 N N . ASP A 1 327 ? 0.461 -9.315 10.987 1.00 97.62 327 ASP A N 1
ATOM 2586 C CA . ASP A 1 327 ? 0.538 -10.073 9.729 1.00 97.62 327 ASP A CA 1
ATOM 2587 C C . ASP A 1 327 ? 0.320 -9.163 8.505 1.00 97.62 327 ASP A C 1
ATOM 2589 O O . ASP A 1 327 ? 1.067 -9.230 7.523 1.00 97.62 327 ASP A O 1
ATOM 2593 N N . LEU A 1 328 ? -0.679 -8.273 8.562 1.00 97.31 328 LEU A N 1
ATOM 2594 C CA . LEU A 1 328 ? -0.946 -7.287 7.508 1.00 97.31 328 LEU A CA 1
ATOM 2595 C C . LEU A 1 328 ? 0.209 -6.296 7.353 1.00 97.31 328 LEU A C 1
ATOM 2597 O O . LEU A 1 328 ? 0.588 -5.972 6.224 1.00 97.31 328 LEU A O 1
ATOM 2601 N N . GLN A 1 329 ? 0.794 -5.843 8.463 1.00 97.75 329 GLN A N 1
ATOM 2602 C CA . GLN A 1 329 ? 1.972 -4.986 8.438 1.00 97.75 329 GLN A CA 1
ATOM 2603 C C . GLN A 1 329 ? 3.137 -5.699 7.742 1.00 97.75 329 GLN A C 1
ATOM 2605 O O . GLN A 1 329 ? 3.680 -5.170 6.770 1.00 97.75 329 GLN A O 1
ATOM 2610 N N . SER A 1 330 ? 3.443 -6.933 8.148 1.00 97.31 330 SER A N 1
ATOM 2611 C CA . SER A 1 330 ? 4.509 -7.749 7.551 1.00 97.31 330 SER A CA 1
ATOM 2612 C C . SER A 1 330 ? 4.292 -7.980 6.047 1.00 97.31 330 SER A C 1
ATOM 2614 O O . SER A 1 330 ? 5.221 -7.869 5.239 1.00 97.31 330 SER A O 1
ATOM 2616 N N . PHE A 1 331 ? 3.048 -8.249 5.635 1.00 97.00 331 PHE A N 1
ATOM 2617 C CA . PHE A 1 331 ? 2.677 -8.384 4.225 1.00 97.00 331 PHE A CA 1
ATOM 2618 C C . PHE A 1 331 ? 2.871 -7.077 3.440 1.00 97.00 331 PHE A C 1
ATOM 2620 O O . PHE A 1 331 ? 3.381 -7.100 2.311 1.00 97.00 331 PHE A O 1
ATOM 2627 N N . SER A 1 332 ? 2.496 -5.936 4.028 1.00 94.25 332 SER A N 1
ATOM 2628 C CA . SER A 1 332 ? 2.654 -4.619 3.405 1.00 94.25 332 SER A CA 1
ATOM 2629 C C . SER A 1 332 ? 4.130 -4.257 3.195 1.00 94.25 332 SER A C 1
ATOM 2631 O O . SER A 1 332 ? 4.511 -3.868 2.089 1.00 94.25 332 SER A O 1
ATOM 2633 N N . GLU A 1 333 ? 4.986 -4.499 4.193 1.00 98.06 333 GLU A N 1
ATOM 2634 C CA . GLU A 1 333 ? 6.429 -4.237 4.135 1.00 98.06 333 GLU A CA 1
ATOM 2635 C C . GLU A 1 333 ? 7.119 -5.112 3.076 1.00 98.06 333 GLU A C 1
ATOM 2637 O O . GLU A 1 333 ? 7.906 -4.626 2.256 1.00 98.06 333 GLU A O 1
ATOM 2642 N N . SER A 1 334 ? 6.770 -6.402 3.027 1.00 97.25 334 SER A N 1
ATOM 2643 C CA . SER A 1 334 ? 7.249 -7.336 1.999 1.00 97.25 334 SER A CA 1
ATOM 2644 C C . SER A 1 334 ? 6.837 -6.894 0.590 1.00 97.25 334 SER A C 1
ATOM 2646 O O . SER A 1 334 ? 7.654 -6.860 -0.338 1.00 97.25 334 SER A O 1
ATOM 2648 N N . THR A 1 335 ? 5.579 -6.475 0.431 1.00 94.50 335 THR A N 1
ATOM 2649 C CA . THR A 1 335 ? 5.052 -5.978 -0.844 1.00 94.50 335 THR A CA 1
ATOM 2650 C C . THR A 1 335 ? 5.770 -4.703 -1.280 1.00 94.50 335 THR A C 1
ATOM 2652 O O . THR A 1 335 ? 6.210 -4.616 -2.429 1.00 94.50 335 THR A O 1
ATOM 2655 N N . GLN A 1 336 ? 5.972 -3.746 -0.371 1.00 96.38 336 GLN A N 1
ATOM 2656 C CA . GLN A 1 336 ? 6.714 -2.516 -0.648 1.00 96.38 336 GLN A CA 1
ATOM 2657 C C . GLN A 1 336 ? 8.157 -2.815 -1.071 1.00 96.38 336 GLN A C 1
ATOM 2659 O O . GLN A 1 336 ? 8.644 -2.257 -2.057 1.00 96.38 336 GLN A O 1
ATOM 2664 N N . LYS A 1 337 ? 8.839 -3.732 -0.374 1.00 97.62 337 LYS A N 1
ATOM 2665 C CA . LYS A 1 337 ? 10.198 -4.162 -0.725 1.00 97.62 337 LYS A CA 1
ATOM 2666 C C . LYS A 1 337 ? 10.256 -4.774 -2.125 1.00 97.62 337 LYS A C 1
ATOM 2668 O O . LYS A 1 337 ? 11.147 -4.441 -2.905 1.00 97.62 337 LYS A O 1
ATOM 2673 N N . ARG A 1 338 ? 9.287 -5.621 -2.484 1.00 97.88 338 ARG A N 1
ATOM 2674 C CA . ARG A 1 338 ? 9.190 -6.213 -3.828 1.00 97.88 338 ARG A CA 1
ATOM 2675 C C . ARG A 1 338 ? 9.008 -5.147 -4.910 1.00 97.88 338 ARG A C 1
ATOM 2677 O O . ARG A 1 338 ? 9.660 -5.231 -5.949 1.00 97.88 338 ARG A O 1
ATOM 2684 N N . TRP A 1 339 ? 8.155 -4.151 -4.673 1.00 96.44 339 TRP A N 1
ATOM 2685 C CA . TRP A 1 339 ? 7.961 -3.042 -5.610 1.00 96.44 339 TRP A CA 1
ATOM 2686 C C . TRP A 1 339 ? 9.220 -2.196 -5.774 1.00 96.44 339 TRP A C 1
ATOM 2688 O O . TRP A 1 339 ? 9.610 -1.948 -6.911 1.00 96.44 339 TRP A O 1
ATOM 2698 N N . LYS A 1 340 ? 9.913 -1.856 -4.678 1.00 98.06 340 LYS A N 1
ATOM 2699 C CA . LYS A 1 340 ? 11.208 -1.155 -4.733 1.00 98.06 340 LYS A CA 1
ATOM 2700 C C . LYS A 1 340 ? 12.241 -1.924 -5.560 1.00 98.06 340 LYS A C 1
ATOM 2702 O O . LYS A 1 340 ? 12.882 -1.348 -6.430 1.00 98.06 340 LYS A O 1
ATOM 2707 N N . ASN A 1 341 ? 12.355 -3.238 -5.365 1.00 98.00 341 ASN A N 1
ATOM 2708 C CA . ASN A 1 341 ? 13.272 -4.064 -6.159 1.00 98.00 341 ASN A CA 1
ATOM 2709 C C . ASN A 1 341 ? 12.920 -4.044 -7.654 1.00 98.00 341 ASN A C 1
ATOM 2711 O O . ASN A 1 341 ? 13.804 -4.000 -8.512 1.00 98.00 341 ASN A O 1
ATOM 2715 N N . ARG A 1 342 ? 11.624 -4.079 -7.975 1.00 97.38 342 ARG A N 1
ATOM 2716 C CA . ARG A 1 342 ? 11.146 -4.056 -9.358 1.00 97.38 342 ARG A CA 1
ATOM 2717 C C . ARG A 1 342 ? 11.375 -2.695 -10.015 1.00 97.38 342 ARG A C 1
ATOM 2719 O O . ARG A 1 342 ? 11.808 -2.649 -11.160 1.00 97.38 342 ARG A O 1
ATOM 2726 N N . GLU A 1 343 ? 11.161 -1.613 -9.274 1.00 97.19 343 GLU A N 1
ATOM 2727 C CA . GLU A 1 343 ? 11.493 -0.245 -9.677 1.00 97.19 343 GLU A CA 1
ATOM 2728 C C . GLU A 1 343 ? 12.987 -0.105 -9.988 1.00 97.19 343 GLU A C 1
ATOM 2730 O O . GLU A 1 343 ? 13.333 0.296 -11.096 1.00 97.19 343 GLU A O 1
ATOM 2735 N N . CYS A 1 344 ? 13.876 -0.539 -9.087 1.00 97.06 344 CYS A N 1
ATOM 2736 C CA . CYS A 1 344 ? 15.322 -0.530 -9.336 1.00 97.06 344 CYS A CA 1
ATOM 2737 C C . CYS A 1 344 ? 15.710 -1.347 -10.578 1.00 97.06 344 CYS A C 1
ATOM 2739 O O . CYS A 1 344 ? 16.579 -0.937 -11.345 1.00 97.06 344 CYS A O 1
ATOM 2741 N N . SER A 1 345 ? 15.049 -2.488 -10.798 1.00 97.56 345 SER A N 1
ATOM 2742 C CA . SER A 1 345 ? 15.298 -3.336 -11.970 1.00 97.56 345 SER A CA 1
ATOM 2743 C C . SER A 1 345 ? 14.917 -2.622 -13.271 1.00 97.56 345 SER A C 1
ATOM 2745 O O . SER A 1 345 ? 15.674 -2.652 -14.240 1.00 97.56 345 SER A O 1
ATOM 2747 N N . TYR A 1 346 ? 13.762 -1.949 -13.293 1.00 97.38 346 TYR A N 1
ATOM 2748 C CA . TYR A 1 346 ? 13.335 -1.175 -14.457 1.00 97.38 346 TYR A CA 1
ATOM 2749 C C . TYR A 1 346 ? 14.195 0.061 -14.683 1.00 97.38 346 TYR A C 1
ATOM 2751 O O . TYR A 1 346 ? 14.542 0.338 -15.828 1.00 97.38 346 TYR A O 1
ATOM 2759 N N . GLN A 1 347 ? 14.588 0.754 -13.617 1.00 98.25 347 GLN A N 1
ATOM 2760 C CA . GLN A 1 347 ? 15.491 1.893 -13.708 1.00 98.25 347 GLN A CA 1
ATOM 2761 C C . GLN A 1 347 ? 16.824 1.480 -14.346 1.00 98.25 347 GLN A C 1
ATOM 2763 O O . GLN A 1 347 ? 17.220 2.045 -15.362 1.00 98.25 347 GLN A O 1
ATOM 2768 N N . SER A 1 348 ? 17.451 0.414 -13.835 1.00 98.00 348 SER A N 1
ATOM 2769 C CA . SER A 1 348 ? 18.700 -0.119 -14.393 1.00 98.00 348 SER A CA 1
ATOM 2770 C C . SER A 1 348 ? 18.559 -0.522 -15.865 1.00 98.00 348 SER A C 1
ATOM 2772 O O . SER A 1 348 ? 19.443 -0.224 -16.670 1.00 98.00 348 SER A O 1
ATOM 2774 N N . PHE A 1 349 ? 17.441 -1.154 -16.237 1.00 98.19 349 PHE A N 1
ATOM 2775 C CA . PHE A 1 349 ? 17.165 -1.499 -17.629 1.00 98.19 349 PHE A CA 1
ATOM 2776 C C . PHE A 1 349 ? 17.052 -0.253 -18.517 1.00 98.19 349 PHE A C 1
ATOM 2778 O O . PHE A 1 349 ? 17.673 -0.200 -19.578 1.00 98.19 349 PHE A O 1
ATOM 2785 N N . ILE A 1 350 ? 16.284 0.754 -18.094 1.00 97.06 350 ILE A N 1
ATOM 2786 C CA . ILE A 1 350 ? 16.103 2.002 -18.847 1.00 97.06 350 ILE A CA 1
ATOM 2787 C C . ILE A 1 350 ? 17.446 2.711 -19.031 1.00 97.06 350 ILE A C 1
ATOM 2789 O O . ILE A 1 350 ? 17.771 3.097 -20.155 1.00 97.06 350 ILE A O 1
ATOM 2793 N N . ASP A 1 351 ? 18.248 2.816 -17.972 1.00 97.94 351 ASP A N 1
ATOM 2794 C CA . ASP A 1 351 ? 19.562 3.462 -18.015 1.00 97.94 351 ASP A CA 1
ATOM 2795 C C . ASP A 1 351 ? 20.511 2.744 -18.984 1.00 97.94 351 ASP A C 1
ATOM 2797 O O . ASP A 1 351 ? 21.199 3.386 -19.786 1.00 97.94 351 ASP A O 1
ATOM 2801 N N . GLN A 1 352 ? 20.495 1.406 -18.989 1.00 97.88 352 GLN A N 1
ATOM 2802 C CA . GLN A 1 352 ? 21.280 0.606 -19.927 1.00 97.88 352 GLN A CA 1
ATOM 2803 C C . GLN A 1 352 ? 20.838 0.828 -21.381 1.00 97.88 352 GLN A C 1
ATOM 2805 O O . GLN A 1 352 ? 21.683 1.065 -22.251 1.00 97.88 352 GLN A O 1
ATOM 2810 N N . GLN A 1 353 ? 19.530 0.783 -21.661 1.00 97.38 353 GLN A N 1
ATOM 2811 C CA . GLN A 1 353 ? 19.005 1.005 -23.014 1.00 97.38 353 GLN A CA 1
ATOM 2812 C C . GLN A 1 353 ? 19.294 2.426 -23.503 1.00 97.38 353 GLN A C 1
ATOM 2814 O O . GLN A 1 353 ? 19.712 2.629 -24.645 1.00 97.38 353 GLN A O 1
ATOM 2819 N N . PHE A 1 354 ? 19.131 3.417 -22.629 1.00 97.12 354 PHE A N 1
ATOM 2820 C CA . PHE A 1 354 ? 19.440 4.806 -22.937 1.00 97.12 354 PHE A CA 1
ATOM 2821 C C . PHE A 1 354 ? 20.928 4.998 -23.256 1.00 97.12 354 PHE A C 1
ATOM 2823 O O . PHE A 1 354 ? 21.270 5.631 -24.260 1.00 97.12 354 PHE A O 1
ATOM 2830 N N . GLY A 1 355 ? 21.817 4.398 -22.456 1.00 97.81 355 GLY A N 1
ATOM 2831 C CA . GLY A 1 355 ? 23.259 4.403 -22.700 1.00 97.81 355 GLY A CA 1
ATOM 2832 C C . GLY A 1 355 ? 23.629 3.801 -24.059 1.00 97.81 355 GLY A C 1
ATOM 2833 O O . GLY A 1 355 ? 24.367 4.423 -24.828 1.00 97.81 355 GLY A O 1
ATOM 2834 N N . ALA A 1 356 ? 23.059 2.642 -24.400 1.00 97.81 356 ALA A N 1
ATOM 2835 C CA . ALA A 1 356 ? 23.282 1.985 -25.688 1.00 97.81 356 ALA A CA 1
ATOM 2836 C C . ALA A 1 356 ? 22.811 2.847 -26.873 1.00 97.81 356 ALA A C 1
ATOM 2838 O O . ALA A 1 356 ? 23.549 3.030 -27.844 1.00 97.81 356 ALA A O 1
ATOM 2839 N N . LEU A 1 357 ? 21.618 3.445 -26.779 1.00 98.12 357 LEU A N 1
ATOM 2840 C CA . LEU A 1 357 ? 21.078 4.332 -27.816 1.00 98.12 357 LEU A CA 1
ATOM 2841 C C . LEU A 1 357 ? 21.919 5.598 -27.999 1.00 98.12 357 LEU A C 1
ATOM 2843 O O . LEU A 1 357 ? 22.135 6.043 -29.131 1.00 98.12 357 LEU A O 1
ATOM 2847 N N . LYS A 1 358 ? 22.422 6.178 -26.904 1.00 98.06 358 LYS A N 1
ATOM 2848 C CA . LYS A 1 358 ? 23.342 7.318 -26.961 1.00 98.06 358 LYS A CA 1
ATOM 2849 C C . LYS A 1 358 ? 24.644 6.931 -27.668 1.00 98.06 358 LYS A C 1
ATOM 2851 O O . LYS A 1 358 ? 25.073 7.655 -28.563 1.00 98.06 358 LYS A O 1
ATOM 2856 N N . GLY A 1 359 ? 25.221 5.775 -27.333 1.00 98.06 359 GLY A N 1
ATOM 2857 C CA . GLY A 1 359 ? 26.409 5.242 -28.007 1.00 98.06 359 GLY A CA 1
ATOM 2858 C C . GLY A 1 359 ? 26.191 5.037 -29.509 1.00 98.06 359 GLY A C 1
ATOM 2859 O O . GLY A 1 359 ? 26.967 5.537 -30.324 1.00 98.06 359 GLY A O 1
ATOM 2860 N N . LEU A 1 360 ? 25.083 4.395 -29.890 1.00 98.44 360 LEU A N 1
ATOM 2861 C CA . LEU A 1 360 ? 24.718 4.179 -31.293 1.00 98.44 360 LEU A CA 1
ATOM 2862 C C . LEU A 1 360 ? 24.557 5.499 -32.059 1.00 98.44 360 LEU A C 1
ATOM 2864 O O . LEU A 1 360 ? 25.006 5.619 -33.200 1.00 98.44 360 LEU A O 1
ATOM 2868 N N . ARG A 1 361 ? 23.950 6.510 -31.430 1.00 98.31 361 ARG A N 1
ATOM 2869 C CA . ARG A 1 361 ? 23.794 7.846 -32.017 1.00 98.31 361 ARG A CA 1
ATOM 2870 C C . ARG A 1 361 ? 25.145 8.498 -32.309 1.00 98.31 361 ARG A C 1
ATOM 2872 O O . ARG A 1 361 ? 25.312 9.079 -33.381 1.00 98.31 361 ARG A O 1
ATOM 2879 N N . GLU A 1 362 ? 26.103 8.405 -31.391 1.00 98.38 362 GLU A N 1
ATOM 2880 C CA . GLU A 1 362 ? 27.443 8.963 -31.603 1.00 98.38 362 GLU A CA 1
ATOM 2881 C C . GLU A 1 362 ? 28.219 8.206 -32.688 1.00 98.38 362 GLU A C 1
ATOM 2883 O O . GLU A 1 362 ? 28.831 8.835 -33.556 1.00 98.38 362 GLU A O 1
ATOM 2888 N N . ILE A 1 363 ? 28.107 6.874 -32.725 1.00 98.50 363 ILE A N 1
ATOM 2889 C CA . ILE A 1 363 ? 28.668 6.055 -33.808 1.00 98.50 363 ILE A CA 1
ATOM 2890 C C . ILE A 1 363 ? 28.056 6.457 -35.155 1.00 98.50 363 ILE A C 1
ATOM 2892 O O . ILE A 1 363 ? 28.793 6.713 -36.105 1.00 98.50 363 ILE A O 1
ATOM 2896 N N . SER A 1 364 ? 26.730 6.600 -35.241 1.00 98.38 364 SER A N 1
ATOM 2897 C CA . SER A 1 364 ? 26.038 7.028 -36.465 1.00 98.38 364 SER A CA 1
ATOM 2898 C C . SER A 1 364 ? 26.521 8.400 -36.952 1.00 98.38 364 SER A C 1
ATOM 2900 O O . SER A 1 364 ? 26.847 8.555 -38.132 1.00 98.38 364 SER A O 1
ATOM 2902 N N . LYS A 1 365 ? 26.656 9.387 -36.052 1.00 98.50 365 LYS A N 1
ATOM 2903 C CA . LYS A 1 365 ? 27.241 10.697 -36.390 1.00 98.50 365 LYS A CA 1
ATOM 2904 C C . LYS A 1 365 ? 28.673 10.562 -36.911 1.00 98.50 365 LYS A C 1
ATOM 2906 O O . LYS A 1 365 ? 29.032 11.259 -37.858 1.00 98.50 365 LYS A O 1
ATOM 2911 N N . SER A 1 366 ? 29.483 9.688 -36.312 1.00 98.62 366 SER A N 1
ATOM 2912 C CA . SER A 1 366 ? 30.859 9.441 -36.755 1.00 98.62 366 SER A CA 1
ATOM 2913 C C . SER A 1 366 ? 30.921 8.809 -38.141 1.00 98.62 366 SER A C 1
ATOM 2915 O O . SER A 1 366 ? 31.608 9.333 -39.014 1.00 98.62 366 SER A O 1
ATOM 2917 N N . ILE A 1 367 ? 30.123 7.766 -38.383 1.00 98.62 367 ILE A N 1
ATOM 2918 C CA . ILE A 1 367 ? 30.000 7.115 -39.693 1.00 98.62 367 ILE A CA 1
ATOM 2919 C C . ILE A 1 367 ? 29.562 8.128 -40.752 1.00 98.62 367 ILE A C 1
ATOM 2921 O O . ILE A 1 367 ? 30.148 8.180 -41.829 1.00 98.62 367 ILE A O 1
ATOM 2925 N N . LYS A 1 368 ? 28.575 8.981 -40.448 1.00 98.69 368 LYS A N 1
ATOM 2926 C CA . LYS A 1 368 ? 28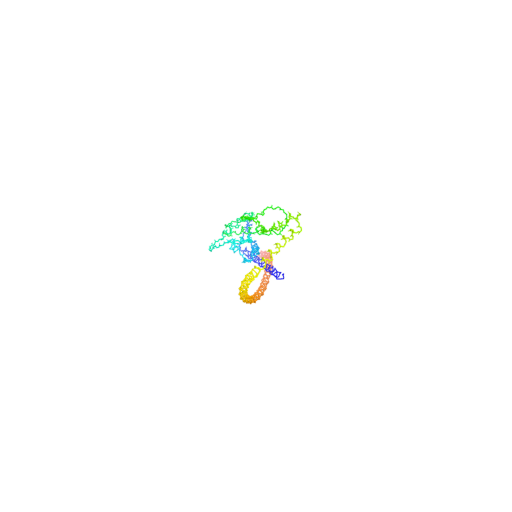.115 10.024 -41.376 1.00 98.69 368 LYS A CA 1
ATOM 2927 C C . LYS A 1 368 ? 29.236 11.006 -41.733 1.00 98.69 368 LYS A C 1
ATOM 2929 O O . LYS A 1 368 ? 29.366 11.372 -42.899 1.00 98.69 368 LYS A O 1
ATOM 2934 N N . ARG A 1 369 ? 30.040 11.429 -40.750 1.00 98.31 369 ARG A N 1
ATOM 2935 C CA . ARG A 1 369 ? 31.199 12.309 -40.975 1.00 98.31 369 ARG A CA 1
ATOM 2936 C C . ARG A 1 369 ? 32.246 11.641 -41.866 1.00 98.31 369 ARG A C 1
ATOM 2938 O O . ARG A 1 369 ? 32.659 12.248 -42.851 1.00 98.31 369 ARG A O 1
ATOM 2945 N N . GLU A 1 370 ? 32.626 10.403 -41.558 1.00 98.44 370 GLU A N 1
ATOM 2946 C CA . GLU A 1 370 ? 33.604 9.656 -42.359 1.00 98.44 370 GLU A CA 1
ATOM 2947 C C . GLU A 1 370 ? 33.097 9.400 -43.783 1.00 98.44 370 GLU A C 1
ATOM 2949 O O . GLU A 1 370 ? 33.810 9.678 -44.740 1.00 98.44 370 GLU A O 1
ATOM 2954 N N . ALA A 1 371 ? 31.834 9.006 -43.963 1.00 98.31 371 ALA A N 1
ATOM 2955 C CA . ALA A 1 371 ? 31.251 8.801 -45.289 1.00 98.31 371 ALA A CA 1
ATOM 2956 C C . ALA A 1 371 ? 31.282 10.076 -46.155 1.00 98.31 371 ALA A C 1
ATOM 2958 O O . ALA A 1 371 ? 31.610 10.018 -47.342 1.00 98.31 371 ALA A O 1
ATOM 2959 N N . LEU A 1 372 ? 30.978 11.242 -45.569 1.00 98.19 372 LEU A N 1
ATOM 2960 C CA . LEU A 1 372 ? 31.065 12.529 -46.271 1.00 98.19 372 LEU A CA 1
ATOM 2961 C C . LEU A 1 372 ? 32.509 12.884 -46.647 1.00 98.19 372 LEU A C 1
ATOM 2963 O O . LEU A 1 372 ? 32.751 13.374 -47.751 1.00 98.19 372 LEU A O 1
ATOM 2967 N N . LYS A 1 373 ? 33.464 12.613 -45.754 1.00 98.31 373 LYS A N 1
ATOM 2968 C CA . LYS A 1 373 ? 34.893 12.826 -46.001 1.00 98.31 373 LYS A CA 1
ATOM 2969 C C . LYS A 1 373 ? 35.400 11.935 -47.137 1.00 98.31 373 LYS A C 1
ATOM 2971 O O . LYS A 1 373 ? 36.011 12.447 -48.072 1.00 98.31 373 LYS A O 1
ATOM 2976 N N . THR A 1 374 ? 35.086 10.641 -47.107 1.00 98.12 374 THR A N 1
ATOM 2977 C CA . THR A 1 374 ? 35.450 9.688 -48.165 1.00 98.12 374 THR A CA 1
ATOM 2978 C C . THR A 1 374 ? 34.835 10.079 -49.504 1.00 98.12 374 THR A C 1
ATOM 2980 O O . THR A 1 374 ? 35.538 10.115 -50.511 1.00 98.12 374 THR A O 1
ATOM 2983 N N . LYS A 1 375 ? 33.552 10.473 -49.526 1.00 98.25 375 LYS A N 1
ATOM 2984 C CA . LYS A 1 375 ? 32.896 10.980 -50.742 1.00 98.25 375 LYS A CA 1
ATOM 2985 C C . LYS A 1 375 ? 33.651 12.170 -51.343 1.00 98.25 375 LYS A C 1
ATOM 2987 O O . LYS A 1 375 ? 33.823 12.230 -52.559 1.00 98.25 375 LYS A O 1
ATOM 2992 N N . LYS A 1 376 ? 34.096 13.112 -50.505 1.00 98.19 376 LYS A N 1
ATOM 2993 C CA . LYS A 1 376 ? 34.875 14.275 -50.947 1.00 98.19 376 LYS A CA 1
ATOM 2994 C C . LYS A 1 376 ? 36.241 13.859 -51.512 1.00 98.19 376 LYS A C 1
ATOM 2996 O O . LYS A 1 376 ? 36.547 14.251 -52.633 1.00 98.19 376 LYS A O 1
ATOM 3001 N N . SER A 1 377 ? 36.991 13.012 -50.800 1.00 98.00 377 SER A N 1
ATOM 3002 C CA . SER A 1 377 ? 38.296 12.493 -51.257 1.00 98.00 377 SER A CA 1
ATOM 3003 C C . SER A 1 377 ? 38.186 11.785 -52.607 1.00 98.00 377 SER A C 1
ATOM 3005 O O . SER A 1 377 ? 38.921 12.100 -53.536 1.00 98.00 377 SER A O 1
ATOM 3007 N N . HIS A 1 378 ? 37.201 10.896 -52.771 1.00 97.81 378 HIS A N 1
ATOM 3008 C CA . HIS A 1 378 ? 36.994 10.199 -54.042 1.00 97.81 378 HIS A CA 1
ATOM 3009 C C . HIS A 1 378 ? 36.632 11.148 -55.184 1.00 97.81 378 HIS A C 1
ATOM 3011 O O . HIS A 1 378 ? 37.096 10.960 -56.306 1.00 97.81 378 HIS A O 1
ATOM 3017 N N . SER A 1 379 ? 35.840 12.192 -54.923 1.00 97.81 379 SER A N 1
ATOM 3018 C CA . SER A 1 379 ? 35.577 13.214 -55.939 1.00 97.81 379 SER A CA 1
ATOM 3019 C C . SER A 1 379 ? 36.859 13.940 -56.357 1.00 97.81 379 SER A C 1
ATOM 3021 O O . SER A 1 379 ? 37.034 14.230 -57.538 1.00 97.81 379 SER A O 1
ATOM 3023 N N . GLU A 1 380 ? 37.750 14.243 -55.414 1.00 98.06 380 GLU A N 1
ATOM 3024 C CA . GLU A 1 380 ? 39.037 14.895 -55.680 1.00 98.06 380 GLU A CA 1
ATOM 3025 C C . GLU A 1 380 ? 39.984 13.976 -56.470 1.00 98.06 380 GLU A C 1
ATOM 3027 O O . GLU A 1 380 ? 40.576 14.407 -57.462 1.00 98.06 380 GLU A O 1
ATOM 3032 N N . GLU A 1 381 ? 40.062 12.695 -56.103 1.00 98.00 381 GLU A N 1
ATOM 3033 C CA . GLU A 1 381 ? 40.843 11.668 -56.802 1.00 98.00 381 GLU A CA 1
ATOM 3034 C C . GLU A 1 381 ? 40.356 11.445 -58.239 1.00 98.00 381 GLU A C 1
ATOM 3036 O O . GLU A 1 381 ? 41.168 11.420 -59.167 1.00 98.00 381 GLU A O 1
ATOM 3041 N N . LEU A 1 382 ? 39.040 11.342 -58.453 1.00 97.81 382 LEU A N 1
ATOM 3042 C CA . LEU A 1 382 ? 38.454 11.212 -59.791 1.00 97.81 382 LEU A CA 1
ATOM 3043 C C . LEU A 1 382 ? 38.727 12.449 -60.649 1.00 97.81 382 LEU A C 1
ATOM 3045 O O . LEU A 1 382 ? 39.067 12.318 -61.825 1.00 97.81 382 LEU A O 1
ATOM 3049 N N . ASN A 1 383 ? 38.646 13.646 -60.065 1.00 97.81 383 ASN A N 1
ATOM 3050 C CA . ASN A 1 383 ? 38.998 14.883 -60.760 1.00 97.81 383 ASN A CA 1
ATOM 3051 C C . ASN A 1 383 ? 40.481 14.901 -61.163 1.00 97.81 383 ASN A C 1
ATOM 3053 O O . ASN A 1 383 ? 40.820 15.310 -62.276 1.00 97.81 383 ASN A O 1
ATOM 3057 N N . HIS A 1 384 ? 41.374 14.440 -60.284 1.00 98.12 384 HIS A N 1
ATOM 3058 C CA . HIS A 1 384 ? 42.802 14.312 -60.586 1.00 98.12 384 HIS A CA 1
ATOM 3059 C C . HIS A 1 384 ? 43.071 13.290 -61.692 1.00 98.12 384 HIS A C 1
ATOM 3061 O O . HIS A 1 384 ? 43.820 13.567 -62.631 1.00 98.12 384 HIS A O 1
ATOM 3067 N N . LEU A 1 385 ? 42.415 12.129 -61.630 1.00 98.06 385 LEU A N 1
ATOM 3068 C CA . LEU A 1 385 ? 42.498 11.108 -62.670 1.00 98.06 385 LEU A CA 1
ATOM 3069 C C . LEU A 1 385 ? 41.986 11.636 -64.015 1.00 98.06 385 LEU A C 1
ATOM 3071 O O . LEU A 1 385 ? 42.640 11.438 -65.037 1.00 98.06 385 LEU A O 1
ATOM 3075 N N . GLY A 1 386 ? 40.872 12.371 -64.015 1.00 98.00 386 GLY A N 1
ATOM 3076 C CA . GLY A 1 386 ? 40.332 13.025 -65.206 1.00 98.00 386 GLY A CA 1
ATOM 3077 C C . GLY A 1 386 ? 41.333 13.989 -65.850 1.00 98.00 386 GLY A C 1
ATOM 3078 O O . GLY A 1 386 ? 41.521 13.956 -67.067 1.00 98.00 386 GLY A O 1
ATOM 3079 N N . LYS A 1 387 ? 42.051 14.787 -65.045 1.00 97.75 387 LYS A N 1
ATOM 3080 C CA . LYS A 1 387 ? 43.137 15.657 -65.537 1.00 97.75 387 LYS A CA 1
ATOM 3081 C C . LYS A 1 387 ? 44.280 14.852 -66.165 1.00 97.75 387 LYS A C 1
ATOM 3083 O O . LYS A 1 387 ? 44.736 15.211 -67.249 1.00 97.75 387 LYS A O 1
ATOM 3088 N N . LYS A 1 388 ? 44.713 13.753 -65.533 1.00 97.94 388 LYS A N 1
ATOM 3089 C CA . LYS A 1 388 ? 45.756 12.864 -66.085 1.00 97.94 388 LYS A CA 1
ATOM 3090 C C . LYS A 1 388 ? 45.336 12.227 -67.410 1.00 97.94 388 LYS A C 1
ATOM 3092 O O . LYS A 1 388 ? 46.116 12.232 -68.357 1.00 97.94 388 LYS A O 1
ATOM 3097 N N . LEU A 1 389 ? 44.108 11.714 -67.495 1.00 98.00 389 LEU A N 1
ATOM 3098 C CA . LEU A 1 389 ? 43.568 11.109 -68.716 1.00 98.00 389 LEU A CA 1
ATOM 3099 C C . LEU A 1 389 ? 43.453 12.118 -69.858 1.00 98.00 389 LEU A C 1
ATOM 3101 O O . LEU A 1 389 ? 43.729 11.769 -71.004 1.00 98.00 389 LEU A O 1
ATOM 3105 N N . LYS A 1 390 ? 43.085 13.369 -69.557 1.00 97.88 390 LYS A N 1
ATOM 3106 C CA . LYS A 1 390 ? 43.093 14.447 -70.550 1.00 97.88 390 LYS A CA 1
ATOM 3107 C C . LYS A 1 390 ? 44.505 14.686 -71.091 1.00 97.88 390 LYS A C 1
ATOM 3109 O O . LYS A 1 390 ? 44.688 14.640 -72.298 1.00 97.88 390 LYS A O 1
ATOM 3114 N N . GLY A 1 391 ? 45.501 14.826 -70.213 1.00 97.38 391 GLY A N 1
ATOM 3115 C CA . GLY A 1 391 ? 46.898 14.982 -70.637 1.00 97.38 391 GLY A CA 1
ATOM 3116 C C . GLY A 1 391 ? 47.407 13.807 -71.481 1.00 97.38 391 GLY A C 1
ATOM 3117 O O . GLY A 1 391 ? 48.087 14.017 -72.481 1.00 97.38 391 GLY A O 1
ATOM 3118 N N . LEU A 1 392 ? 47.028 12.572 -71.131 1.00 97.75 392 LEU A N 1
ATOM 3119 C CA . LEU A 1 392 ? 47.370 11.385 -71.920 1.00 97.75 392 LEU A CA 1
ATOM 3120 C C . LEU A 1 392 ? 46.700 11.391 -73.303 1.00 97.75 392 LEU A C 1
ATOM 3122 O O . LEU A 1 392 ? 47.348 11.064 -74.293 1.00 97.75 392 LEU A O 1
ATOM 3126 N N . ARG A 1 393 ? 45.420 11.777 -73.380 1.00 97.75 393 ARG A N 1
ATOM 3127 C CA . ARG A 1 393 ? 44.693 11.933 -74.649 1.00 97.75 393 ARG A CA 1
ATOM 3128 C C . ARG A 1 393 ? 45.373 12.966 -75.545 1.00 97.75 393 ARG A C 1
ATOM 3130 O O . ARG A 1 393 ? 45.575 12.687 -76.722 1.00 97.75 393 ARG A O 1
ATOM 3137 N N . ASP A 1 394 ? 45.723 14.122 -74.987 1.00 97.00 394 ASP A N 1
ATOM 3138 C CA . ASP A 1 394 ? 46.375 15.207 -75.722 1.00 97.00 394 ASP A CA 1
ATOM 3139 C C . ASP A 1 394 ? 47.749 14.746 -76.255 1.00 97.00 394 ASP A C 1
ATOM 3141 O O . ASP A 1 394 ? 48.058 14.938 -77.430 1.00 97.00 394 ASP A O 1
ATOM 3145 N N . ALA A 1 395 ? 48.538 14.036 -75.435 1.00 97.56 395 ALA A N 1
ATOM 3146 C CA . ALA A 1 395 ? 49.816 13.455 -75.852 1.00 97.56 395 ALA A CA 1
ATOM 3147 C C . ALA A 1 395 ? 49.662 12.403 -76.966 1.00 97.56 395 ALA A C 1
ATOM 3149 O O . ALA A 1 395 ? 50.413 12.430 -77.939 1.00 97.56 395 ALA A O 1
ATOM 3150 N N . ALA A 1 396 ? 48.684 11.499 -76.857 1.00 97.25 396 ALA A N 1
ATOM 3151 C CA . ALA A 1 396 ? 48.400 10.506 -77.893 1.00 97.25 396 ALA A CA 1
ATOM 3152 C C . ALA A 1 396 ? 47.964 11.162 -79.216 1.00 97.25 396 ALA A C 1
ATOM 3154 O O . ALA A 1 396 ? 48.411 10.748 -80.285 1.00 97.25 396 ALA A O 1
ATOM 3155 N N . GLY A 1 397 ? 47.140 12.215 -79.150 1.00 96.25 397 GLY A N 1
ATOM 3156 C CA . GLY A 1 397 ? 46.754 13.015 -80.315 1.00 96.25 397 GLY A CA 1
ATOM 3157 C C . GLY A 1 397 ? 47.963 13.634 -81.016 1.00 96.25 397 GLY A C 1
ATOM 3158 O O . GLY A 1 397 ? 48.110 13.484 -82.228 1.00 96.25 397 GLY A O 1
ATOM 3159 N N . ASN A 1 398 ? 48.876 14.237 -80.250 1.00 96.31 398 ASN A N 1
ATOM 3160 C CA . ASN A 1 398 ? 50.125 14.779 -80.787 1.00 96.31 398 ASN A CA 1
ATOM 3161 C C . ASN A 1 398 ? 50.998 13.690 -81.428 1.00 96.31 398 ASN A C 1
ATOM 3163 O O . ASN A 1 398 ? 51.516 13.889 -82.521 1.00 96.31 398 ASN A O 1
ATOM 3167 N N . TYR A 1 399 ? 51.107 12.513 -80.805 1.00 97.19 399 TYR A N 1
ATOM 3168 C CA . TYR A 1 399 ? 51.827 11.378 -81.389 1.00 97.19 399 TYR A CA 1
ATOM 3169 C C . TYR A 1 399 ? 51.255 10.946 -82.742 1.00 97.19 399 TYR A C 1
ATOM 3171 O O . TYR A 1 399 ? 52.022 10.660 -83.659 1.00 97.19 399 TYR A O 1
ATOM 3179 N N . HIS A 1 400 ? 49.927 10.905 -82.894 1.00 96.25 400 HIS A N 1
ATOM 3180 C CA . HIS A 1 400 ? 49.300 10.588 -84.179 1.00 96.25 400 HIS A CA 1
ATOM 3181 C C . HIS A 1 400 ? 49.617 11.631 -85.258 1.00 96.25 400 HIS A C 1
ATOM 3183 O O . HIS A 1 400 ? 49.857 11.244 -86.402 1.00 96.25 400 HIS A O 1
ATOM 3189 N N . LEU A 1 401 ? 49.667 12.921 -84.902 1.00 96.06 401 LEU A N 1
ATOM 3190 C CA . LEU A 1 401 ? 50.091 13.986 -85.819 1.00 96.06 401 LEU A CA 1
ATOM 3191 C C . LEU A 1 401 ? 51.550 13.794 -86.250 1.00 96.06 401 LEU A C 1
ATOM 3193 O O . LEU A 1 401 ? 51.826 13.700 -87.443 1.00 96.06 401 LEU A O 1
ATOM 3197 N N . THR A 1 402 ? 52.466 13.616 -85.294 1.00 96.62 402 THR A N 1
ATOM 3198 C CA . THR A 1 402 ? 53.887 13.357 -85.580 1.00 96.62 402 THR A CA 1
ATOM 3199 C C . THR A 1 402 ? 54.091 12.083 -86.406 1.00 96.62 402 THR A C 1
ATOM 3201 O O . THR A 1 402 ? 54.963 12.023 -87.268 1.00 96.62 402 THR A O 1
ATOM 3204 N N . LEU A 1 403 ? 53.289 11.039 -86.181 1.00 96.50 403 LEU A N 1
ATOM 3205 C CA . LEU A 1 403 ? 53.341 9.813 -86.977 1.00 96.50 403 LEU A CA 1
ATOM 3206 C C . LEU A 1 403 ? 52.904 10.056 -88.430 1.00 96.50 403 LEU A C 1
ATOM 3208 O O . LEU A 1 403 ? 53.498 9.489 -89.347 1.00 96.50 403 LEU A O 1
ATOM 3212 N N . ALA A 1 404 ? 51.882 10.888 -88.647 1.00 95.75 404 ALA A N 1
ATOM 3213 C CA . ALA A 1 404 ? 51.433 11.263 -89.984 1.00 95.75 404 ALA A CA 1
ATOM 3214 C C . ALA A 1 404 ? 52.506 12.069 -90.734 1.00 95.75 404 ALA A C 1
ATOM 3216 O O . ALA A 1 404 ? 52.802 11.753 -91.884 1.00 95.75 404 ALA A O 1
ATOM 3217 N N . GLU A 1 405 ? 53.140 13.038 -90.070 1.00 96.12 405 GLU A N 1
ATOM 3218 C CA . GLU A 1 405 ? 54.272 13.798 -90.618 1.00 96.12 405 GLU A CA 1
ATOM 3219 C C . GLU A 1 405 ? 55.453 12.886 -90.964 1.00 96.12 405 GLU A C 1
ATOM 3221 O O . GLU A 1 405 ? 55.956 12.922 -92.084 1.00 96.12 405 GLU A O 1
ATOM 3226 N N . ASN A 1 406 ? 55.845 11.993 -90.048 1.00 95.94 406 ASN A N 1
ATOM 3227 C CA . ASN A 1 406 ? 56.898 11.009 -90.307 1.00 95.94 406 ASN A CA 1
ATOM 3228 C C . ASN A 1 406 ? 56.582 10.122 -91.515 1.00 95.94 406 ASN A C 1
ATOM 3230 O O . ASN A 1 406 ? 57.486 9.757 -92.260 1.00 95.94 406 ASN A O 1
ATOM 3234 N N . ARG A 1 407 ? 55.308 9.776 -91.733 1.00 96.06 407 ARG A N 1
ATOM 3235 C CA . ARG A 1 407 ? 54.891 9.003 -92.906 1.00 96.06 407 ARG A CA 1
ATOM 3236 C C . ARG A 1 407 ? 55.057 9.796 -94.205 1.00 96.06 407 ARG A C 1
ATOM 3238 O O . ARG A 1 407 ? 55.453 9.204 -95.202 1.00 96.06 407 ARG A O 1
ATOM 3245 N N . ILE A 1 408 ? 54.774 11.100 -94.192 1.00 95.81 408 ILE A N 1
ATOM 3246 C CA . ILE A 1 408 ? 55.008 11.990 -95.341 1.00 95.81 408 ILE A CA 1
ATOM 3247 C C . ILE A 1 408 ? 56.510 12.079 -95.628 1.00 95.81 408 ILE A C 1
ATOM 3249 O O . ILE A 1 408 ? 56.926 11.762 -96.736 1.00 95.81 408 ILE A O 1
ATOM 3253 N N . LEU A 1 409 ? 57.321 12.396 -94.615 1.00 96.00 409 LEU A N 1
ATOM 3254 C CA . LEU A 1 409 ? 58.780 12.495 -94.747 1.00 96.00 409 LEU A CA 1
ATOM 3255 C C . LEU A 1 409 ? 59.414 11.186 -95.227 1.00 96.00 409 LEU A C 1
ATOM 3257 O O . LEU A 1 409 ? 60.325 11.196 -96.048 1.00 96.00 409 LEU A O 1
ATOM 3261 N N . TYR A 1 410 ? 58.934 10.044 -94.733 1.00 95.81 410 TYR A N 1
ATOM 3262 C CA . TYR A 1 410 ? 59.391 8.737 -95.196 1.00 95.81 410 TYR A CA 1
ATOM 3263 C C . TYR A 1 410 ? 59.117 8.534 -96.691 1.00 95.81 410 TYR A C 1
ATOM 3265 O O . TYR A 1 410 ? 60.005 8.080 -97.410 1.00 95.81 410 TYR A O 1
ATOM 3273 N N . ASN A 1 411 ? 57.913 8.886 -97.155 1.00 94.44 411 ASN A N 1
ATOM 3274 C CA . ASN A 1 411 ? 57.573 8.808 -98.574 1.00 94.44 411 ASN A CA 1
ATOM 3275 C C . ASN A 1 411 ? 58.464 9.745 -99.406 1.00 94.44 411 ASN A C 1
ATOM 3277 O O . ASN A 1 411 ? 59.009 9.306 -100.408 1.00 94.44 411 ASN A O 1
ATOM 3281 N N . GLU A 1 412 ? 58.689 10.984 -98.958 1.00 95.69 412 GLU A N 1
ATOM 3282 C CA . GLU A 1 412 ? 59.577 11.937 -99.643 1.00 95.69 412 GLU A CA 1
ATOM 3283 C C . GLU A 1 412 ? 61.022 11.424 -99.745 1.00 95.69 412 GLU A C 1
ATOM 3285 O O . GLU A 1 412 ? 61.633 11.494 -100.808 1.00 95.69 412 GLU A O 1
ATOM 3290 N N . ILE A 1 413 ? 61.580 10.865 -98.665 1.00 95.19 413 ILE A N 1
ATOM 3291 C CA . ILE A 1 413 ? 62.922 10.257 -98.686 1.00 95.19 413 ILE A CA 1
ATOM 3292 C C . ILE A 1 413 ? 62.976 9.088 -99.673 1.00 95.19 413 ILE A C 1
ATOM 3294 O O . ILE A 1 413 ? 63.983 8.905 -100.355 1.00 95.19 413 ILE A O 1
ATOM 3298 N N . GLN A 1 414 ? 61.915 8.285 -99.727 1.00 93.56 414 GLN A N 1
ATOM 3299 C CA . GLN A 1 414 ? 61.835 7.151 -100.635 1.00 93.56 414 GLN A CA 1
ATOM 3300 C C . GLN A 1 414 ? 61.725 7.593 -102.101 1.00 93.56 414 GLN A C 1
ATOM 3302 O O . GLN A 1 414 ? 62.312 6.929 -102.944 1.00 93.56 414 GLN A O 1
ATOM 3307 N N . ASP A 1 415 ? 61.034 8.699 -102.394 1.00 93.69 415 ASP A N 1
ATOM 3308 C CA . ASP A 1 415 ? 60.969 9.297 -103.737 1.00 93.69 415 ASP A CA 1
ATOM 3309 C C . ASP A 1 415 ? 62.315 9.911 -104.168 1.00 93.69 415 ASP A C 1
ATOM 3311 O O . ASP A 1 415 ? 62.640 9.930 -105.355 1.00 93.69 415 ASP A O 1
ATOM 3315 N N . LEU A 1 416 ? 63.099 10.430 -103.214 1.00 94.50 416 LEU A N 1
ATOM 3316 C CA . LEU A 1 416 ? 64.434 10.989 -103.465 1.00 94.50 416 LEU A CA 1
ATOM 3317 C C . LEU A 1 416 ? 65.511 9.927 -103.725 1.00 94.50 416 LEU A C 1
ATOM 3319 O O . LEU A 1 416 ? 66.536 10.242 -104.336 1.00 94.50 416 LEU A O 1
ATOM 3323 N N . LYS A 1 417 ? 65.325 8.717 -103.196 1.00 89.38 417 LYS A N 1
ATOM 3324 C CA . LYS A 1 417 ? 66.254 7.591 -103.318 1.00 89.38 417 LYS A CA 1
ATOM 3325 C C . LYS A 1 417 ? 66.078 6.874 -104.651 1.00 89.38 417 LYS A C 1
ATOM 3327 O O . LYS A 1 417 ? 67.128 6.540 -105.248 1.00 89.38 417 LYS A O 1
#